Protein AF-A0A218P182-F1 (afdb_monomer)

Secondary structure (DSSP, 8-state):
-------------------------------------------------------------PPP-SPPEEEEEEEEEETTTTEEEEEEEEE-SS-EEEEEEEETTEEEE-EEETTEEEEEEE-S-GGGGGEEEEEEEEEETT--EEEEEEEEEPPHHHHHHHHHHHTT---HHHHHHHHH-HHHHHHHHH-HHHHHHHHHHHHHH---TTT-HHHHHHTT--SHHHHHHHHHHHHHHT-TT--HHHHHHHHHHHHHHHHS-PPPPPHHHHHHHHHHHHH-GGGG--PPEEEE-TT--EEEE--S-HHHHHHHHHHHHHH-GGGGG-GGGHHHHHHHHHHHHIIIIIBTTSHHHHHHHTS---HHHHHHHSSTT-HHHHHHHHHHHHHHHTTTTTS--SS-TT-HHHHHHH---HHHHHHHHHHHH---SEEEEEEEEEE-TTS-EEEEEEEHHHHHHHHHHHHHHHHHHHHHHHHSHHHHHHHHHHHHHHHHHHHHTT-HHHHHHHHSS-TTTS-PPPHHHHTTS-HHHHHHHHHHHHTS-SHHHHHHHH-TTHHHHHHHHHHHHHTTTTTTSHHHIIIIIHHHHHHHTT---EEEEEESSSS-EEEESEEEETPPTTS-SEE--EEPPHHHHHHHHHHHGGG----TT-EE-GGG-HHHHHHTT--EEEEE----BTT-SS--HHHHEEEEEE--

Organism: NCBI:txid1293037

pLDDT: mean 84.38, std 19.36, range [24.73, 98.75]

Foldseek 3Di:
DDDDDDDDDDDDDDDDDDDDDDDDDDDDDDDDDDDDDDDDDDDDDDDDDDDDDDDDDPDPPDPDPDAWDKAWDDWDADLLFQKIKTKIATDDPAAWPAKWKDWPNDTDGFDDDPRITMDMDHDPDLVCQQKTWMWIWIAGPNRRIDIDIDIDGDDLLSSVNNLCNVVVNDDPQVSVLCVPAPLLSVLSVVDSVLNVLLSVLQVLLPDHQVQFLSNLLSVLDDDPQLSVVLSVLCVLLVVSPAGSLLSVLSSLQSCCCPVVVDDDDDSVLVNLLRVLCRVPVLLLPQAWQWDQFPVRDIDTHGQDRSSLLSNLSSVVCVVVVCQSVANLCRNLSSLLSRLLLLQLPFFQCHLLVFCCPVVVDDPVVSCQCRDSPHPLSVLLSVLLCCLVVVCVVPAAAPAPSSDNVVNCQQPVDPSLNSVLSSLLNHAHQKAFQPVDWDQDPVGDTATDIDGHSVRSNSLSVCLQVLRCLLVVLCVDLVSLLQLLLLLVVVLLVVCVQLLQLLSCQAQVDGRPPQDRDDPVVSNPDDSVRSVVSVVVSLPHDHPNNVCVVPPVCVSSVSSLLSVLSSVQVRLVHDLSSPQHSSSSSCSSNNFRFDQSFDDPPDDRGDGQFKFWPPDGPRDDRGDIWGAGGPVSVVVVCVVCPCQFWADPSNTDDSLRRNVSVVVSVTFFIWGFDDSDGPPDPDDDCVSTIRTRDGDD

Mean predicted aligned error: 11.55 Å

Sequence (696 aa):
MSMVSRVGIGKSHAGERKDKPLKRYFSLVLIMLLIIASGCLSGHHPNPTTSTITQQATETRQRDTAPPEVILESVSKNPDNGSITIKLAIRDDSTVKTARLTYDNVNLTLNKTGEYYKTTLKLENPDEAKEAWLKVTATDEYNNTAQKTIRIEWSLRDAYVYFLNENNLDDNFFLEFFNQSEGLRHMFDVSKNLTREILLVANKSSKNLEDNIAFLALNYTETSREARLYFNILSSTGTYNAKPEVVRALYYYVKAVTGQDLPLHDYAILKTFINASDENPELIDFQPIVLHDNYRHWIKIYWYNKPRDTWMIVEFIRRNPYVVENENLYLPVNMLIKETAWNFFDNKFGPRYADKHHNNLTEKQLDAIYNPESEDVWYVIQKLWDYYYQGINKRYQYIKWWDKEEFAKQYPDITERKLILLGLWDVPNQVPDLSHTHKDERNNDVYNVVWGMEAQRRLVDELEEMYKILDNASKTNEGRWQYLLAWYQWIVDRGHNGLPNMHEQFVGAKVGEIKIALRVQFERWTEQQKEDWYNDIMNHNGVDQFLTKIFPDYEKVKAAYGYVRYNGGDFGGEIGTYYYGLNLAFKAYGIPTRINSLAINKGRSAYSSIYIYKAPLSTIGGEFIFPLPKNIRDLLKQKYGDGIVFSPEGGFSMYGLKDGLEKDGMLEIGTCFYRITKDVKVIDPEKHKIVLWKKS

Solvent-accessible surface area (backbone atoms only — not comparable to full-atom values): 39039 Å² total; per-residue (Å²): 134,86,82,87,85,89,88,83,89,80,89,84,82,92,81,90,78,89,80,90,86,87,82,83,83,91,80,89,86,87,89,88,86,88,89,84,84,87,81,88,87,87,87,84,86,85,86,88,84,88,84,91,78,92,74,92,76,78,80,75,76,76,77,76,80,73,47,37,46,81,42,84,72,49,78,48,77,39,35,79,69,40,31,40,37,41,36,29,37,70,48,56,101,58,59,76,64,46,53,38,37,33,44,92,90,43,80,42,73,47,45,75,58,88,81,31,32,38,41,73,48,65,59,91,46,57,83,50,38,54,54,43,69,34,38,37,40,33,27,31,75,79,68,35,63,26,77,48,78,45,80,47,74,43,53,73,64,44,26,45,48,21,40,27,44,81,66,73,51,83,46,73,63,57,55,50,46,48,74,72,30,65,44,52,46,50,38,46,75,75,32,59,68,58,36,51,54,42,51,53,45,34,60,68,29,75,50,59,71,87,74,14,45,42,54,54,46,37,77,70,38,88,45,73,71,45,42,50,54,46,51,48,50,41,63,73,46,65,55,40,76,62,44,75,69,42,50,54,45,52,48,26,32,40,45,19,36,74,72,66,68,41,82,83,75,58,57,67,58,50,34,51,48,50,53,40,28,55,75,44,49,51,45,64,63,81,70,59,50,77,45,67,29,80,84,67,49,81,45,75,49,76,75,90,56,55,23,55,45,41,43,48,48,51,52,46,39,69,78,39,61,71,52,68,80,36,76,42,41,26,49,53,51,36,36,35,46,48,32,43,49,35,34,55,73,40,33,51,72,17,21,59,42,32,27,42,75,76,66,66,48,49,71,70,55,47,52,58,50,62,36,100,85,18,64,66,50,48,49,38,56,50,43,46,48,48,56,56,62,71,23,62,97,72,48,75,52,71,56,56,64,72,39,51,67,62,34,37,67,36,36,72,50,66,65,26,46,53,50,42,41,38,16,56,40,47,72,48,33,40,24,61,35,93,90,43,66,45,69,47,102,82,69,44,68,17,45,36,76,39,51,4,68,62,10,40,48,47,50,51,68,44,28,64,59,45,29,49,52,55,53,51,27,67,73,35,71,68,42,40,52,51,10,48,49,29,39,50,51,51,51,52,49,44,16,74,34,61,29,37,41,29,32,23,51,36,47,40,43,53,74,78,70,67,85,78,70,56,68,80,58,52,74,70,49,52,72,64,56,54,49,52,51,50,49,58,56,55,70,32,77,7,53,55,42,50,44,50,72,78,36,70,70,47,56,57,54,42,40,38,52,2,45,31,53,60,47,13,61,37,33,68,30,74,69,32,16,62,66,23,40,40,53,48,38,31,50,30,36,42,40,34,44,44,59,65,60,44,65,77,71,92,80,49,68,40,63,34,19,40,27,44,34,68,52,43,98,77,38,79,39,54,40,71,40,42,62,50,40,48,70,58,49,50,53,48,36,72,75,50,44,87,35,51,46,57,46,88,46,37,24,43,43,78,76,23,34,44,56,17,34,48,73,46,60,37,44,33,26,30,31,52,77,81,83,54,37,73,83,60,86,70,90,56,65,84,81,50,48,34,46,63,43,64,66,130

Radius of gyration: 40.99 Å; Cα contacts (8 Å, |Δi|>4): 1091; chains: 1; bounding box: 101×70×147 Å

Structure (mmCIF, N/CA/C/O backbone):
data_AF-A0A218P182-F1
#
_entry.id   AF-A0A218P182-F1
#
loop_
_atom_site.group_PDB
_atom_site.id
_atom_site.type_symbol
_atom_site.label_atom_id
_atom_site.label_alt_id
_atom_site.label_comp_id
_atom_site.label_asym_id
_atom_site.label_entity_id
_atom_site.label_seq_id
_atom_site.pdbx_PDB_ins_code
_atom_site.Cartn_x
_atom_site.Cartn_y
_atom_site.Cartn_z
_atom_site.occupancy
_atom_site.B_iso_or_equiv
_atom_site.auth_seq_id
_atom_site.auth_comp_id
_atom_site.auth_asym_id
_atom_site.auth_atom_id
_atom_site.pdbx_PDB_model_num
ATOM 1 N N . MET A 1 1 ? 60.190 -7.545 1.868 1.00 33.41 1 MET A N 1
ATOM 2 C CA . MET A 1 1 ? 60.915 -7.010 3.041 1.00 33.41 1 MET A CA 1
ATOM 3 C C . MET A 1 1 ? 59.993 -7.089 4.256 1.00 33.41 1 MET A C 1
ATOM 5 O O . MET A 1 1 ? 58.867 -6.636 4.136 1.00 33.41 1 MET A O 1
ATOM 9 N N . SER A 1 2 ? 60.473 -7.780 5.306 1.00 28.23 2 SER A N 1
ATOM 10 C CA . SER A 1 2 ? 59.995 -7.967 6.706 1.00 28.23 2 SER A CA 1
ATOM 11 C C . SER A 1 2 ? 58.486 -7.888 7.015 1.00 28.23 2 SER A C 1
ATOM 13 O O . SER A 1 2 ? 57.880 -6.836 6.876 1.00 28.23 2 SER A O 1
ATOM 15 N N . MET A 1 3 ? 57.806 -8.991 7.353 1.00 25.62 3 MET A N 1
ATOM 16 C CA . MET A 1 3 ? 57.792 -9.759 8.627 1.00 25.62 3 MET A CA 1
ATOM 17 C C . MET A 1 3 ? 56.984 -9.136 9.790 1.00 25.62 3 MET A C 1
ATOM 19 O O . MET A 1 3 ?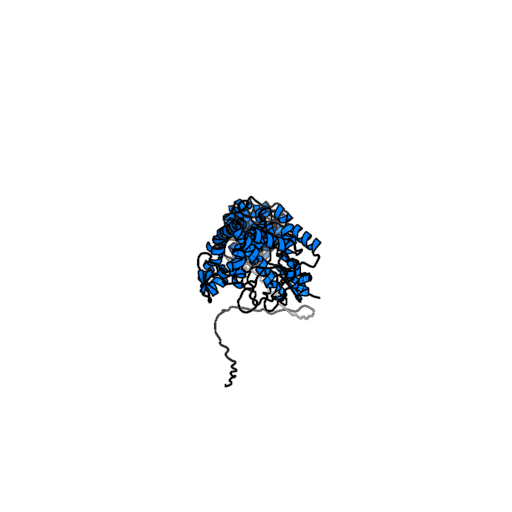 57.385 -8.120 10.336 1.00 25.62 3 MET A O 1
ATOM 23 N N . VAL A 1 4 ? 55.930 -9.877 10.187 1.00 28.14 4 VAL A N 1
ATOM 24 C CA . VAL A 1 4 ? 55.562 -10.337 11.557 1.00 28.14 4 VAL A CA 1
ATOM 25 C C . VAL A 1 4 ? 55.373 -9.245 12.634 1.00 28.14 4 VAL A C 1
ATOM 27 O O . VAL A 1 4 ? 56.320 -8.585 13.025 1.00 28.14 4 VAL A O 1
ATOM 30 N N . SER A 1 5 ? 54.179 -9.079 13.223 1.00 25.52 5 SER A N 1
ATOM 31 C CA . SER A 1 5 ? 53.780 -9.899 14.381 1.00 25.52 5 SER A CA 1
ATOM 32 C C . SER A 1 5 ? 52.263 -9.979 14.637 1.00 25.52 5 SER A C 1
ATOM 34 O O . SER A 1 5 ? 51.521 -9.002 14.591 1.00 25.52 5 SER A O 1
ATOM 36 N N . ARG A 1 6 ? 51.816 -11.202 14.952 1.00 29.50 6 ARG A N 1
ATOM 37 C CA . ARG A 1 6 ? 50.632 -11.504 15.772 1.00 29.50 6 ARG A CA 1
ATOM 38 C C . ARG A 1 6 ? 51.095 -11.628 17.225 1.00 29.50 6 ARG A C 1
ATOM 40 O O . ARG A 1 6 ? 52.183 -12.151 17.439 1.00 29.50 6 ARG A O 1
ATOM 47 N N . VAL A 1 7 ? 50.233 -11.251 18.173 1.00 26.64 7 VAL A N 1
ATOM 48 C CA . VAL A 1 7 ? 49.848 -11.970 19.414 1.00 26.64 7 VAL A CA 1
ATOM 49 C C . VAL A 1 7 ? 49.116 -10.977 20.328 1.00 26.64 7 VAL A C 1
ATOM 51 O O . VAL A 1 7 ? 49.551 -9.843 20.486 1.00 26.64 7 VAL A O 1
ATOM 54 N N . GLY A 1 8 ? 48.015 -11.415 20.946 1.00 24.73 8 GLY A N 1
ATOM 55 C CA . GLY A 1 8 ? 47.346 -10.660 22.006 1.00 24.73 8 GLY A CA 1
ATOM 56 C C . GLY A 1 8 ? 45.973 -11.208 22.381 1.00 24.73 8 GLY A C 1
ATOM 57 O O . GLY A 1 8 ? 44.956 -10.608 22.058 1.00 24.73 8 GLY A O 1
ATOM 58 N N . ILE A 1 9 ? 45.947 -12.366 23.044 1.00 29.59 9 ILE A N 1
ATOM 59 C CA . ILE A 1 9 ? 44.777 -12.892 23.761 1.00 29.59 9 ILE A CA 1
ATOM 60 C C . ILE A 1 9 ? 44.558 -12.030 25.012 1.00 29.59 9 ILE A C 1
ATOM 62 O O . ILE A 1 9 ? 45.499 -11.809 25.768 1.00 29.59 9 ILE A O 1
ATOM 66 N N . GLY A 1 10 ? 43.318 -11.610 25.266 1.00 24.78 10 GLY A N 1
ATOM 67 C CA . GLY A 1 10 ? 42.932 -10.935 26.505 1.00 24.78 10 GLY A CA 1
ATOM 68 C C . GLY A 1 10 ? 41.442 -11.096 26.788 1.00 24.78 10 GLY A C 1
ATOM 69 O O . GLY A 1 10 ? 40.627 -10.304 26.329 1.00 24.78 10 GLY A O 1
ATOM 70 N N . LYS A 1 11 ? 41.083 -12.145 27.538 1.00 33.44 11 LYS A N 1
ATOM 71 C CA . LYS A 1 11 ? 39.801 -12.231 28.248 1.00 33.44 11 LYS A CA 1
ATOM 72 C C . LYS A 1 11 ? 39.900 -11.436 29.551 1.00 33.44 11 LYS A C 1
ATOM 74 O O . LYS A 1 11 ? 40.896 -11.553 30.258 1.00 33.44 11 LYS A O 1
ATOM 79 N N . SER A 1 12 ? 38.796 -10.771 29.882 1.00 28.44 12 SER A N 1
ATOM 80 C CA . SER A 1 12 ? 38.270 -10.420 31.213 1.00 28.44 12 SER A CA 1
ATOM 81 C C . SER A 1 12 ? 37.927 -8.936 31.300 1.00 28.44 12 SER A C 1
ATOM 83 O O . SER A 1 12 ? 38.788 -8.086 31.129 1.00 28.44 12 SER A O 1
ATOM 85 N N . HIS A 1 13 ? 36.666 -8.636 31.594 1.00 27.92 13 HIS A N 1
ATOM 86 C CA . HIS A 1 13 ? 36.278 -7.987 32.846 1.00 27.92 13 HIS A CA 1
ATOM 87 C C . HIS A 1 13 ? 34.752 -7.867 32.877 1.00 27.92 13 HIS A C 1
ATOM 89 O O . HIS A 1 13 ? 34.134 -7.197 32.052 1.00 27.92 13 HIS A O 1
ATOM 95 N N . ALA A 1 14 ? 34.162 -8.586 33.829 1.00 34.34 14 ALA A N 1
ATOM 96 C CA . ALA A 1 14 ? 32.823 -8.331 34.321 1.00 34.34 14 ALA A CA 1
ATOM 97 C C . ALA A 1 14 ? 32.843 -6.990 35.069 1.00 34.34 14 ALA A C 1
ATOM 99 O O . ALA A 1 14 ? 33.735 -6.752 35.882 1.00 34.34 14 ALA A O 1
ATOM 100 N N . GLY A 1 15 ? 31.880 -6.121 34.771 1.00 28.11 15 GLY A N 1
ATOM 101 C CA . GLY A 1 15 ? 31.689 -4.835 35.434 1.00 28.11 15 GLY A CA 1
ATOM 102 C C . GLY A 1 15 ? 30.250 -4.707 35.913 1.00 28.11 15 GLY A C 1
ATOM 103 O O . GLY A 1 15 ? 29.333 -4.568 35.109 1.00 28.11 15 GLY A O 1
ATOM 104 N N . GLU A 1 16 ? 30.083 -4.787 37.230 1.00 31.83 16 GLU A N 1
ATOM 105 C CA . GLU A 1 16 ? 28.856 -4.555 37.991 1.00 31.83 16 GLU A CA 1
ATOM 106 C C . GLU A 1 16 ? 28.370 -3.093 37.929 1.00 31.83 16 GLU A C 1
ATOM 108 O O . GLU A 1 16 ? 29.168 -2.165 38.057 1.00 31.83 16 GLU A O 1
ATOM 113 N N . ARG A 1 17 ? 27.042 -2.900 37.904 1.00 27.84 17 ARG A N 1
ATOM 114 C CA . ARG A 1 17 ? 26.281 -1.827 38.595 1.00 27.84 17 ARG A CA 1
ATOM 115 C C . ARG A 1 17 ? 24.895 -2.413 38.936 1.00 27.84 17 ARG A C 1
ATOM 117 O O . ARG A 1 17 ? 24.240 -2.912 38.030 1.00 27.84 17 ARG A O 1
ATOM 124 N N . LYS A 1 18 ? 24.501 -2.622 40.207 1.00 29.14 18 LYS A N 1
ATOM 125 C CA . LYS A 1 18 ? 24.030 -1.662 41.248 1.00 29.14 18 LYS A CA 1
ATOM 126 C C . LYS A 1 18 ? 22.934 -0.722 40.710 1.00 29.14 18 LYS A C 1
ATOM 128 O O . LYS A 1 18 ? 23.180 -0.058 39.717 1.00 29.14 18 LYS A O 1
ATOM 133 N N . ASP A 1 19 ? 21.753 -0.528 41.302 1.00 29.25 19 ASP A N 1
ATOM 134 C CA . ASP A 1 19 ? 21.195 -0.917 42.602 1.00 29.25 19 ASP A CA 1
ATOM 135 C C . ASP A 1 19 ? 19.691 -0.507 42.648 1.00 29.25 19 ASP A C 1
ATOM 137 O O . ASP A 1 19 ? 19.363 0.578 42.174 1.00 29.25 19 ASP A O 1
ATOM 141 N N . LYS A 1 20 ? 18.863 -1.303 43.359 1.00 31.20 20 LYS A N 1
ATOM 142 C CA . LYS A 1 20 ? 17.706 -0.925 44.232 1.00 31.20 20 LYS A CA 1
ATOM 143 C C . LYS A 1 20 ? 16.338 -0.482 43.639 1.00 31.20 20 LYS A C 1
ATOM 145 O O . LYS A 1 20 ? 16.283 0.083 42.558 1.00 31.20 20 LYS A O 1
ATOM 150 N N . PRO A 1 21 ? 15.241 -0.519 44.443 1.00 38.03 21 PRO A N 1
ATOM 151 C CA . PRO A 1 21 ? 14.835 -1.531 45.437 1.00 38.03 21 PRO A CA 1
ATOM 152 C C . PRO A 1 21 ? 13.325 -1.886 45.357 1.00 38.03 21 PRO A C 1
ATOM 154 O O . PRO A 1 21 ? 12.487 -1.016 45.145 1.00 38.03 21 PRO A O 1
ATOM 157 N N . LEU A 1 22 ? 12.942 -3.128 45.682 1.00 28.55 22 LEU A N 1
ATOM 158 C CA . LEU A 1 22 ? 11.553 -3.455 46.043 1.00 28.55 22 LEU A CA 1
ATOM 159 C C . LEU A 1 22 ? 11.443 -3.737 47.547 1.00 28.55 22 LEU A C 1
ATOM 161 O O . LEU A 1 22 ? 12.034 -4.676 48.081 1.00 28.55 22 LEU A O 1
ATOM 165 N N . LYS A 1 23 ? 10.692 -2.872 48.236 1.00 29.41 23 LYS A N 1
ATOM 166 C CA . LYS A 1 23 ? 10.286 -3.022 49.637 1.00 29.41 23 LYS A CA 1
ATOM 167 C C . LYS A 1 23 ? 9.009 -3.875 49.723 1.00 29.41 23 LYS A C 1
ATOM 169 O O . LYS A 1 23 ? 8.007 -3.520 49.121 1.00 29.41 23 LYS A O 1
ATOM 174 N N . ARG A 1 24 ? 9.128 -4.971 50.490 1.00 30.88 24 ARG A N 1
ATOM 175 C CA . ARG A 1 24 ? 8.237 -5.600 51.510 1.00 30.88 24 ARG A CA 1
ATOM 176 C C . ARG A 1 24 ? 6.776 -5.089 51.606 1.00 30.88 24 ARG A C 1
ATOM 178 O O . ARG A 1 24 ? 6.561 -3.889 51.536 1.00 30.88 24 ARG A O 1
ATOM 185 N N . TYR A 1 25 ? 5.766 -5.922 51.898 1.00 29.88 25 TYR A N 1
ATOM 186 C CA . TYR A 1 25 ? 5.516 -6.551 53.216 1.00 29.88 25 TYR A CA 1
ATOM 187 C C . TYR A 1 25 ? 4.420 -7.660 53.156 1.00 29.88 25 TYR A C 1
ATOM 189 O O . TYR A 1 25 ? 3.380 -7.415 52.562 1.00 29.88 25 TYR A O 1
ATOM 197 N N . PHE A 1 26 ? 4.669 -8.782 53.873 1.00 28.20 26 PHE A N 1
ATOM 198 C CA . PHE A 1 26 ? 3.772 -9.592 54.754 1.00 28.20 26 PHE A CA 1
ATOM 199 C C . PHE A 1 26 ? 2.553 -10.331 54.131 1.00 28.20 26 PHE A C 1
ATOM 201 O O . PHE A 1 26 ? 1.909 -9.805 53.246 1.00 28.20 26 PHE A O 1
ATOM 208 N N . SER A 1 27 ? 2.083 -11.516 54.556 1.00 27.39 27 SER A N 1
ATOM 209 C CA . SER A 1 27 ? 2.430 -12.468 55.625 1.00 27.39 27 SER A CA 1
ATOM 210 C C . SER A 1 27 ? 1.548 -13.736 55.523 1.00 27.39 27 SER A C 1
ATOM 212 O O . SER A 1 27 ? 0.462 -13.675 54.963 1.00 27.39 27 SER A O 1
ATOM 214 N N . LEU A 1 28 ? 1.997 -14.808 56.195 1.00 26.41 28 LEU A N 1
ATOM 215 C CA . LEU A 1 28 ? 1.276 -16.000 56.692 1.00 26.41 28 LEU A CA 1
ATOM 216 C C . LEU A 1 28 ? 0.713 -17.054 55.708 1.00 26.41 28 LEU A C 1
ATOM 218 O O . LEU A 1 28 ? -0.264 -16.842 55.001 1.00 26.41 28 LEU A O 1
ATOM 222 N N . VAL A 1 29 ? 1.269 -18.269 55.819 1.00 27.55 29 VAL A N 1
ATOM 223 C CA . VAL A 1 29 ? 0.701 -19.543 55.345 1.00 27.55 29 VAL A CA 1
ATOM 224 C C . VAL A 1 29 ? 0.172 -20.317 56.553 1.00 27.55 29 VAL A C 1
ATOM 226 O O . VAL A 1 29 ? 0.884 -20.501 57.541 1.00 27.55 29 VAL A O 1
ATOM 229 N N . LEU A 1 30 ? -1.086 -20.746 56.454 1.00 26.44 30 LEU A N 1
ATOM 230 C CA . LEU A 1 30 ? -1.835 -21.516 57.444 1.00 26.44 30 LEU A CA 1
ATOM 231 C C . LEU A 1 30 ? -1.703 -23.023 57.153 1.00 26.44 30 LEU A C 1
ATOM 233 O O . LEU A 1 30 ? -1.827 -23.456 56.009 1.00 26.44 30 LEU A O 1
ATOM 237 N N . ILE A 1 31 ? -1.474 -23.806 58.206 1.00 30.42 31 ILE A N 1
ATOM 238 C CA . ILE A 1 31 ? -1.480 -25.275 58.231 1.00 30.42 31 ILE A CA 1
ATOM 239 C C . ILE A 1 31 ? -2.883 -25.740 58.650 1.00 30.42 31 ILE A C 1
ATOM 241 O O . ILE A 1 31 ? -3.375 -25.250 59.662 1.00 30.42 31 ILE A O 1
ATOM 245 N N . MET A 1 32 ? -3.490 -26.695 57.931 1.00 25.95 32 MET A N 1
ATOM 246 C CA . MET A 1 32 ? -4.046 -27.959 58.471 1.00 25.95 32 MET A CA 1
ATOM 247 C C . MET A 1 32 ? -5.066 -28.635 57.533 1.00 25.95 32 MET A C 1
ATOM 249 O O . MET A 1 32 ? -6.072 -28.059 57.138 1.00 25.95 32 MET A O 1
ATOM 253 N N . LEU A 1 33 ? -4.820 -29.923 57.307 1.00 26.09 33 LEU A N 1
ATOM 254 C CA . LEU A 1 33 ? -5.748 -31.044 57.089 1.00 26.09 33 LEU A CA 1
ATOM 255 C C . LEU A 1 33 ? -5.150 -32.155 57.987 1.00 26.09 33 LEU A C 1
ATOM 257 O O . LEU A 1 33 ? -3.929 -32.210 58.112 1.00 26.09 33 LEU A O 1
ATOM 261 N N . LEU A 1 34 ? -5.847 -33.038 58.702 1.00 27.12 34 LEU A N 1
ATOM 262 C CA . LEU A 1 34 ? -6.983 -33.911 58.389 1.00 27.12 34 LEU A CA 1
ATOM 263 C C . LEU A 1 34 ? -7.269 -34.714 59.694 1.00 27.12 34 LEU A C 1
ATOM 265 O O . LEU A 1 34 ? -6.341 -34.864 60.485 1.00 27.12 34 LEU A O 1
ATOM 269 N N . ILE A 1 35 ? -8.477 -35.262 59.906 1.00 27.84 35 ILE A N 1
ATOM 270 C CA . ILE A 1 35 ? -8.759 -36.639 60.409 1.00 27.84 35 ILE A CA 1
ATOM 271 C C . ILE A 1 35 ? -10.272 -36.815 60.655 1.00 27.84 35 ILE A C 1
ATOM 273 O O . ILE A 1 35 ? -10.949 -35.938 61.185 1.00 27.84 35 ILE A O 1
ATOM 277 N N . ILE A 1 36 ? -10.774 -37.985 60.250 1.00 31.39 36 ILE A N 1
ATOM 278 C CA . ILE A 1 36 ? -12.147 -38.489 60.359 1.00 31.39 36 ILE A CA 1
ATOM 279 C C . ILE A 1 36 ? -12.182 -39.702 61.323 1.00 31.39 36 ILE A C 1
ATOM 281 O O . ILE A 1 36 ? -11.274 -40.527 61.284 1.00 31.39 36 ILE A O 1
ATOM 285 N N . ALA A 1 37 ? -13.308 -39.818 62.049 1.00 27.25 37 ALA A N 1
ATOM 286 C CA . ALA A 1 37 ? -14.046 -41.025 62.494 1.00 27.25 37 ALA A CA 1
ATOM 287 C C . ALA A 1 37 ? -13.781 -41.756 63.838 1.00 27.25 37 ALA A C 1
ATOM 289 O O . ALA A 1 37 ? -12.670 -42.175 64.138 1.00 27.25 37 ALA A O 1
ATOM 290 N N . SER A 1 38 ? -14.936 -42.055 64.479 1.00 27.98 38 SER A N 1
ATOM 291 C CA . SER A 1 38 ? -15.330 -43.233 65.300 1.00 27.98 38 SER A CA 1
ATOM 292 C C . SER A 1 38 ? -14.643 -43.429 66.662 1.00 27.98 38 SER A C 1
ATOM 294 O O . SER A 1 38 ? -13.448 -43.247 66.776 1.00 27.98 38 SER A O 1
ATOM 296 N N . GLY A 1 39 ? -15.260 -43.866 67.766 1.00 25.98 39 GLY A N 1
ATOM 297 C CA . GLY A 1 39 ? -16.587 -44.381 68.108 1.00 25.98 39 GLY A CA 1
ATOM 298 C C . GLY A 1 39 ? -16.486 -45.144 69.457 1.00 25.98 39 GLY A C 1
ATOM 299 O O . GLY A 1 39 ? -15.432 -45.682 69.766 1.00 25.98 39 GLY A O 1
ATOM 300 N N . CYS A 1 40 ? -17.595 -45.210 70.208 1.00 26.83 40 CYS A N 1
ATOM 301 C CA . CYS A 1 40 ? -17.974 -46.213 71.231 1.00 26.83 40 CYS A CA 1
ATOM 302 C C . CYS A 1 40 ? -17.261 -46.382 72.611 1.00 26.83 40 CYS A C 1
ATOM 304 O O . CYS A 1 40 ? -16.123 -46.816 72.710 1.00 26.83 40 CYS A O 1
ATOM 306 N N . LEU A 1 41 ? -18.128 -46.304 73.645 1.00 29.05 41 LEU A N 1
ATOM 307 C CA . LEU A 1 41 ? -18.415 -47.279 74.730 1.00 29.05 41 LEU A CA 1
ATOM 308 C C . LEU A 1 41 ? -17.662 -47.296 76.083 1.00 29.05 41 LEU A C 1
ATOM 310 O O . LEU A 1 41 ? -16.442 -47.326 76.170 1.00 29.05 41 LEU A O 1
ATOM 314 N N . SER A 1 42 ? -18.502 -47.519 77.114 1.00 29.67 42 SER A N 1
ATOM 315 C CA . SER A 1 42 ? -18.270 -47.963 78.508 1.00 29.67 42 SER A CA 1
ATOM 316 C C . SER A 1 42 ? -17.661 -46.925 79.466 1.00 29.67 42 SER A C 1
ATOM 318 O O . SER A 1 42 ? -16.691 -46.270 79.135 1.00 29.67 42 SER A O 1
ATOM 320 N N . GLY A 1 43 ? -18.161 -46.652 80.675 1.00 30.70 43 GLY A N 1
ATOM 321 C CA . GLY A 1 43 ? -19.183 -47.273 81.514 1.00 30.70 43 GLY A CA 1
ATOM 322 C C . GLY A 1 43 ? -18.580 -47.563 82.890 1.00 30.70 43 GLY A C 1
ATOM 323 O O . GLY A 1 43 ? -17.735 -48.440 82.948 1.00 30.70 43 GLY A O 1
ATOM 324 N N . HIS A 1 44 ? -19.003 -46.877 83.963 1.00 30.14 44 HIS A N 1
ATOM 325 C CA . HIS A 1 44 ? -19.176 -47.425 85.327 1.00 30.14 44 HIS A CA 1
ATOM 326 C C . HIS A 1 44 ? -19.573 -46.344 86.356 1.00 30.14 44 HIS A C 1
ATOM 328 O O . HIS A 1 44 ? -18.927 -45.311 86.497 1.00 30.14 44 HIS A O 1
ATOM 334 N N . HIS A 1 45 ? -20.651 -46.652 87.078 1.00 37.62 45 HIS A N 1
ATOM 335 C CA . HIS A 1 45 ? -21.102 -46.105 88.368 1.00 37.62 45 HIS A CA 1
ATOM 336 C C . HIS A 1 45 ? -20.147 -46.553 89.511 1.00 37.62 45 HIS A C 1
ATOM 338 O O . HIS A 1 45 ? -19.448 -47.546 89.292 1.00 37.62 45 HIS A O 1
ATOM 344 N N . PRO A 1 46 ? -20.094 -45.909 90.712 1.00 41.22 46 PRO A N 1
ATOM 345 C CA . PRO A 1 46 ? -21.225 -45.844 91.656 1.00 41.22 46 PRO A CA 1
ATOM 346 C C . PRO A 1 46 ? -21.392 -44.582 92.543 1.00 41.22 46 PRO A C 1
ATOM 348 O O . PRO A 1 46 ? -20.481 -43.802 92.789 1.00 41.22 46 PRO A O 1
ATOM 351 N N . ASN A 1 47 ? -22.634 -44.462 93.027 1.00 39.31 47 ASN A N 1
ATOM 352 C CA . ASN A 1 47 ? -23.191 -43.669 94.143 1.00 39.31 47 ASN A CA 1
ATOM 353 C C . ASN A 1 47 ? -22.447 -43.907 95.491 1.00 39.31 47 ASN A C 1
ATOM 355 O O . ASN A 1 47 ? -21.789 -44.948 95.570 1.00 39.31 47 ASN A O 1
ATOM 359 N N . PRO A 1 48 ? -22.598 -43.088 96.581 1.00 44.50 48 PRO A N 1
ATOM 360 C CA . PRO A 1 48 ? -23.926 -42.705 97.111 1.00 44.50 48 PRO A CA 1
ATOM 361 C C . PRO A 1 48 ? -24.113 -41.433 98.007 1.00 44.50 48 PRO A C 1
ATOM 363 O O . PRO A 1 48 ? -23.192 -40.886 98.599 1.00 44.50 48 PRO A O 1
ATOM 366 N N . THR A 1 49 ? -25.407 -41.122 98.214 1.00 29.94 49 THR A N 1
ATOM 367 C CA . THR A 1 49 ? -26.117 -40.598 99.423 1.00 29.94 49 THR A CA 1
ATOM 368 C C . THR A 1 49 ? -26.142 -39.112 99.849 1.00 29.94 49 THR A C 1
ATOM 370 O O . THR A 1 49 ? -25.147 -38.574 100.313 1.00 29.94 49 THR A O 1
ATOM 373 N N . THR A 1 50 ? -27.398 -38.607 99.927 1.00 32.25 50 THR A N 1
ATOM 374 C CA . THR A 1 50 ? -28.036 -37.645 100.886 1.00 32.25 50 THR A CA 1
ATOM 375 C C . THR A 1 50 ? -27.494 -36.207 100.962 1.00 32.25 50 THR A C 1
ATOM 377 O O . THR A 1 50 ? -26.298 -36.004 101.032 1.00 32.25 50 THR A O 1
ATOM 380 N N . SER A 1 51 ? -28.299 -35.138 101.006 1.00 29.89 51 SER A N 1
ATOM 381 C CA . SER A 1 51 ? -29.533 -34.919 101.77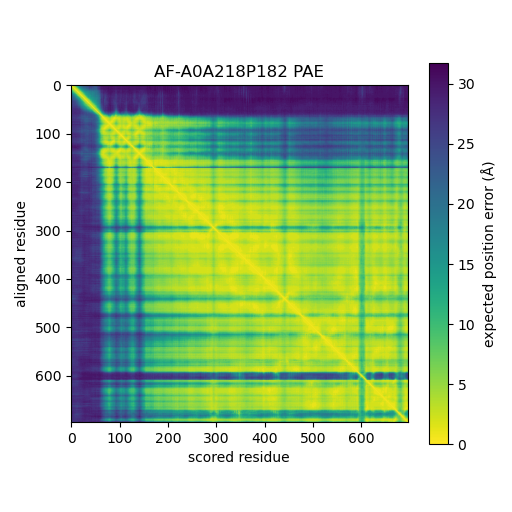5 1.00 29.89 51 SER A CA 1
ATOM 382 C C . SER A 1 51 ? -30.364 -33.730 101.243 1.00 29.89 51 SER A C 1
ATOM 384 O O . SER A 1 51 ? -29.893 -32.863 100.514 1.00 29.89 51 SER A O 1
ATOM 386 N N . THR A 1 52 ? -31.633 -33.725 101.637 1.00 42.41 52 THR A N 1
ATOM 387 C CA . THR A 1 52 ? -32.716 -32.778 101.346 1.00 42.41 52 THR A CA 1
ATOM 388 C C . THR A 1 52 ? -32.495 -31.397 101.970 1.00 42.41 52 THR A C 1
ATOM 390 O O . THR A 1 52 ? -32.369 -31.340 103.189 1.00 42.41 52 THR A O 1
ATOM 393 N N . ILE A 1 53 ? -32.589 -30.296 101.205 1.00 35.25 53 ILE A N 1
ATOM 394 C CA . ILE A 1 53 ? -33.022 -28.980 101.722 1.00 35.25 53 ILE A CA 1
ATOM 395 C C . ILE A 1 53 ? -33.827 -28.236 100.645 1.00 35.25 53 ILE A C 1
ATOM 397 O O . ILE A 1 53 ? -33.345 -27.943 99.556 1.00 35.25 53 ILE A O 1
ATOM 401 N N . THR A 1 54 ? -35.068 -27.920 100.994 1.00 44.34 54 THR A N 1
ATOM 402 C CA . THR A 1 54 ? -35.994 -27.038 100.283 1.00 44.34 54 THR A CA 1
ATOM 403 C C . THR A 1 54 ? -35.522 -25.585 100.407 1.00 44.34 54 THR A C 1
ATOM 405 O O . THR A 1 54 ? -35.456 -25.067 101.520 1.00 44.34 54 THR A O 1
ATOM 408 N N . GLN A 1 55 ? -35.237 -24.904 99.294 1.00 35.59 55 GLN A N 1
ATOM 409 C CA . GLN A 1 55 ? -35.091 -23.444 99.256 1.00 35.59 55 GLN A CA 1
ATOM 410 C C . GLN A 1 55 ? -35.857 -22.868 98.063 1.00 35.59 55 GLN A C 1
ATOM 412 O O . GLN A 1 55 ? -35.615 -23.221 96.912 1.00 35.59 55 GLN A O 1
ATOM 417 N N . GLN A 1 56 ? -36.804 -21.981 98.369 1.00 46.62 56 GLN A N 1
ATOM 418 C CA . GLN A 1 56 ? -37.442 -21.088 97.409 1.00 46.62 56 GLN A CA 1
ATOM 419 C C . GLN A 1 56 ? -36.379 -20.135 96.850 1.00 46.62 56 GLN A C 1
ATOM 421 O O . GLN A 1 56 ? -35.829 -19.321 97.590 1.00 46.62 56 GLN A O 1
ATOM 426 N N . ALA A 1 57 ? -36.090 -20.246 95.554 1.00 35.69 57 ALA A N 1
ATOM 427 C CA . ALA A 1 57 ? -35.248 -19.300 94.841 1.00 35.69 57 ALA A CA 1
ATOM 428 C C . ALA A 1 57 ? -36.101 -18.112 94.381 1.00 35.69 57 ALA A C 1
ATOM 430 O O . ALA A 1 57 ? -36.965 -18.241 93.516 1.00 35.69 57 ALA A O 1
ATOM 431 N N . THR A 1 58 ? -35.845 -16.945 94.961 1.00 43.88 58 THR A N 1
ATOM 432 C CA . THR A 1 58 ? -36.155 -15.671 94.317 1.00 43.88 58 THR A CA 1
ATOM 433 C C . THR A 1 58 ? -35.166 -15.524 93.163 1.00 43.88 58 THR A C 1
ATOM 435 O O . THR A 1 58 ? -33.971 -15.351 93.402 1.00 43.88 58 THR A O 1
ATOM 438 N N . GLU A 1 59 ? -35.632 -15.643 91.918 1.00 37.41 59 GLU A N 1
ATOM 439 C CA . GLU A 1 59 ? -34.817 -15.377 90.730 1.00 37.41 59 GLU A CA 1
ATOM 440 C C . GLU A 1 59 ? -34.375 -13.905 90.722 1.00 37.41 59 GLU A C 1
ATOM 442 O O . GLU A 1 59 ? -35.065 -13.012 90.230 1.00 37.41 59 GLU A O 1
ATOM 447 N N . THR A 1 60 ? -33.186 -13.625 91.248 1.00 45.56 60 THR A N 1
ATOM 448 C CA . THR A 1 60 ? -32.391 -12.488 90.785 1.00 45.56 60 THR A CA 1
ATOM 449 C C . THR A 1 60 ? -32.054 -12.759 89.321 1.00 45.56 60 THR A C 1
ATOM 451 O O . THR A 1 60 ? -31.124 -13.511 89.039 1.00 45.56 60 THR A O 1
ATOM 454 N N . ARG A 1 61 ? -32.823 -12.184 88.381 1.00 48.75 61 ARG A N 1
ATOM 455 C CA . ARG A 1 61 ? -32.432 -12.132 86.964 1.00 48.75 61 ARG A CA 1
ATOM 456 C C . ARG A 1 61 ? -31.032 -11.530 86.894 1.00 48.75 61 ARG A C 1
ATOM 458 O O . ARG A 1 61 ? -30.842 -10.354 87.210 1.00 48.75 61 ARG A O 1
ATOM 465 N N . GLN A 1 62 ? -30.055 -12.355 86.536 1.00 58.44 62 GLN A N 1
ATOM 466 C CA . GLN A 1 62 ? -28.701 -11.912 86.243 1.00 58.44 62 GLN A CA 1
ATOM 467 C C . GLN A 1 62 ? -28.809 -10.893 85.103 1.00 58.44 62 GLN A C 1
ATOM 469 O O . GLN A 1 62 ? -29.395 -11.189 84.065 1.00 58.44 62 GLN A O 1
ATOM 474 N N . ARG A 1 63 ? -28.347 -9.660 85.334 1.00 66.88 63 ARG A N 1
ATOM 475 C CA . ARG A 1 63 ? -28.359 -8.617 84.306 1.00 66.88 63 ARG A CA 1
ATOM 476 C C . ARG A 1 63 ? -27.436 -9.069 83.182 1.00 66.88 63 ARG A C 1
ATOM 478 O O . ARG A 1 63 ? -26.257 -9.297 83.450 1.00 66.88 63 ARG A O 1
ATOM 485 N N . ASP A 1 64 ? -27.967 -9.180 81.972 1.00 74.50 64 ASP A N 1
ATOM 486 C CA . ASP A 1 64 ? -27.153 -9.522 80.816 1.00 74.50 64 ASP A CA 1
ATOM 487 C C . ASP A 1 64 ? -26.123 -8.410 80.553 1.00 74.50 64 ASP A C 1
ATOM 489 O O . ASP A 1 64 ? -26.414 -7.209 80.610 1.00 74.50 64 ASP A O 1
ATOM 493 N N . THR A 1 65 ? -24.881 -8.831 80.348 1.00 80.31 65 THR A N 1
ATOM 494 C CA . THR A 1 65 ? -23.734 -7.962 80.052 1.00 80.31 65 THR A CA 1
ATOM 495 C C . THR A 1 65 ? -23.115 -8.279 78.695 1.00 80.31 65 THR A C 1
ATOM 497 O O . THR A 1 65 ? -22.210 -7.563 78.261 1.00 80.31 65 THR A O 1
ATOM 500 N N . ALA A 1 66 ? -23.561 -9.352 78.039 1.00 85.31 66 ALA A N 1
ATOM 501 C CA . ALA A 1 66 ? -23.086 -9.734 76.727 1.00 85.31 66 ALA A CA 1
ATOM 502 C C . ALA A 1 66 ? -23.845 -8.933 75.656 1.00 85.31 66 ALA A C 1
ATOM 504 O O . ALA A 1 66 ? -25.049 -8.732 75.766 1.00 85.31 66 ALA A O 1
ATOM 505 N N . PRO A 1 67 ? -23.162 -8.421 74.622 1.00 88.56 67 PRO A N 1
ATOM 506 C CA . PRO A 1 67 ? -23.842 -7.815 73.488 1.00 88.56 67 PRO A CA 1
ATOM 507 C C . PRO A 1 67 ? -24.485 -8.891 72.585 1.00 88.56 67 PRO A C 1
ATOM 509 O O . PRO A 1 67 ? -23.939 -9.994 72.488 1.00 88.56 67 PRO A O 1
ATOM 512 N N . PRO A 1 68 ? -25.558 -8.553 71.842 1.00 91.38 68 PRO A N 1
ATOM 513 C CA . PRO A 1 68 ? -26.226 -9.494 70.945 1.00 91.38 68 PRO A CA 1
ATOM 514 C C . PRO A 1 68 ? -25.282 -10.102 69.899 1.00 91.38 68 PRO A C 1
ATOM 516 O O . PRO A 1 68 ? -24.490 -9.406 69.269 1.00 91.38 68 PRO A O 1
ATOM 519 N N . GLU A 1 69 ? -25.408 -11.387 69.599 1.00 92.62 69 GLU A N 1
ATOM 520 C CA . GLU A 1 69 ? -24.676 -12.027 68.509 1.00 92.62 69 GLU A CA 1
ATOM 521 C C . GLU A 1 69 ? -25.428 -11.867 67.179 1.00 92.62 69 GLU A C 1
ATOM 523 O O . GLU A 1 69 ? -26.577 -12.285 67.042 1.00 92.62 69 GLU A O 1
ATOM 528 N N . VAL A 1 70 ? -24.774 -11.301 66.158 1.00 92.88 70 VAL A N 1
ATOM 529 C CA . VAL A 1 70 ? -25.349 -11.146 64.809 1.00 92.88 70 VAL A CA 1
ATOM 530 C C . VAL A 1 70 ? -24.789 -12.206 63.855 1.00 92.88 70 VAL A C 1
ATOM 532 O O . VAL A 1 70 ? -23.607 -12.197 63.500 1.00 92.88 70 VAL A O 1
ATOM 535 N N . ILE A 1 71 ? -25.649 -13.079 63.337 1.00 92.19 71 ILE A N 1
ATOM 536 C CA . ILE A 1 71 ? -25.309 -14.161 62.405 1.00 92.19 71 ILE A CA 1
ATOM 537 C C . ILE A 1 71 ? -25.995 -13.904 61.058 1.00 92.19 71 ILE A C 1
ATOM 539 O O . ILE A 1 71 ? -27.187 -13.607 60.996 1.00 92.19 71 ILE A O 1
ATOM 543 N N . LEU A 1 72 ? -25.233 -13.997 59.964 1.00 92.50 72 LEU A N 1
ATOM 544 C CA . LEU A 1 72 ? -25.781 -13.919 58.610 1.00 92.50 72 LEU A CA 1
ATOM 545 C C . LEU A 1 72 ? -26.202 -15.319 58.171 1.00 92.50 72 LEU A C 1
ATOM 547 O O . LEU A 1 72 ? -25.351 -16.190 58.042 1.00 92.50 72 LEU A O 1
ATOM 551 N N . GLU A 1 73 ? -27.495 -15.509 57.930 1.00 93.81 73 GLU A N 1
ATOM 552 C CA . GLU A 1 73 ? -28.065 -16.808 57.555 1.00 93.81 73 GLU A CA 1
ATOM 553 C C . GLU A 1 73 ? -28.068 -16.997 56.042 1.00 93.81 73 GLU A C 1
ATOM 555 O O . GLU A 1 73 ? -27.623 -18.014 55.520 1.00 93.81 73 GLU A O 1
ATOM 560 N N . SER A 1 74 ? -28.574 -16.001 55.313 1.00 92.19 74 SER A N 1
ATOM 561 C CA . SER A 1 74 ? -28.640 -16.064 53.857 1.00 92.19 74 SER A CA 1
ATOM 562 C C . SER A 1 74 ? -28.719 -14.680 53.233 1.00 92.19 74 SER A C 1
ATOM 564 O O . SER A 1 74 ? -29.363 -13.776 53.775 1.00 92.19 74 SER A O 1
ATOM 566 N N . VAL A 1 75 ? -28.149 -14.562 52.038 1.00 91.69 75 VAL A N 1
ATOM 567 C CA . VAL A 1 75 ? -28.313 -13.420 51.139 1.00 91.69 75 VAL A CA 1
ATOM 568 C C . VAL A 1 75 ? -28.945 -13.925 49.850 1.00 91.69 75 VAL A C 1
ATOM 570 O O . VAL A 1 75 ? -28.413 -14.836 49.223 1.00 91.69 75 VAL A O 1
ATOM 573 N N . SER A 1 76 ? -30.056 -13.319 49.443 1.00 91.94 76 SER A N 1
ATOM 574 C CA . SER A 1 76 ? -30.680 -13.548 48.139 1.00 91.94 76 SER A CA 1
ATOM 575 C C . SER A 1 76 ? -30.569 -12.274 47.313 1.00 91.94 76 SER A C 1
ATOM 577 O O . SER A 1 76 ? -30.952 -11.207 47.790 1.00 91.94 76 SER A O 1
ATOM 579 N N . LYS A 1 77 ? -30.061 -12.380 46.085 1.00 91.06 77 LYS A N 1
ATOM 580 C CA . LYS A 1 77 ? -29.896 -11.256 45.152 1.00 91.06 77 LYS A CA 1
ATOM 581 C C . LYS A 1 77 ? -30.910 -11.411 44.030 1.00 91.06 77 LYS A C 1
ATOM 583 O O . LYS A 1 77 ? -31.076 -12.518 43.525 1.00 91.06 77 LYS A O 1
ATOM 588 N N . ASN A 1 78 ? -31.574 -10.327 43.662 1.00 91.44 78 ASN A N 1
ATOM 589 C CA . ASN A 1 78 ? -32.421 -10.273 42.485 1.00 91.44 78 ASN A CA 1
ATOM 590 C C . ASN A 1 78 ? -31.822 -9.257 41.502 1.00 91.44 78 ASN A C 1
ATOM 592 O O . ASN A 1 78 ? -31.970 -8.049 41.719 1.00 91.44 78 ASN A O 1
ATOM 596 N N . PRO A 1 79 ? -31.130 -9.725 40.451 1.00 89.19 79 PRO A N 1
ATOM 597 C CA . PRO A 1 79 ? -30.520 -8.837 39.478 1.00 89.19 79 PRO A CA 1
ATOM 598 C C . PRO A 1 79 ? -31.523 -8.084 38.616 1.00 89.19 79 PRO A C 1
ATOM 600 O O . PRO A 1 79 ? -31.171 -7.038 38.084 1.00 89.19 79 PRO A O 1
ATOM 603 N N . ASP A 1 80 ? -32.776 -8.527 38.542 1.00 88.12 80 ASP A N 1
ATOM 604 C CA . ASP A 1 80 ? -33.764 -7.883 37.679 1.00 88.12 80 ASP A CA 1
ATOM 605 C C . ASP A 1 80 ? -34.109 -6.465 38.146 1.00 88.12 80 ASP A C 1
ATOM 607 O O . ASP A 1 80 ? -34.457 -5.596 37.355 1.00 88.12 80 ASP A O 1
ATOM 611 N N . ASN A 1 81 ? -33.982 -6.215 39.449 1.00 88.06 81 ASN A N 1
ATOM 612 C CA . ASN A 1 81 ? -34.332 -4.939 40.065 1.00 88.06 81 ASN A CA 1
ATOM 613 C C . ASN A 1 81 ? -33.315 -4.459 41.110 1.00 88.06 81 ASN A C 1
ATOM 615 O O . ASN A 1 81 ? -33.644 -3.587 41.914 1.00 88.06 81 ASN A O 1
ATOM 619 N N . GLY A 1 82 ? -32.119 -5.053 41.151 1.00 86.69 82 GLY A N 1
ATOM 620 C CA . GLY A 1 82 ? -31.053 -4.637 42.065 1.00 86.69 82 GLY A CA 1
ATOM 621 C C . GLY A 1 82 ? -31.373 -4.862 43.542 1.00 86.69 82 GLY A C 1
ATOM 622 O O . GLY A 1 82 ? -30.782 -4.206 44.400 1.00 86.69 82 GLY A O 1
ATOM 623 N N . SER A 1 83 ? -32.332 -5.737 43.870 1.00 90.62 83 SER A N 1
ATOM 624 C CA . SER A 1 83 ? -32.730 -5.950 45.263 1.00 90.62 83 SER A CA 1
ATOM 625 C C . SER A 1 83 ? -31.900 -7.031 45.951 1.00 90.62 83 SER A C 1
ATOM 627 O O . SER A 1 83 ? -31.607 -8.094 45.400 1.00 90.62 83 SER A O 1
ATOM 629 N N . ILE A 1 84 ? -31.529 -6.761 47.201 1.00 90.81 84 ILE A N 1
ATOM 630 C CA . ILE A 1 84 ? -30.800 -7.681 48.066 1.00 90.81 84 ILE A CA 1
ATOM 631 C C . ILE A 1 84 ? -31.657 -7.954 49.291 1.00 90.81 84 ILE A C 1
ATOM 633 O O . ILE A 1 84 ? -31.970 -7.059 50.073 1.00 90.81 84 ILE A O 1
ATOM 637 N N . THR A 1 85 ? -32.029 -9.215 49.464 1.00 92.25 85 THR A N 1
ATOM 638 C CA . THR A 1 85 ? -32.773 -9.687 50.626 1.00 92.25 85 THR A CA 1
ATOM 639 C C . THR A 1 85 ? -31.830 -10.382 51.590 1.00 92.25 85 THR A C 1
ATOM 641 O O . THR A 1 85 ? -31.141 -11.336 51.226 1.00 92.25 85 THR A O 1
ATOM 644 N N . ILE A 1 86 ? -31.827 -9.919 52.835 1.00 92.12 86 ILE A N 1
ATOM 645 C CA . ILE A 1 86 ? -30.895 -10.371 53.865 1.00 92.12 86 ILE A CA 1
ATOM 646 C C . ILE A 1 86 ? -31.695 -10.997 54.988 1.00 92.12 86 ILE A C 1
ATOM 648 O O . ILE A 1 86 ? -32.674 -10.419 55.463 1.00 92.12 86 ILE A O 1
ATOM 652 N N . LYS A 1 87 ? -31.256 -12.180 55.408 1.00 93.88 87 LYS A N 1
ATOM 653 C CA . LYS A 1 87 ? -31.793 -12.898 56.556 1.00 93.88 87 LYS A CA 1
ATOM 654 C C . LYS A 1 87 ? -30.701 -13.011 57.614 1.00 93.88 87 LYS A C 1
ATOM 656 O O . LYS A 1 87 ? -29.628 -13.547 57.338 1.00 93.88 87 LYS A O 1
ATOM 661 N N . LEU A 1 88 ? -30.980 -12.498 58.806 1.00 94.19 88 LEU A N 1
ATOM 662 C CA . LEU A 1 88 ? -30.071 -12.494 59.949 1.00 94.19 88 LEU A CA 1
ATOM 663 C C . LEU A 1 88 ? -30.709 -13.248 61.113 1.00 94.19 88 LEU A C 1
ATOM 665 O O . LEU A 1 88 ? -31.906 -13.097 61.356 1.00 94.19 88 LEU A O 1
ATOM 669 N N . ALA A 1 89 ? -29.914 -14.002 61.860 1.00 93.12 89 ALA A N 1
ATOM 670 C CA . ALA A 1 89 ? -30.265 -14.415 63.212 1.00 93.12 89 ALA A CA 1
ATOM 671 C C . ALA A 1 89 ? -29.553 -13.472 64.187 1.00 93.12 89 ALA A C 1
ATOM 673 O O . ALA A 1 89 ? -28.351 -13.247 64.060 1.00 93.12 89 ALA A O 1
ATOM 674 N N . ILE A 1 90 ? -30.299 -12.883 65.122 1.00 92.06 90 ILE A N 1
ATOM 675 C CA . ILE A 1 90 ? -29.725 -12.072 66.201 1.00 92.06 90 ILE A CA 1
ATOM 676 C C . ILE A 1 90 ? -30.070 -12.784 67.500 1.00 92.06 90 ILE A C 1
ATOM 678 O O . ILE A 1 90 ? -31.251 -12.872 67.843 1.00 92.06 90 ILE A O 1
ATOM 682 N N . ARG A 1 91 ? -29.051 -13.346 68.149 1.00 90.88 91 ARG A N 1
ATOM 683 C CA . ARG A 1 91 ? -29.178 -14.148 69.368 1.00 90.88 91 ARG A CA 1
ATOM 684 C C . ARG A 1 91 ? -28.692 -13.338 70.550 1.00 90.88 91 ARG A C 1
ATOM 686 O O . ARG A 1 91 ? -27.683 -12.656 70.448 1.00 90.88 91 ARG A O 1
ATOM 693 N N . ASP A 1 92 ? -29.427 -13.403 71.639 1.00 88.31 92 ASP A N 1
ATOM 694 C CA . ASP A 1 92 ? -29.142 -12.660 72.854 1.00 88.31 92 ASP A CA 1
ATOM 695 C C . ASP A 1 92 ? -29.829 -13.408 74.002 1.00 88.31 92 ASP A C 1
ATOM 697 O O . ASP A 1 92 ? -30.904 -13.985 73.785 1.00 88.31 92 ASP A O 1
ATOM 701 N N . ASP A 1 93 ? -29.197 -13.459 75.174 1.00 85.50 93 ASP A N 1
ATOM 702 C CA . ASP A 1 93 ? -29.796 -14.080 76.363 1.00 85.50 93 ASP A CA 1
ATOM 703 C C . ASP A 1 93 ? -30.887 -13.164 76.961 1.00 85.50 93 ASP A C 1
ATOM 705 O O . ASP A 1 93 ? -31.748 -13.610 77.728 1.00 85.50 93 ASP A O 1
ATOM 709 N N . SER A 1 94 ? -30.897 -11.893 76.549 1.00 85.00 94 SER A N 1
ATOM 710 C CA . SER A 1 94 ? -31.912 -10.880 76.808 1.00 85.00 94 SER A CA 1
ATOM 711 C C . SER A 1 94 ? -32.727 -10.499 75.560 1.00 85.00 94 SER A C 1
ATOM 713 O O . SER A 1 94 ? -32.572 -11.025 74.454 1.00 85.00 94 SER A O 1
ATOM 715 N N . THR A 1 95 ? -33.692 -9.587 75.719 1.00 86.44 95 THR A N 1
ATOM 716 C CA . THR A 1 95 ? -34.537 -9.159 74.598 1.00 86.44 95 THR A CA 1
ATOM 717 C C . THR A 1 95 ? -33.800 -8.155 73.709 1.00 86.44 95 THR A C 1
ATOM 719 O O . THR A 1 95 ? -33.478 -7.046 74.136 1.00 86.44 95 THR A O 1
ATOM 722 N N . VAL A 1 96 ? -33.631 -8.476 72.421 1.00 87.56 96 VAL A N 1
ATOM 723 C CA . VAL A 1 96 ? -33.127 -7.516 71.420 1.00 87.56 96 VAL A CA 1
ATOM 724 C C . VAL A 1 96 ? -34.096 -6.333 71.292 1.00 87.56 96 VAL A C 1
ATOM 726 O O . VAL A 1 96 ? -35.219 -6.481 70.804 1.00 87.56 96 VAL A O 1
ATOM 729 N N . LYS A 1 97 ? -33.649 -5.144 71.704 1.00 88.62 97 LYS A N 1
ATOM 730 C CA . LYS A 1 97 ? -34.432 -3.899 71.725 1.00 88.62 97 LYS A CA 1
ATOM 731 C C . LYS A 1 97 ? -34.482 -3.226 70.361 1.00 88.62 97 LYS A C 1
ATOM 733 O O . LYS A 1 97 ? -35.543 -2.775 69.936 1.00 88.62 97 LYS A O 1
ATOM 738 N N . THR A 1 98 ? -33.344 -3.116 69.674 1.00 89.81 98 THR A N 1
ATOM 739 C CA . THR A 1 98 ? -33.297 -2.582 68.305 1.00 89.81 98 THR A CA 1
ATOM 740 C C . THR A 1 98 ? -32.324 -3.365 67.434 1.00 89.81 98 THR A C 1
ATOM 742 O O . THR A 1 98 ? -31.254 -3.760 67.879 1.00 89.81 98 THR A O 1
ATOM 745 N N . ALA A 1 99 ? -32.694 -3.561 66.171 1.00 91.50 99 ALA A N 1
ATOM 746 C CA . ALA A 1 99 ? -31.823 -4.088 65.131 1.00 91.50 99 ALA A CA 1
ATOM 747 C C . ALA A 1 99 ? -31.959 -3.190 63.900 1.00 91.50 99 ALA A C 1
ATOM 749 O O . ALA A 1 99 ? -33.067 -2.935 63.423 1.00 91.50 99 ALA A O 1
ATOM 750 N N . ARG A 1 100 ? -30.838 -2.672 63.403 1.00 92.19 100 ARG A N 1
ATOM 751 C CA . ARG A 1 100 ? -30.791 -1.769 62.250 1.00 92.19 100 ARG A CA 1
ATOM 752 C C . ARG A 1 100 ? -29.734 -2.235 61.275 1.00 92.19 100 ARG A C 1
ATOM 754 O O . ARG A 1 100 ? -28.671 -2.695 61.687 1.00 92.19 100 ARG A O 1
ATOM 761 N N . LEU A 1 101 ? -30.025 -2.082 59.993 1.00 92.44 101 LEU A N 1
ATOM 762 C CA . LEU A 1 101 ? -29.060 -2.277 58.927 1.00 92.44 101 LEU A CA 1
ATOM 763 C C . LEU A 1 101 ? -28.777 -0.922 58.291 1.00 92.44 101 LEU A C 1
ATOM 765 O O . LEU A 1 101 ? -29.704 -0.232 57.894 1.00 92.44 101 LEU A O 1
ATOM 769 N N . THR A 1 102 ? -27.516 -0.531 58.203 1.00 90.75 102 THR A N 1
ATOM 770 C CA . THR A 1 102 ? -27.096 0.702 57.541 1.00 90.75 102 THR A CA 1
ATOM 771 C C . THR A 1 102 ? -26.432 0.353 56.212 1.00 90.75 102 THR A C 1
ATOM 773 O O . THR A 1 102 ? -25.498 -0.454 56.190 1.00 90.75 102 THR A O 1
ATOM 776 N N . TYR A 1 103 ? -26.911 0.957 55.127 1.00 88.00 103 TYR A N 1
ATOM 777 C CA . TYR A 1 103 ? -26.324 0.914 53.784 1.00 88.00 103 TYR A CA 1
ATOM 778 C C . TYR A 1 103 ? -26.224 2.347 53.272 1.00 88.00 103 TYR A C 1
ATOM 780 O O . TYR A 1 103 ? -27.203 3.075 53.364 1.00 88.00 103 TYR A O 1
ATOM 788 N N . ASP A 1 104 ? -25.040 2.760 52.823 1.00 80.06 104 ASP A N 1
ATOM 789 C CA . ASP A 1 104 ? -24.760 4.123 52.349 1.00 80.06 104 ASP A CA 1
ATOM 790 C C . ASP A 1 104 ? -25.356 5.246 53.229 1.00 80.06 104 ASP A C 1
ATOM 792 O O . ASP A 1 104 ? -26.054 6.153 52.789 1.00 80.06 104 ASP A O 1
ATOM 796 N N . ASN A 1 105 ? -25.133 5.144 54.543 1.00 83.12 105 ASN A N 1
ATOM 797 C CA . ASN A 1 105 ? -25.669 6.058 55.566 1.00 83.12 105 ASN A CA 1
ATOM 798 C C . ASN A 1 105 ? -27.206 6.076 55.718 1.00 83.12 105 ASN A C 1
ATOM 800 O O . ASN A 1 105 ? -27.724 6.773 56.593 1.00 83.12 105 ASN A O 1
ATOM 804 N N . VAL A 1 106 ? -27.938 5.258 54.961 1.00 84.56 106 VAL A N 1
ATOM 805 C CA . VAL A 1 106 ? -29.377 5.038 55.114 1.00 84.56 106 VAL A CA 1
ATOM 806 C C . VAL A 1 106 ? -29.621 3.907 56.108 1.00 84.56 106 VAL A C 1
ATOM 808 O O . VAL A 1 106 ? -29.095 2.802 55.976 1.00 84.56 106 VAL A O 1
ATOM 811 N N . ASN A 1 107 ? -30.441 4.177 57.127 1.00 88.38 107 ASN A N 1
ATOM 812 C CA . ASN A 1 107 ? -30.856 3.171 58.101 1.00 88.38 107 ASN A CA 1
ATOM 813 C C . ASN A 1 107 ? -32.124 2.459 57.626 1.00 88.38 107 ASN A C 1
ATOM 815 O O . ASN A 1 107 ? -33.185 3.067 57.503 1.00 88.38 107 ASN A O 1
ATOM 819 N N . LEU A 1 108 ? -32.015 1.152 57.438 1.00 88.50 108 LEU A N 1
ATOM 820 C CA . LEU A 1 108 ? -33.091 0.248 57.079 1.00 88.50 108 LEU A CA 1
ATOM 821 C C . LEU A 1 108 ? -33.557 -0.520 58.317 1.00 88.50 108 LEU A C 1
ATOM 823 O O . LEU A 1 108 ? -32.760 -1.080 59.082 1.00 88.50 108 LEU A O 1
ATOM 827 N N . THR A 1 109 ? -34.874 -0.554 58.511 1.00 84.56 109 THR A N 1
ATOM 828 C CA . THR A 1 109 ? -35.498 -1.332 59.583 1.00 84.56 109 THR A CA 1
ATOM 829 C C . THR A 1 109 ? -35.394 -2.822 59.268 1.00 84.56 109 THR A C 1
ATOM 831 O O . THR A 1 109 ? -35.714 -3.270 58.164 1.00 84.56 109 THR A O 1
ATOM 834 N N . LEU A 1 110 ? -34.951 -3.596 60.258 1.00 88.75 110 LEU A N 1
ATOM 835 C CA . LEU A 1 110 ? -34.958 -5.052 60.214 1.00 88.75 110 LEU A CA 1
ATOM 836 C C . LEU A 1 110 ? -36.272 -5.566 60.811 1.00 88.75 110 LEU A C 1
ATOM 838 O O . LEU A 1 110 ? -36.525 -5.399 62.003 1.00 88.75 110 LEU A O 1
ATOM 842 N N . ASN A 1 111 ? -37.105 -6.205 59.992 1.00 88.88 111 ASN A N 1
ATOM 843 C CA . ASN A 1 111 ? -38.384 -6.748 60.441 1.00 88.88 111 ASN A CA 1
ATOM 844 C C . ASN A 1 111 ? -38.171 -8.139 61.040 1.00 88.88 111 ASN A C 1
ATOM 846 O O . ASN A 1 111 ? -37.630 -9.026 60.375 1.00 88.88 111 ASN A O 1
ATOM 850 N N . LYS A 1 112 ? -38.602 -8.342 62.288 1.00 89.06 112 LYS A N 1
ATOM 851 C CA . LYS A 1 112 ? -38.550 -9.656 62.936 1.00 89.06 112 LYS A CA 1
ATOM 852 C C . LYS A 1 112 ? -39.642 -10.560 62.357 1.00 89.06 112 LYS A C 1
ATOM 854 O O . LYS A 1 112 ? -40.806 -10.177 62.288 1.00 89.06 112 LYS A O 1
ATOM 859 N N . THR A 1 113 ? -39.280 -11.761 61.928 1.00 84.81 113 THR A N 1
ATOM 860 C CA . THR A 1 113 ? -40.192 -12.777 61.390 1.00 84.81 113 THR A CA 1
ATOM 861 C C . THR A 1 113 ? -39.788 -14.135 61.963 1.00 84.81 113 THR A C 1
ATOM 863 O O . THR A 1 113 ? -38.825 -14.753 61.506 1.00 84.81 113 THR A O 1
ATOM 866 N N . GLY A 1 114 ? -40.495 -14.582 63.006 1.00 86.38 114 GLY A N 1
ATOM 867 C CA . GLY A 1 114 ? -40.081 -15.738 63.807 1.00 86.38 114 GLY A CA 1
ATOM 868 C C . GLY A 1 114 ? -38.774 -15.458 64.560 1.00 86.38 114 GLY A C 1
ATOM 869 O O . GLY A 1 114 ? -38.661 -14.442 65.248 1.00 86.38 114 GLY A O 1
ATOM 870 N N . GLU A 1 115 ? -37.784 -16.337 64.400 1.00 86.00 115 GLU A N 1
ATOM 871 C CA . GLU A 1 115 ? -36.447 -16.212 65.010 1.00 86.00 115 GLU A CA 1
ATOM 872 C C . GLU A 1 115 ? -35.470 -15.335 64.205 1.00 86.00 115 GLU A C 1
ATOM 874 O O . GLU A 1 115 ? -34.340 -15.103 64.631 1.00 86.00 115 GLU A O 1
ATOM 879 N N . TYR A 1 116 ? -35.890 -14.825 63.044 1.00 91.06 116 TYR A N 1
ATOM 880 C CA . TYR A 1 116 ? -35.011 -14.109 62.123 1.00 91.06 116 TYR A CA 1
ATOM 881 C C . TYR A 1 116 ? -35.399 -12.649 61.955 1.00 91.06 116 TYR A C 1
ATOM 883 O O . TYR A 1 116 ? -36.553 -12.259 62.110 1.00 91.06 116 TYR A O 1
ATOM 891 N N . TYR A 1 117 ? -34.422 -11.858 61.542 1.00 91.94 117 TYR A N 1
ATOM 892 C CA . TYR A 1 117 ? -34.589 -10.492 61.083 1.00 91.94 117 TYR A CA 1
ATOM 893 C C . TYR A 1 117 ? -34.390 -10.457 59.571 1.00 91.94 117 TYR A C 1
ATOM 895 O O . TYR A 1 117 ? -33.381 -10.950 59.059 1.00 91.94 117 TYR A O 1
ATOM 903 N N . LYS A 1 118 ? -35.361 -9.894 58.851 1.00 92.88 118 LYS A N 1
ATOM 904 C CA . LYS A 1 118 ? -35.336 -9.790 57.393 1.00 92.88 118 LYS A CA 1
ATOM 905 C C . LYS A 1 118 ? -35.482 -8.341 56.958 1.00 92.88 118 LYS A C 1
ATOM 907 O O . LYS A 1 118 ? -36.285 -7.587 57.506 1.00 92.88 118 LYS A O 1
ATOM 912 N N . THR A 1 119 ? -34.729 -7.964 55.936 1.00 93.25 119 THR A N 1
ATOM 913 C CA . THR A 1 119 ? -34.958 -6.724 55.196 1.00 93.25 119 THR A CA 1
ATOM 914 C C . THR A 1 119 ? -34.580 -6.917 53.734 1.00 93.25 119 THR A C 1
ATOM 916 O O . THR A 1 119 ? -33.850 -7.854 53.389 1.00 93.25 119 THR A O 1
ATOM 919 N N . THR A 1 120 ? -35.107 -6.046 52.885 1.00 90.81 120 THR A N 1
ATOM 920 C CA . THR A 1 120 ? -34.767 -5.978 51.469 1.00 90.81 120 THR A CA 1
ATOM 921 C C . THR A 1 120 ? -34.327 -4.555 51.187 1.00 90.81 120 THR A C 1
ATOM 923 O O . THR A 1 120 ? -35.057 -3.617 51.497 1.00 90.81 120 THR A O 1
ATOM 926 N N . LEU A 1 121 ? -33.138 -4.403 50.618 1.00 89.75 121 LEU A N 1
ATOM 927 C CA . LEU A 1 121 ? -32.643 -3.120 50.132 1.00 89.75 121 LEU A CA 1
ATOM 928 C C . LEU A 1 121 ? -32.617 -3.145 48.608 1.00 89.75 121 LEU A C 1
ATOM 930 O O . LEU A 1 121 ? -32.375 -4.199 48.019 1.00 89.75 121 LEU A O 1
ATOM 934 N N . LYS A 1 122 ? -32.883 -2.001 47.983 1.00 87.25 122 LYS A N 1
ATOM 935 C CA . LYS A 1 122 ? -32.702 -1.801 46.546 1.00 87.25 122 LYS A CA 1
ATOM 936 C C . LYS A 1 122 ? -31.433 -0.977 46.367 1.00 87.25 122 LYS A C 1
ATOM 938 O O . LYS A 1 122 ? -31.291 0.043 47.033 1.00 87.25 122 LYS A O 1
ATOM 943 N N . LEU A 1 123 ? -30.513 -1.442 45.531 1.00 85.62 123 LEU A N 1
ATOM 944 C CA . LEU A 1 123 ? -29.358 -0.640 45.138 1.00 85.62 123 LEU A CA 1
ATOM 945 C C . LEU A 1 123 ? -29.854 0.554 44.319 1.00 85.62 123 LEU A C 1
ATOM 947 O O . LEU A 1 123 ? -30.727 0.381 43.473 1.00 85.62 123 LEU A O 1
ATOM 951 N N . GLU A 1 124 ? -29.330 1.752 44.557 1.00 79.69 124 GLU A N 1
ATOM 952 C CA . GLU A 1 124 ? -29.773 2.944 43.819 1.00 79.69 124 GLU A CA 1
ATOM 953 C C . GLU A 1 124 ? -28.972 3.150 42.528 1.00 79.69 124 GLU A C 1
ATOM 955 O O . GLU A 1 124 ? -29.487 3.728 41.574 1.00 79.69 124 GLU A O 1
ATOM 960 N N . ASN A 1 125 ? -27.749 2.612 42.455 1.00 73.94 125 ASN A N 1
ATOM 961 C CA . ASN A 1 125 ? -26.886 2.731 41.285 1.00 73.94 125 ASN A CA 1
ATOM 962 C C . ASN A 1 125 ? -26.338 1.357 40.833 1.00 73.94 125 ASN A C 1
ATOM 964 O O . ASN A 1 125 ? -25.792 0.612 41.650 1.00 73.94 125 ASN A O 1
ATOM 968 N N . PRO A 1 126 ? -26.413 1.004 39.534 1.00 69.12 126 PRO A N 1
ATOM 969 C CA . PRO A 1 126 ? -25.722 -0.160 38.974 1.00 69.12 126 PRO A CA 1
ATOM 970 C C . PRO A 1 126 ? -24.211 -0.227 39.251 1.00 69.12 126 PRO A C 1
ATOM 972 O O . PRO A 1 126 ? -23.654 -1.325 39.293 1.00 69.12 126 PRO A O 1
ATOM 975 N N . ASP A 1 127 ? -23.541 0.911 39.456 1.00 66.25 127 ASP A N 1
ATOM 976 C CA . ASP A 1 127 ? -22.123 0.960 39.843 1.00 66.25 127 ASP A CA 1
ATOM 977 C C . ASP A 1 127 ? -21.866 0.302 41.209 1.00 66.25 127 ASP A C 1
ATOM 979 O O . ASP A 1 127 ? -20.828 -0.329 41.416 1.00 66.25 127 ASP A O 1
ATOM 983 N N . GLU A 1 128 ? -22.836 0.386 42.120 1.00 69.19 128 GLU A N 1
ATOM 984 C CA . GLU A 1 128 ? -22.773 -0.182 43.471 1.00 69.19 128 GLU A CA 1
ATOM 985 C C . GLU A 1 128 ? -23.068 -1.685 43.487 1.00 69.19 128 GLU A C 1
ATOM 987 O O . GLU A 1 128 ? -22.815 -2.369 44.476 1.00 69.19 128 GLU A O 1
ATOM 992 N N . ALA A 1 129 ? -23.568 -2.242 42.380 1.00 72.25 129 ALA A N 1
ATOM 993 C CA . ALA A 1 129 ? -23.930 -3.651 42.329 1.00 72.25 129 ALA A CA 1
ATOM 994 C C . ALA A 1 129 ? -22.727 -4.580 42.467 1.00 72.25 129 ALA A C 1
ATOM 996 O O . ALA A 1 129 ? -22.905 -5.714 42.878 1.00 72.25 129 ALA A O 1
ATOM 997 N N . LYS A 1 130 ? -21.498 -4.133 42.183 1.00 77.31 130 LYS A N 1
ATOM 998 C CA . LYS A 1 130 ? -20.312 -4.998 42.280 1.00 77.31 130 LYS A CA 1
ATOM 999 C C . LYS A 1 130 ? -20.068 -5.471 43.718 1.00 77.31 130 LYS A C 1
ATOM 1001 O O . LYS A 1 130 ? -19.814 -6.656 43.947 1.00 77.31 130 LYS A O 1
ATOM 1006 N N . GLU A 1 131 ? -20.193 -4.561 44.681 1.00 84.12 131 GLU A N 1
ATOM 1007 C CA . GLU A 1 131 ? -20.110 -4.869 46.104 1.00 84.12 131 GLU A CA 1
ATOM 1008 C C . GLU A 1 131 ? -20.942 -3.908 46.957 1.00 84.12 131 GLU A C 1
ATOM 1010 O O . GLU A 1 131 ? -20.867 -2.695 46.803 1.00 84.12 131 GLU A O 1
ATOM 1015 N N . ALA A 1 132 ? -21.677 -4.460 47.923 1.00 86.19 132 ALA A N 1
ATOM 1016 C CA . ALA A 1 132 ? -22.404 -3.690 48.924 1.00 86.19 132 ALA A CA 1
ATOM 1017 C C . ALA A 1 132 ? -21.851 -3.984 50.323 1.00 86.19 132 ALA A C 1
ATOM 1019 O O . ALA A 1 132 ? -21.779 -5.142 50.754 1.00 86.19 132 ALA A O 1
ATOM 1020 N N . TRP A 1 133 ? -21.481 -2.925 51.042 1.00 89.12 133 TRP A N 1
ATOM 1021 C CA . TRP A 1 133 ? -21.024 -2.991 52.427 1.00 89.12 133 TRP A CA 1
ATOM 1022 C C . TRP A 1 133 ? -22.156 -2.583 53.360 1.00 89.12 133 TRP A C 1
ATOM 1024 O O . TRP A 1 133 ? -22.653 -1.461 53.312 1.00 89.12 133 TRP A O 1
ATOM 1034 N N . LEU A 1 134 ? -22.563 -3.507 54.221 1.00 90.38 134 LEU A N 1
ATOM 1035 C CA . LEU A 1 134 ? -23.709 -3.335 55.102 1.00 90.38 134 LEU A CA 1
ATOM 1036 C C . LEU A 1 134 ? -23.259 -3.401 56.543 1.00 90.38 134 LEU A C 1
ATOM 1038 O O . LEU A 1 134 ? -22.516 -4.304 56.921 1.00 90.38 134 LEU A O 1
ATOM 1042 N N . LYS A 1 135 ? -23.749 -2.483 57.367 1.00 93.62 135 LYS A N 1
ATOM 1043 C CA . LYS A 1 135 ? -23.461 -2.480 58.796 1.00 93.62 135 LYS A CA 1
ATOM 1044 C C . LYS A 1 135 ? -24.717 -2.820 59.574 1.00 93.62 135 LYS A C 1
ATOM 1046 O O . LYS A 1 135 ? -25.658 -2.038 59.614 1.00 93.62 135 LYS A O 1
ATOM 1051 N N . VAL A 1 136 ? -24.727 -3.973 60.225 1.00 93.94 136 VAL A N 1
ATOM 1052 C CA . VAL A 1 136 ? -25.798 -4.350 61.147 1.00 93.94 136 VAL A CA 1
ATOM 1053 C C . VAL A 1 136 ? -25.420 -3.882 62.541 1.00 93.94 136 VAL A C 1
ATOM 1055 O O . VAL A 1 136 ? -24.321 -4.174 63.005 1.00 93.94 136 VAL A O 1
ATOM 1058 N N . THR A 1 137 ? -26.327 -3.172 63.205 1.00 93.50 137 THR A N 1
ATOM 1059 C CA . THR A 1 137 ? -26.212 -2.798 64.617 1.00 93.50 137 THR A CA 1
ATOM 1060 C C . THR A 1 137 ? -27.389 -3.392 65.374 1.00 93.50 137 THR A C 1
ATOM 1062 O O . THR A 1 137 ? -28.539 -3.132 65.018 1.00 93.50 137 THR A O 1
ATOM 1065 N N . ALA A 1 138 ? -27.102 -4.186 66.400 1.00 92.88 138 ALA A N 1
ATOM 1066 C CA . ALA A 1 138 ? -28.098 -4.748 67.300 1.00 92.88 138 ALA A CA 1
ATOM 1067 C C . ALA A 1 138 ? -27.830 -4.244 68.717 1.00 92.88 138 ALA A C 1
ATOM 1069 O O . ALA A 1 138 ? -26.682 -4.235 69.155 1.00 92.88 138 ALA A O 1
ATOM 1070 N N . THR A 1 139 ? -28.878 -3.826 69.415 1.00 92.00 139 THR A N 1
ATOM 1071 C CA . THR A 1 139 ? -28.811 -3.356 70.798 1.00 92.00 139 THR A CA 1
ATOM 1072 C C . THR A 1 139 ? -29.872 -4.074 71.612 1.00 92.00 139 THR A C 1
ATOM 1074 O O . THR A 1 139 ? -31.030 -4.142 71.187 1.00 92.00 139 THR A O 1
ATOM 1077 N N . ASP A 1 140 ? -29.487 -4.589 72.770 1.00 90.88 140 ASP A N 1
ATOM 1078 C CA . ASP A 1 140 ? -30.376 -5.274 73.705 1.00 90.88 140 ASP A CA 1
ATOM 1079 C C . ASP A 1 140 ? -31.157 -4.296 74.612 1.00 90.88 140 ASP A C 1
ATOM 1081 O O . ASP A 1 140 ? -31.081 -3.066 74.479 1.00 90.88 140 ASP A O 1
ATOM 1085 N N . GLU A 1 141 ? -31.951 -4.831 75.538 1.00 90.12 141 GLU A N 1
ATOM 1086 C CA . GLU A 1 141 ? -32.707 -4.035 76.513 1.00 90.12 141 GLU A CA 1
ATOM 1087 C C . GLU A 1 141 ? -31.831 -3.342 77.575 1.00 90.12 141 GLU A C 1
ATOM 1089 O O . GLU A 1 141 ? -32.252 -2.338 78.161 1.00 90.12 141 GLU A O 1
ATOM 1094 N N . TYR A 1 142 ? -30.589 -3.799 77.759 1.00 90.25 142 TYR A N 1
ATOM 1095 C CA . TYR A 1 142 ? -29.606 -3.258 78.702 1.00 90.25 142 TYR A CA 1
ATOM 1096 C C . TYR A 1 142 ? -28.634 -2.239 78.081 1.00 90.25 142 TYR A C 1
ATOM 1098 O O . TYR A 1 142 ? -27.823 -1.648 78.800 1.00 90.25 142 TYR A O 1
ATOM 1106 N N . ASN A 1 143 ? -28.805 -1.940 76.789 1.00 88.50 143 ASN A N 1
ATOM 1107 C CA . ASN A 1 143 ? -27.974 -1.089 75.935 1.00 88.50 143 ASN A CA 1
ATOM 1108 C C . ASN A 1 143 ? -26.582 -1.658 75.590 1.00 88.50 143 ASN A C 1
ATOM 1110 O O . ASN A 1 143 ? -25.723 -0.905 75.117 1.00 88.50 143 ASN A O 1
ATOM 1114 N N . ASN A 1 144 ? -26.356 -2.963 75.745 1.00 91.00 144 ASN A N 1
ATOM 1115 C CA . ASN A 1 144 ? -25.208 -3.626 75.134 1.00 91.00 144 ASN A CA 1
ATOM 1116 C C . ASN A 1 144 ? -25.422 -3.653 73.612 1.00 91.00 144 ASN A C 1
ATOM 1118 O O . ASN A 1 144 ? -26.526 -3.894 73.125 1.00 91.00 144 ASN A O 1
ATOM 1122 N N . THR A 1 145 ? -24.384 -3.330 72.836 1.00 92.06 145 THR A N 1
ATOM 1123 C CA . THR A 1 145 ? -24.494 -3.159 71.379 1.00 92.06 145 THR A CA 1
ATOM 1124 C C . THR A 1 145 ? -23.462 -3.999 70.648 1.00 92.06 145 THR A C 1
ATOM 1126 O O . THR A 1 145 ? -22.272 -3.918 70.946 1.00 92.06 145 THR A O 1
ATOM 1129 N N . ALA A 1 146 ? -23.909 -4.727 69.630 1.00 93.19 146 ALA A N 1
ATOM 1130 C CA . ALA A 1 146 ? -23.053 -5.410 68.675 1.00 93.19 146 ALA A CA 1
ATOM 1131 C C . ALA A 1 146 ? -23.129 -4.766 67.295 1.00 93.19 146 ALA A C 1
ATOM 1133 O O . ALA A 1 146 ? -24.172 -4.262 66.869 1.00 93.19 146 ALA A O 1
ATOM 1134 N N . GLN A 1 147 ? -22.008 -4.815 66.578 1.00 93.69 147 GLN A N 1
ATOM 1135 C CA . GLN A 1 147 ? -21.911 -4.366 65.197 1.00 93.69 147 GLN A CA 1
ATOM 1136 C C . GLN A 1 147 ? -21.279 -5.454 64.338 1.00 93.69 147 GLN A C 1
ATOM 1138 O O . GLN A 1 147 ? -20.257 -6.028 64.708 1.00 93.69 147 GLN A O 1
ATOM 1143 N N . LYS A 1 148 ? -21.866 -5.707 63.168 1.00 93.44 148 LYS A N 1
ATOM 1144 C CA . LYS A 1 148 ? -21.319 -6.628 62.174 1.00 93.44 148 LYS A CA 1
ATOM 1145 C C . LYS A 1 148 ? -21.354 -5.997 60.796 1.00 93.44 148 LYS A C 1
ATOM 1147 O O . LYS A 1 148 ? -22.409 -5.571 60.332 1.00 93.44 148 LYS A O 1
ATOM 1152 N N . THR A 1 149 ? -20.201 -5.975 60.142 1.00 93.94 149 THR A N 1
ATOM 1153 C CA . THR A 1 149 ? -20.096 -5.576 58.741 1.00 93.94 149 THR A CA 1
ATOM 1154 C C . THR A 1 149 ? -20.259 -6.806 57.857 1.00 93.94 149 THR A C 1
ATOM 1156 O O . THR A 1 149 ? -19.621 -7.832 58.086 1.00 93.94 149 THR A O 1
ATOM 1159 N N . ILE A 1 150 ? -21.124 -6.706 56.857 1.00 92.00 150 ILE A N 1
ATOM 1160 C CA . ILE A 1 150 ? -21.411 -7.751 55.881 1.00 92.00 150 ILE A CA 1
ATOM 1161 C C . ILE A 1 150 ? -21.032 -7.207 54.509 1.00 92.00 150 ILE A C 1
ATOM 1163 O O . ILE A 1 150 ? -21.525 -6.156 54.105 1.00 92.00 150 ILE A O 1
ATOM 1167 N N . ARG A 1 151 ? -20.173 -7.934 53.796 1.00 91.19 151 ARG A N 1
ATOM 1168 C CA . ARG A 1 151 ? -19.855 -7.665 52.393 1.00 91.19 151 ARG A CA 1
ATOM 1169 C C . ARG A 1 151 ? -20.716 -8.564 51.516 1.00 91.19 151 ARG A C 1
ATOM 1171 O O . ARG A 1 151 ? -20.733 -9.778 51.711 1.00 91.19 151 ARG A O 1
ATOM 1178 N N . ILE A 1 152 ? -21.425 -7.974 50.562 1.00 88.69 152 ILE A N 1
ATOM 1179 C CA . ILE A 1 152 ? -22.206 -8.703 49.565 1.00 88.69 152 ILE A CA 1
ATOM 1180 C C . ILE A 1 152 ? -21.595 -8.435 48.200 1.00 88.69 152 ILE A C 1
ATOM 1182 O O . ILE A 1 152 ? -21.688 -7.329 47.688 1.00 88.69 152 ILE A O 1
ATOM 1186 N N . GLU A 1 153 ? -20.989 -9.457 47.608 1.00 88.06 153 GLU A N 1
ATOM 1187 C CA . GLU A 1 153 ? -20.382 -9.382 46.276 1.00 88.06 153 GLU A CA 1
ATOM 1188 C C . GLU A 1 153 ? -21.366 -9.903 45.238 1.00 88.06 153 GLU A C 1
ATOM 1190 O O . GLU A 1 153 ? -21.922 -10.986 45.425 1.00 88.06 153 GLU A O 1
ATOM 1195 N N . TRP A 1 154 ? -21.597 -9.186 44.144 1.00 88.62 154 TRP A N 1
ATOM 1196 C CA . TRP A 1 154 ? -22.367 -9.732 43.025 1.00 88.62 154 TRP A CA 1
ATOM 1197 C C . TRP A 1 154 ? -21.450 -10.389 42.007 1.00 88.62 154 TRP A C 1
ATOM 1199 O O . TRP A 1 154 ? -20.293 -10.002 41.844 1.00 88.62 154 TRP A O 1
ATOM 1209 N N . SER A 1 155 ? -21.983 -11.373 41.279 1.00 89.50 155 SER A N 1
ATOM 1210 C CA . SER A 1 155 ? -21.288 -11.802 40.074 1.00 89.50 155 SER A CA 1
ATOM 1211 C C . SER A 1 155 ? -21.304 -10.651 39.064 1.00 89.50 155 SER A C 1
ATOM 1213 O O . SER A 1 155 ? -22.259 -9.873 39.001 1.00 89.50 155 SER A O 1
ATOM 1215 N N . LEU A 1 156 ? -20.256 -10.548 38.243 1.00 89.75 156 LEU A N 1
ATOM 1216 C CA . LEU A 1 156 ? -20.191 -9.521 37.202 1.00 89.75 156 LEU A CA 1
ATOM 1217 C C . LEU A 1 156 ? -21.403 -9.605 36.257 1.00 89.75 156 LEU A C 1
ATOM 1219 O O . LEU A 1 156 ? -21.901 -8.581 35.798 1.00 89.75 156 LEU A O 1
ATOM 1223 N N . ARG A 1 157 ? -21.902 -10.825 36.018 1.00 91.31 157 ARG A N 1
ATOM 1224 C CA . ARG A 1 157 ? -23.102 -11.086 35.222 1.00 91.31 157 ARG A CA 1
ATOM 1225 C C . ARG A 1 157 ? -24.365 -10.537 35.885 1.00 91.31 157 ARG A C 1
ATOM 1227 O O . ARG A 1 157 ? -25.146 -9.888 35.206 1.00 91.31 157 ARG A O 1
ATOM 1234 N N . ASP A 1 158 ? -24.565 -10.762 37.181 1.00 90.62 158 ASP A N 1
ATOM 1235 C CA . ASP A 1 158 ? -25.750 -10.256 37.891 1.00 90.62 158 ASP A CA 1
ATOM 1236 C C . ASP A 1 158 ? -25.753 -8.724 37.931 1.00 90.62 158 ASP A C 1
ATOM 1238 O O . ASP A 1 158 ? -26.783 -8.094 37.704 1.00 90.62 158 ASP A O 1
ATOM 1242 N N . ALA A 1 159 ? -24.582 -8.117 38.157 1.00 90.62 159 ALA A N 1
ATOM 1243 C CA . ALA A 1 159 ? -24.431 -6.666 38.095 1.00 90.62 159 ALA A CA 1
ATOM 1244 C C . ALA A 1 159 ? -24.730 -6.131 36.683 1.00 90.62 159 ALA A C 1
ATOM 1246 O O . ALA A 1 159 ? -25.302 -5.053 36.537 1.00 90.62 159 ALA A O 1
ATOM 1247 N N . TYR A 1 160 ? -24.363 -6.884 35.640 1.00 92.38 160 TYR A N 1
ATOM 1248 C CA . TYR A 1 160 ? -24.660 -6.538 34.251 1.00 92.38 160 TYR A CA 1
ATOM 1249 C C . TYR A 1 160 ? -26.149 -6.643 33.914 1.00 92.38 160 TYR A C 1
ATOM 1251 O O . TYR A 1 160 ? -26.684 -5.726 33.303 1.00 92.38 160 TYR A O 1
ATOM 1259 N N . VAL A 1 161 ? -26.835 -7.699 34.361 1.00 91.88 161 VAL A N 1
ATOM 1260 C CA . VAL A 1 161 ? -28.297 -7.835 34.219 1.00 91.88 161 VAL A CA 1
ATOM 1261 C C . VAL A 1 161 ? -29.002 -6.639 34.862 1.00 91.88 161 VAL A C 1
ATOM 1263 O O . VAL A 1 161 ? -29.826 -5.993 34.221 1.00 91.88 161 VAL A O 1
ATOM 1266 N N . TYR A 1 162 ? -28.610 -6.273 36.086 1.00 90.50 162 TYR A N 1
ATOM 1267 C CA . TYR A 1 162 ? -29.165 -5.095 36.751 1.00 90.50 162 TYR A CA 1
ATOM 1268 C C . TYR A 1 162 ? -28.914 -3.804 35.963 1.00 90.50 162 TYR A C 1
ATOM 1270 O O . TYR A 1 162 ? -29.825 -3.001 35.763 1.00 90.50 162 TYR A O 1
ATOM 1278 N N . PHE A 1 163 ? -27.696 -3.631 35.446 1.00 91.62 163 PHE A N 1
ATOM 1279 C CA . PHE A 1 163 ? -27.345 -2.498 34.596 1.00 91.62 163 PHE A CA 1
ATOM 1280 C C . PHE A 1 163 ? -28.191 -2.421 33.316 1.00 91.62 163 PHE A C 1
ATOM 1282 O O . PHE A 1 163 ? -28.606 -1.323 32.943 1.00 91.62 163 PHE A O 1
ATOM 1289 N N . LEU A 1 164 ? -28.453 -3.547 32.645 1.00 92.44 164 LEU A N 1
ATOM 1290 C CA . LEU A 1 164 ? -29.314 -3.581 31.461 1.00 92.44 164 LEU A CA 1
ATOM 1291 C C . LEU A 1 164 ? -30.732 -3.112 31.794 1.00 92.44 164 LEU A C 1
ATOM 1293 O O . LEU A 1 164 ? -31.254 -2.231 31.109 1.00 92.44 164 LEU A O 1
ATOM 1297 N N . ASN A 1 165 ? -31.312 -3.635 32.874 1.00 89.44 165 ASN A N 1
ATOM 1298 C CA . ASN A 1 165 ? -32.679 -3.317 33.286 1.00 89.44 165 ASN A CA 1
ATOM 1299 C C . ASN A 1 165 ? -32.850 -1.844 33.665 1.00 89.44 165 ASN A C 1
ATOM 1301 O O . ASN A 1 165 ? -33.759 -1.187 33.165 1.00 89.44 165 ASN A O 1
ATOM 1305 N N . GLU A 1 166 ? -31.932 -1.279 34.453 1.00 88.50 166 GLU A N 1
ATOM 1306 C CA . GLU A 1 166 ? -31.971 0.150 34.809 1.00 88.50 166 GLU A CA 1
ATOM 1307 C C . GLU A 1 166 ? -31.770 1.073 33.590 1.00 88.50 166 GLU A C 1
ATOM 1309 O O . GLU A 1 166 ? -32.191 2.230 33.601 1.00 88.50 166 GLU A O 1
ATOM 1314 N N . ASN A 1 167 ? -31.173 0.573 32.501 1.00 87.25 167 ASN A N 1
ATOM 1315 C CA . ASN A 1 167 ? -31.026 1.315 31.245 1.00 87.25 167 ASN A CA 1
ATOM 1316 C C . ASN A 1 167 ? -32.109 0.992 30.198 1.00 87.25 167 ASN A C 1
ATOM 1318 O O . ASN A 1 167 ? -32.035 1.526 29.090 1.00 87.25 167 ASN A O 1
ATOM 1322 N N . ASN A 1 168 ? -33.120 0.180 30.532 1.00 88.12 168 ASN A N 1
ATOM 1323 C CA . ASN A 1 168 ? -34.153 -0.307 29.607 1.00 88.12 168 ASN A CA 1
ATOM 1324 C C . ASN A 1 168 ? -33.568 -1.008 28.361 1.00 88.12 168 ASN A C 1
ATOM 1326 O O . ASN A 1 168 ? -34.044 -0.815 27.242 1.00 88.12 168 ASN A O 1
ATOM 1330 N N . LEU A 1 169 ? -32.504 -1.791 28.557 1.00 84.81 169 LEU A N 1
ATOM 1331 C CA . LEU A 1 169 ? -31.808 -2.576 27.533 1.00 84.81 169 LEU A CA 1
ATOM 1332 C C . LEU A 1 169 ? -32.049 -4.082 27.745 1.00 84.81 169 LEU A C 1
ATOM 1334 O O . LEU A 1 169 ? -31.107 -4.869 27.709 1.00 84.81 169 LEU A O 1
ATOM 1338 N N . ASP A 1 170 ? -33.289 -4.481 28.031 1.00 66.69 170 ASP A N 1
ATOM 1339 C CA . ASP A 1 170 ? -33.632 -5.887 28.270 1.00 66.69 170 ASP A CA 1
ATOM 1340 C C . ASP A 1 170 ? -33.839 -6.626 26.937 1.00 66.69 170 ASP A C 1
ATOM 1342 O O . ASP A 1 170 ? -34.898 -6.549 26.311 1.00 66.69 170 ASP A O 1
ATOM 1346 N N . ASP A 1 171 ? -32.778 -7.289 26.472 1.00 72.19 171 ASP A N 1
ATOM 1347 C CA . ASP A 1 171 ? -32.793 -8.182 25.316 1.00 72.19 171 ASP A CA 1
ATOM 1348 C C . ASP A 1 171 ? -31.891 -9.395 25.600 1.00 72.19 171 ASP A C 1
ATOM 1350 O O . ASP A 1 171 ? -30.750 -9.257 26.064 1.00 72.19 171 ASP A O 1
ATOM 1354 N N . ASN A 1 172 ? -32.379 -10.593 25.258 1.00 89.69 172 ASN A N 1
ATOM 1355 C CA . ASN A 1 172 ? -31.583 -11.822 25.226 1.00 89.69 172 ASN A CA 1
ATOM 1356 C C . ASN A 1 172 ? -30.287 -11.627 24.425 1.00 89.69 172 ASN A C 1
ATOM 1358 O O . ASN A 1 172 ? -29.256 -12.197 24.786 1.00 89.69 172 ASN A O 1
ATOM 1362 N N . PHE A 1 173 ? -30.319 -10.770 23.398 1.00 91.88 173 PHE A N 1
ATOM 1363 C CA . PHE A 1 173 ? -29.151 -10.380 22.618 1.00 91.88 173 PHE A CA 1
ATOM 1364 C C . PHE A 1 173 ? -28.012 -9.802 23.476 1.00 91.88 173 PHE A C 1
ATOM 1366 O O . PHE A 1 173 ? -26.867 -10.226 23.335 1.00 91.88 173 PHE A O 1
ATOM 1373 N N . PHE A 1 174 ? -28.277 -8.856 24.386 1.00 94.94 174 PHE A N 1
ATOM 1374 C CA . PHE A 1 174 ? -27.206 -8.229 25.178 1.00 94.94 174 PHE A CA 1
ATOM 1375 C C . PHE A 1 174 ? -26.631 -9.176 26.229 1.00 94.94 174 PHE A C 1
ATOM 1377 O O . PHE A 1 174 ? -25.433 -9.134 26.515 1.00 94.94 174 PHE A O 1
ATOM 1384 N N . LEU A 1 175 ? -27.458 -10.077 26.764 1.00 94.12 175 LEU A N 1
ATOM 1385 C CA . LEU A 1 175 ? -26.978 -11.152 27.627 1.00 94.12 175 LEU A CA 1
ATOM 1386 C C . LEU A 1 175 ? -26.091 -12.127 26.853 1.00 94.12 175 LEU A C 1
ATOM 1388 O O . LEU A 1 175 ? -25.028 -12.505 27.346 1.00 94.12 175 LEU A O 1
ATOM 1392 N N . GLU A 1 176 ? -26.489 -12.513 25.642 1.00 94.88 176 GLU A N 1
ATOM 1393 C CA . GLU A 1 176 ? -25.672 -13.340 24.757 1.00 94.88 176 GLU A CA 1
ATOM 1394 C C . GLU A 1 176 ? -24.341 -12.650 24.427 1.00 94.88 176 GLU A C 1
ATOM 1396 O O . GLU A 1 176 ? -23.277 -13.245 24.613 1.00 94.88 176 GLU A O 1
ATOM 1401 N N . PHE A 1 177 ? -24.383 -11.369 24.057 1.00 95.38 177 PHE A N 1
ATOM 1402 C CA . PHE A 1 177 ? -23.203 -10.553 23.785 1.00 95.38 177 PHE A CA 1
ATOM 1403 C C . PHE A 1 177 ? -22.255 -10.532 24.991 1.00 95.38 177 PHE A C 1
ATOM 1405 O O . PHE A 1 177 ? -21.069 -10.843 24.863 1.00 95.38 177 PHE A O 1
ATOM 1412 N N . PHE A 1 178 ? -22.761 -10.251 26.190 1.00 95.69 178 PHE A N 1
ATOM 1413 C CA . PHE A 1 178 ? -21.945 -10.250 27.403 1.00 95.69 178 PHE A CA 1
ATOM 1414 C C . PHE A 1 178 ? -21.346 -11.621 27.7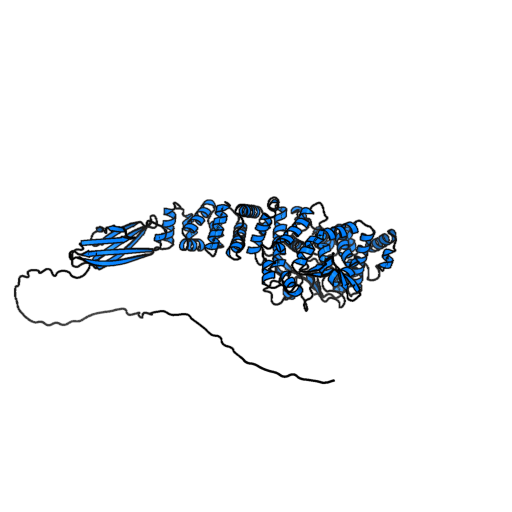27 1.00 95.69 178 PHE A C 1
ATOM 1416 O O . PHE A 1 178 ? -20.212 -11.703 28.204 1.00 95.69 178 PHE A O 1
ATOM 1423 N N . ASN A 1 179 ? -22.066 -12.709 27.451 1.00 95.00 179 ASN A N 1
ATOM 1424 C CA . ASN A 1 179 ? -21.569 -14.066 27.676 1.00 95.00 179 ASN A CA 1
ATOM 1425 C C . ASN A 1 179 ? -20.491 -14.466 26.657 1.00 95.00 179 ASN A C 1
ATOM 1427 O O . ASN A 1 179 ? -19.541 -15.161 27.022 1.00 95.00 179 ASN A O 1
ATOM 1431 N N . GLN A 1 180 ? -20.575 -13.997 25.412 1.00 95.94 180 GLN A N 1
ATOM 1432 C CA . GLN A 1 180 ? -19.629 -14.371 24.356 1.00 95.94 180 GLN A CA 1
ATOM 1433 C C . GLN A 1 180 ? -18.437 -13.410 24.216 1.00 95.94 180 GLN A C 1
ATOM 1435 O O . GLN A 1 180 ? -17.368 -13.830 23.783 1.00 95.94 180 GLN A O 1
ATOM 1440 N N . SER A 1 181 ? -18.564 -12.146 24.631 1.00 95.50 181 SER A N 1
ATOM 1441 C CA . SER A 1 181 ? -17.504 -11.141 24.486 1.00 95.50 181 SER A CA 1
ATOM 1442 C C . SER A 1 181 ? -16.746 -10.896 25.791 1.00 95.50 181 SER A C 1
ATOM 1444 O O . SER A 1 181 ? -17.242 -10.255 26.719 1.00 95.50 181 SER A O 1
ATOM 1446 N N . GLU A 1 182 ? -15.494 -11.353 25.852 1.00 94.00 182 GLU A N 1
ATOM 1447 C CA . GLU A 1 182 ? -14.579 -10.993 26.944 1.00 94.00 182 GLU A CA 1
ATOM 1448 C C . GLU A 1 182 ? -14.302 -9.486 26.982 1.00 94.00 182 GLU A C 1
ATOM 1450 O O . GLU A 1 182 ? -14.294 -8.892 28.061 1.00 94.00 182 GLU A O 1
ATOM 1455 N N . GLY A 1 183 ? -14.187 -8.858 25.807 1.00 94.25 183 GLY A N 1
ATOM 1456 C CA . GLY A 1 183 ? -14.040 -7.411 25.673 1.00 94.25 183 GLY A CA 1
ATOM 1457 C C . GLY A 1 183 ? -15.180 -6.648 26.349 1.00 94.25 183 GLY A C 1
ATOM 1458 O O . GLY A 1 183 ? -14.918 -5.729 27.120 1.00 94.25 183 GLY A O 1
ATOM 1459 N N . LEU A 1 184 ? -16.439 -7.060 26.152 1.00 96.00 184 LEU A N 1
ATOM 1460 C CA . LEU A 1 184 ? -17.590 -6.394 26.774 1.00 96.00 184 LEU A CA 1
ATOM 1461 C C . LEU A 1 184 ? -17.583 -6.555 28.297 1.00 96.00 184 LEU A C 1
ATOM 1463 O O . LEU A 1 184 ? -17.832 -5.587 29.014 1.00 96.00 184 LEU A O 1
ATOM 1467 N N . ARG A 1 185 ? -17.247 -7.749 28.804 1.00 95.00 185 ARG A N 1
ATOM 1468 C CA . ARG A 1 185 ? -17.102 -7.980 30.251 1.00 95.00 185 ARG A CA 1
ATOM 1469 C C . ARG A 1 185 ? -16.028 -7.084 30.851 1.00 95.00 185 ARG A C 1
ATOM 1471 O O . ARG A 1 185 ? -16.265 -6.457 31.880 1.00 95.00 185 ARG A O 1
ATOM 1478 N N . HIS A 1 186 ? -14.876 -6.993 30.191 1.00 93.44 186 HIS A N 1
ATOM 1479 C CA . HIS A 1 186 ? -13.791 -6.121 30.621 1.00 93.44 186 HIS A CA 1
ATOM 1480 C C . HIS A 1 186 ? -14.211 -4.643 30.597 1.00 93.44 186 HIS A C 1
ATOM 1482 O O . HIS A 1 186 ? -14.014 -3.936 31.583 1.00 93.44 186 HIS A O 1
ATOM 1488 N N . MET A 1 187 ? -14.861 -4.178 29.523 1.00 94.50 187 MET A N 1
ATOM 1489 C CA . MET A 1 187 ? -15.361 -2.801 29.433 1.00 94.50 187 MET A CA 1
ATOM 1490 C C . MET A 1 187 ? -16.405 -2.496 30.508 1.00 94.50 187 MET A C 1
ATOM 1492 O O . MET A 1 187 ? -16.361 -1.419 31.099 1.00 94.50 187 MET A O 1
ATOM 1496 N N . PHE A 1 188 ? -17.287 -3.446 30.819 1.00 93.19 188 PHE A N 1
ATOM 1497 C CA . PHE A 1 188 ? -18.243 -3.319 31.916 1.00 93.19 188 PHE A CA 1
ATOM 1498 C C . PHE A 1 188 ? -17.558 -3.225 33.269 1.00 93.19 188 PHE A C 1
ATOM 1500 O O . PHE A 1 188 ? -17.986 -2.441 34.116 1.00 93.19 188 PHE A O 1
ATOM 1507 N N . ASP A 1 189 ? -16.491 -3.984 33.483 1.00 90.06 189 ASP A N 1
ATOM 1508 C CA . ASP A 1 189 ? -15.728 -3.922 34.723 1.00 90.06 189 ASP A CA 1
ATOM 1509 C C . ASP A 1 189 ? -15.033 -2.566 34.921 1.00 90.06 189 ASP A C 1
ATOM 1511 O O . ASP A 1 189 ? -14.965 -2.065 36.043 1.00 90.06 189 ASP A O 1
ATOM 1515 N N . VAL A 1 190 ? -14.565 -1.965 33.821 1.00 90.38 190 VAL A N 1
ATOM 1516 C CA . VAL A 1 190 ? -13.780 -0.722 33.813 1.00 90.38 190 VAL A CA 1
ATOM 1517 C C . VAL A 1 190 ? -14.647 0.541 33.754 1.00 90.38 190 VAL A C 1
ATOM 1519 O O . VAL A 1 190 ? -14.315 1.539 34.390 1.00 90.38 190 VAL A O 1
ATOM 1522 N N . SER A 1 191 ? -15.719 0.563 32.954 1.00 91.31 191 SER A N 1
ATOM 1523 C CA . SER A 1 191 ? -16.533 1.765 32.730 1.00 91.31 191 SER A CA 1
ATOM 1524 C C . SER A 1 191 ? -17.955 1.447 32.250 1.00 91.31 191 SER A C 1
ATOM 1526 O O . SER A 1 191 ? -18.181 1.045 31.104 1.00 91.31 191 SER A O 1
ATOM 1528 N N . LYS A 1 192 ? -18.951 1.738 33.098 1.00 89.81 192 LYS A N 1
ATOM 1529 C CA . LYS A 1 192 ? -20.375 1.587 32.749 1.00 89.81 192 LYS A CA 1
ATOM 1530 C C . LYS A 1 192 ? -20.829 2.539 31.650 1.00 89.81 192 LYS A C 1
ATOM 1532 O O . LYS A 1 192 ? -21.573 2.127 30.767 1.00 89.81 192 LYS A O 1
ATOM 1537 N N . ASN A 1 193 ? -20.323 3.773 31.648 1.00 91.06 193 ASN A N 1
ATOM 1538 C CA . ASN A 1 193 ? -20.619 4.745 30.591 1.00 91.06 193 ASN A CA 1
ATOM 1539 C C . ASN A 1 193 ? -20.143 4.251 29.221 1.00 91.06 193 ASN A C 1
ATOM 1541 O O . ASN A 1 193 ? -20.921 4.250 28.272 1.00 91.06 193 ASN A O 1
ATOM 1545 N N . LEU A 1 194 ? -18.905 3.750 29.134 1.00 94.12 194 LEU A N 1
ATOM 1546 C CA . LEU A 1 194 ? -18.401 3.157 27.892 1.00 94.12 194 LEU A CA 1
ATOM 1547 C C . LEU A 1 194 ? -19.211 1.917 27.499 1.00 94.12 194 LEU A C 1
ATOM 1549 O O . LEU A 1 194 ? -19.539 1.731 26.334 1.00 94.12 194 LEU A O 1
ATOM 1553 N N . THR A 1 195 ? -19.591 1.088 28.472 1.00 94.56 195 THR A N 1
ATOM 1554 C CA . THR A 1 195 ? -20.455 -0.069 28.202 1.00 94.56 195 THR A CA 1
ATOM 1555 C C . THR A 1 195 ? -21.790 0.359 27.614 1.00 94.56 195 THR A C 1
ATOM 1557 O O . THR A 1 195 ? -22.228 -0.211 26.622 1.00 94.56 195 THR A O 1
ATOM 1560 N N . ARG A 1 196 ? -22.412 1.409 28.153 1.00 92.62 196 ARG A N 1
ATOM 1561 C CA . ARG A 1 196 ? -23.643 1.971 27.597 1.00 92.62 196 ARG A CA 1
ATOM 1562 C C . ARG A 1 196 ? -23.454 2.417 26.147 1.00 92.62 196 ARG A C 1
ATOM 1564 O O . ARG A 1 196 ? -24.285 2.087 25.309 1.00 92.62 196 ARG A O 1
ATOM 1571 N N . GLU A 1 197 ? -22.367 3.124 25.837 1.00 93.06 197 GLU A N 1
ATOM 1572 C CA . GLU A 1 197 ? -22.035 3.549 24.467 1.00 93.06 197 GLU A CA 1
ATOM 1573 C C . GLU A 1 197 ? -21.895 2.349 23.516 1.00 93.06 197 GLU A C 1
ATOM 1575 O O . GLU A 1 197 ? -22.461 2.361 22.421 1.00 93.06 197 GLU A O 1
ATOM 1580 N N . ILE A 1 198 ? -21.214 1.287 23.958 1.00 95.88 198 ILE A N 1
ATOM 1581 C CA . ILE A 1 198 ? -21.059 0.039 23.200 1.00 95.88 198 ILE A CA 1
ATOM 1582 C C . ILE A 1 198 ? -22.421 -0.591 22.902 1.00 95.88 198 ILE A C 1
ATOM 1584 O O . ILE A 1 198 ? -22.699 -0.934 21.753 1.00 95.88 198 ILE A O 1
ATOM 1588 N N . LEU A 1 199 ? -23.286 -0.722 23.912 1.00 94.94 199 LEU A N 1
ATOM 1589 C CA . LEU A 1 199 ? -24.604 -1.336 23.739 1.00 94.94 199 LEU A CA 1
ATOM 1590 C C . LEU A 1 199 ? -25.519 -0.493 22.847 1.00 94.94 199 LEU A C 1
ATOM 1592 O O . LEU A 1 199 ? -26.281 -1.050 22.062 1.00 94.94 199 LEU A O 1
ATOM 1596 N N . LEU A 1 200 ? -25.408 0.838 22.891 1.00 92.81 200 LEU A N 1
ATOM 1597 C CA . LEU A 1 200 ? -26.133 1.719 21.971 1.00 92.81 200 LEU A CA 1
ATOM 1598 C C . LEU A 1 200 ? -25.707 1.497 20.515 1.00 92.81 200 LEU A C 1
ATOM 1600 O O . LEU A 1 200 ? -26.562 1.443 19.632 1.00 92.81 200 LEU A O 1
ATOM 1604 N N . VAL A 1 201 ? -24.405 1.352 20.256 1.00 94.69 201 VAL A N 1
ATOM 1605 C CA . VAL A 1 201 ? -23.891 1.011 18.919 1.00 94.69 201 VAL A CA 1
ATOM 1606 C C . VAL A 1 201 ? -24.361 -0.382 18.497 1.00 94.69 201 VAL A C 1
ATOM 1608 O O . VAL A 1 201 ? -24.827 -0.549 17.370 1.00 94.69 201 VAL A O 1
ATOM 1611 N N . ALA A 1 202 ? -24.307 -1.357 19.406 1.00 94.44 202 ALA A N 1
ATOM 1612 C CA . ALA A 1 202 ? -24.750 -2.723 19.152 1.00 94.44 202 ALA A CA 1
ATOM 1613 C C . ALA A 1 202 ? -26.237 -2.785 18.774 1.00 94.44 202 ALA A C 1
ATOM 1615 O O . ALA A 1 202 ? -26.586 -3.422 17.782 1.00 94.44 202 ALA A O 1
ATOM 1616 N N . ASN A 1 203 ? -27.089 -2.057 19.505 1.00 92.50 203 ASN A N 1
ATOM 1617 C CA . ASN A 1 203 ? -28.524 -1.959 19.241 1.00 92.50 203 ASN A CA 1
ATOM 1618 C C . ASN A 1 203 ? -28.811 -1.380 17.846 1.00 92.50 203 ASN A C 1
ATOM 1620 O O . ASN A 1 203 ? -29.603 -1.919 17.074 1.00 92.50 203 ASN A O 1
ATOM 1624 N N . LYS A 1 204 ? -28.119 -0.286 17.495 1.00 92.88 204 LYS A N 1
ATOM 1625 C CA . LYS A 1 204 ? -28.295 0.409 16.209 1.00 92.88 204 LYS A CA 1
ATOM 1626 C C . LYS A 1 204 ? -27.804 -0.386 14.999 1.00 92.88 204 LYS A C 1
ATOM 1628 O O . LYS A 1 204 ? -28.212 -0.071 13.887 1.00 92.88 204 LYS A O 1
ATOM 1633 N N . SER A 1 205 ? -26.930 -1.372 15.198 1.00 89.38 205 SER A N 1
ATOM 1634 C CA . SER A 1 205 ? -26.488 -2.267 14.123 1.00 89.38 205 SER A CA 1
ATOM 1635 C C . SER A 1 205 ? -27.626 -3.175 13.646 1.00 89.38 205 SER A C 1
ATOM 1637 O O . SER A 1 205 ? -27.701 -3.491 12.467 1.00 89.38 205 SER A O 1
ATOM 1639 N N . SER A 1 206 ? -28.539 -3.572 14.545 1.00 86.31 206 SER A N 1
ATOM 1640 C CA . SER A 1 206 ? -29.690 -4.438 14.228 1.00 86.31 206 SER A CA 1
ATOM 1641 C C . SER A 1 206 ? -29.317 -5.736 13.481 1.00 86.31 206 SER A C 1
ATOM 1643 O O . SER A 1 206 ? -30.099 -6.255 12.686 1.00 86.31 206 SER A O 1
ATOM 1645 N N . LYS A 1 207 ? -28.112 -6.261 13.739 1.00 87.88 207 LYS A N 1
ATOM 1646 C CA . LYS A 1 207 ? -27.590 -7.531 13.209 1.00 87.88 207 LYS A CA 1
ATOM 1647 C C . LYS A 1 207 ? -27.512 -8.588 14.312 1.00 87.88 207 LYS A C 1
ATOM 1649 O O . LYS A 1 207 ? -27.463 -8.244 15.495 1.00 87.88 207 LYS A O 1
ATOM 1654 N N . ASN A 1 208 ? -27.465 -9.862 13.911 1.00 91.56 208 ASN A N 1
ATOM 1655 C CA . ASN A 1 208 ? -27.130 -10.970 14.811 1.00 91.56 208 ASN A CA 1
ATOM 1656 C C . ASN A 1 208 ? -25.738 -10.756 15.438 1.00 91.56 208 ASN A C 1
ATOM 1658 O O . ASN A 1 208 ? -24.978 -9.893 15.005 1.00 91.56 208 ASN A O 1
ATOM 1662 N N . LEU A 1 209 ? -25.395 -11.532 16.466 1.00 90.69 209 LEU A N 1
ATOM 1663 C CA . LEU A 1 209 ? -24.171 -11.293 17.229 1.00 90.69 209 LEU A CA 1
ATOM 1664 C C . LEU A 1 209 ? -22.890 -11.390 16.382 1.00 90.69 209 LEU A C 1
ATOM 1666 O O . LEU A 1 209 ? -22.014 -10.541 16.525 1.00 90.69 209 LEU A O 1
ATOM 1670 N N . GLU A 1 210 ? -22.804 -12.375 15.483 1.00 89.94 210 GLU A N 1
ATOM 1671 C CA . GLU A 1 210 ? -21.620 -12.620 14.645 1.00 89.94 210 GLU A CA 1
ATOM 1672 C C . GLU A 1 210 ? -21.335 -11.474 13.663 1.00 89.94 210 GLU A C 1
ATOM 1674 O O . GLU A 1 210 ? -20.173 -11.117 13.467 1.00 89.94 210 GLU A O 1
ATOM 1679 N N . ASP A 1 211 ? -22.379 -10.846 13.113 1.00 89.56 211 ASP A N 1
ATOM 1680 C CA . ASP A 1 211 ? -22.244 -9.711 12.196 1.00 89.56 211 ASP A CA 1
ATOM 1681 C C . ASP A 1 211 ? -22.393 -8.349 12.900 1.00 89.56 211 ASP A C 1
ATOM 1683 O O . ASP A 1 211 ? -22.314 -7.298 12.252 1.00 89.56 211 ASP A O 1
ATOM 1687 N N . ASN A 1 212 ? -22.625 -8.331 14.220 1.00 93.50 212 ASN A N 1
ATOM 1688 C CA . ASN A 1 212 ? -22.827 -7.098 14.971 1.00 93.50 212 ASN A CA 1
ATOM 1689 C C . ASN A 1 212 ? -21.530 -6.287 15.042 1.00 93.50 212 ASN A C 1
ATOM 1691 O O . ASN A 1 212 ? -20.503 -6.748 15.546 1.00 93.50 212 ASN A O 1
ATOM 1695 N N . ILE A 1 213 ? -21.587 -5.027 14.610 1.00 94.62 213 ILE A N 1
ATOM 1696 C CA . ILE A 1 213 ? -20.392 -4.182 14.529 1.00 94.62 213 ILE A CA 1
ATOM 1697 C C . ILE A 1 213 ? -19.723 -3.951 15.889 1.00 94.62 213 ILE A C 1
ATOM 1699 O O . ILE A 1 213 ? -18.499 -3.877 15.962 1.00 94.62 213 ILE A O 1
ATOM 1703 N N . ALA A 1 214 ? -20.500 -3.860 16.975 1.00 95.56 214 ALA A N 1
ATOM 1704 C CA . ALA A 1 214 ? -19.950 -3.662 18.310 1.00 95.56 214 ALA A CA 1
ATOM 1705 C C . ALA A 1 214 ? -19.218 -4.915 18.798 1.00 95.56 214 ALA A C 1
ATOM 1707 O O . ALA A 1 214 ? -18.160 -4.807 19.418 1.00 95.56 214 ALA A O 1
ATOM 1708 N N . PHE A 1 215 ? -19.756 -6.096 18.483 1.00 95.38 215 PHE A N 1
ATOM 1709 C CA . PHE A 1 215 ? -19.107 -7.370 18.776 1.00 95.38 215 PHE A CA 1
ATOM 1710 C C . PHE A 1 215 ? -17.788 -7.497 18.006 1.00 95.38 215 PHE A C 1
ATOM 1712 O O . PHE A 1 215 ? -16.739 -7.734 18.606 1.00 95.38 215 PHE A O 1
ATOM 1719 N N . LEU A 1 216 ? -17.815 -7.234 16.696 1.00 94.88 216 LEU A N 1
ATOM 1720 C CA . LEU A 1 216 ? -16.622 -7.261 15.848 1.00 94.88 216 LEU A CA 1
ATOM 1721 C C . LEU A 1 216 ? -15.566 -6.234 16.286 1.00 94.88 216 LEU A C 1
ATOM 1723 O O . LEU A 1 216 ? -14.383 -6.564 16.337 1.00 94.88 216 LEU A O 1
ATOM 1727 N N . ALA A 1 217 ? -15.970 -5.009 16.635 1.00 95.56 217 ALA A N 1
ATOM 1728 C CA . ALA A 1 217 ? -15.056 -3.969 17.104 1.00 95.56 217 ALA A CA 1
ATOM 1729 C C . ALA A 1 217 ? -14.370 -4.359 18.423 1.00 95.56 217 ALA A C 1
ATOM 1731 O O . ALA A 1 217 ? -13.156 -4.196 18.556 1.00 95.56 217 ALA A O 1
ATOM 1732 N N . LEU A 1 218 ? -15.116 -4.935 19.374 1.00 95.50 218 LEU A N 1
ATOM 1733 C CA . LEU A 1 218 ? -14.553 -5.386 20.649 1.00 95.50 218 LEU A CA 1
ATOM 1734 C C . LEU A 1 218 ? -13.544 -6.525 20.502 1.00 95.50 218 LEU A C 1
ATOM 1736 O O . LEU A 1 218 ? -12.621 -6.604 21.307 1.00 95.50 218 LEU A O 1
ATOM 1740 N N . ASN A 1 219 ? -13.668 -7.359 19.467 1.00 93.06 219 ASN A N 1
ATOM 1741 C CA . ASN A 1 219 ? -12.678 -8.401 19.173 1.00 93.06 219 ASN A CA 1
ATOM 1742 C C . ASN A 1 219 ? -11.314 -7.832 18.750 1.00 93.06 219 ASN A C 1
ATOM 1744 O O . ASN A 1 219 ? -10.330 -8.570 18.713 1.00 93.06 219 ASN A O 1
ATOM 1748 N N . TYR A 1 220 ? -11.243 -6.538 18.427 1.00 91.06 220 TYR A N 1
ATOM 1749 C CA . TYR A 1 220 ? -10.001 -5.867 18.063 1.00 91.06 220 TYR A CA 1
ATOM 1750 C C . TYR A 1 220 ? -9.454 -4.944 19.160 1.00 91.06 220 TYR A C 1
ATOM 1752 O O . TYR A 1 220 ? -8.249 -4.713 19.210 1.00 91.06 220 TYR A O 1
ATOM 1760 N N . THR A 1 221 ? -10.296 -4.402 20.039 1.00 92.06 221 THR A N 1
ATOM 1761 C CA . THR A 1 221 ? -9.862 -3.441 21.066 1.00 92.06 221 THR A CA 1
ATOM 1762 C C . THR A 1 221 ? -9.310 -4.141 22.303 1.00 92.06 221 THR A C 1
ATOM 1764 O O . THR A 1 221 ? -10.002 -4.954 22.909 1.00 92.06 221 THR A O 1
ATOM 1767 N N . GLU A 1 222 ? -8.105 -3.770 22.732 1.00 88.75 222 GLU A N 1
ATOM 1768 C CA . GLU A 1 222 ? -7.445 -4.389 23.894 1.00 88.75 222 GLU A CA 1
ATOM 1769 C C . GLU A 1 222 ? -7.525 -3.509 25.146 1.00 88.75 222 GLU A C 1
ATOM 1771 O O . GLU A 1 222 ? -7.441 -3.998 26.270 1.00 88.75 222 GLU A O 1
ATOM 1776 N N . THR A 1 223 ? -7.680 -2.195 24.963 1.00 92.50 223 THR A N 1
ATOM 1777 C CA . THR A 1 223 ? -7.688 -1.220 26.059 1.00 92.50 223 THR A CA 1
ATOM 1778 C C . THR A 1 223 ? -8.966 -0.391 26.073 1.00 92.50 223 THR A C 1
ATOM 1780 O O . THR A 1 223 ? -9.595 -0.148 25.042 1.00 92.50 223 THR A O 1
ATOM 1783 N N . SER A 1 224 ? -9.328 0.131 27.247 1.00 92.88 224 SER A N 1
ATOM 1784 C CA . SER A 1 224 ? -10.474 1.038 27.386 1.00 92.88 224 SER A CA 1
ATOM 1785 C C . SER A 1 224 ? -10.295 2.354 26.618 1.00 92.88 224 SER A C 1
ATOM 1787 O O . SER A 1 224 ? -11.284 2.932 26.168 1.00 92.88 224 SER A O 1
ATOM 1789 N N . ARG A 1 225 ? -9.050 2.821 26.418 1.00 94.62 225 ARG A N 1
ATOM 1790 C CA . ARG A 1 225 ? -8.734 3.993 25.577 1.00 94.62 225 ARG A CA 1
ATOM 1791 C C . ARG A 1 225 ? -9.064 3.719 24.108 1.00 94.62 225 ARG A C 1
ATOM 1793 O O . ARG A 1 225 ? -9.697 4.558 23.472 1.00 94.62 225 ARG A O 1
ATOM 1800 N N . GLU A 1 226 ? -8.665 2.557 23.593 1.00 95.75 226 GLU A N 1
ATOM 1801 C CA . GLU A 1 226 ? -8.969 2.129 22.221 1.00 95.75 226 GLU A CA 1
ATOM 1802 C C . GLU A 1 226 ? -10.464 1.951 22.009 1.00 95.75 226 GLU A C 1
ATOM 1804 O O . GLU A 1 226 ? -11.013 2.550 21.090 1.00 95.75 226 GLU A O 1
ATOM 1809 N N . ALA A 1 227 ? -11.126 1.190 22.886 1.00 96.25 227 ALA A N 1
ATOM 1810 C CA . ALA A 1 227 ? -12.565 0.978 22.815 1.00 96.25 227 ALA A CA 1
ATOM 1811 C C . ALA A 1 227 ? -13.316 2.315 22.828 1.00 96.25 227 ALA A C 1
ATOM 1813 O O . ALA A 1 227 ? -14.129 2.574 21.945 1.00 96.25 227 ALA A O 1
ATOM 1814 N N . ARG A 1 228 ? -12.978 3.224 23.751 1.00 96.62 228 ARG A N 1
ATOM 1815 C CA . ARG A 1 228 ? -13.601 4.552 23.805 1.00 96.62 228 ARG A CA 1
ATOM 1816 C C . ARG A 1 228 ? -13.467 5.314 22.490 1.00 96.62 228 ARG A C 1
ATOM 1818 O O . ARG A 1 228 ? -14.466 5.816 21.986 1.00 96.62 228 ARG A O 1
ATOM 1825 N N . LEU A 1 229 ? -12.263 5.404 21.921 1.00 97.19 229 LEU A N 1
ATOM 1826 C CA . LEU A 1 229 ? -12.083 6.105 20.648 1.00 97.19 229 LEU A CA 1
ATOM 1827 C C . LEU A 1 229 ? -12.857 5.417 19.516 1.00 97.19 229 LEU A C 1
ATOM 1829 O O . LEU A 1 229 ? -13.541 6.087 18.748 1.00 97.19 229 LEU A O 1
ATOM 1833 N N . TYR A 1 230 ? -12.781 4.090 19.440 1.00 97.38 230 TYR A N 1
ATOM 1834 C CA . TYR A 1 230 ? -13.450 3.303 18.413 1.00 97.38 230 TYR A CA 1
ATOM 1835 C C . TYR A 1 230 ? -14.964 3.555 18.416 1.00 97.38 230 TYR A C 1
ATOM 1837 O O . TYR A 1 230 ? -15.543 3.948 17.401 1.00 97.38 230 TYR A O 1
ATOM 1845 N N . PHE A 1 231 ? -15.610 3.367 19.567 1.00 96.94 231 PHE A N 1
ATOM 1846 C CA . PHE A 1 231 ? -17.058 3.518 19.698 1.00 96.94 231 PHE A CA 1
ATOM 1847 C C . PHE A 1 231 ? -17.508 4.975 19.550 1.00 96.94 231 PHE A C 1
ATOM 1849 O O . PHE A 1 231 ? -18.572 5.221 18.978 1.00 96.94 231 PHE A O 1
ATOM 1856 N N . ASN A 1 232 ? -16.670 5.944 19.935 1.00 96.81 232 ASN A N 1
ATOM 1857 C CA . ASN A 1 232 ? -16.907 7.354 19.627 1.00 96.81 232 ASN A CA 1
ATOM 1858 C C . ASN A 1 232 ? -16.930 7.621 18.118 1.00 96.81 232 ASN A C 1
ATOM 1860 O O . ASN A 1 232 ? -17.813 8.346 17.654 1.00 96.81 232 ASN A O 1
ATOM 1864 N N . ILE A 1 233 ? -16.015 7.025 17.344 1.00 97.44 233 ILE A N 1
ATOM 1865 C CA . ILE A 1 233 ? -16.006 7.163 15.880 1.00 97.44 233 ILE A CA 1
ATOM 1866 C C . ILE A 1 233 ? -17.265 6.534 15.279 1.00 97.44 233 ILE A C 1
ATOM 1868 O O . ILE A 1 233 ? -17.963 7.203 14.517 1.00 97.44 233 ILE A O 1
ATOM 1872 N N . LEU A 1 234 ? -17.612 5.295 15.643 1.00 96.12 234 LEU A N 1
ATOM 1873 C CA . LEU A 1 234 ? -18.826 4.637 15.134 1.00 96.12 234 LEU A CA 1
ATOM 1874 C C . LEU A 1 234 ? -20.091 5.445 15.451 1.00 96.12 234 LEU A C 1
ATOM 1876 O O . LEU A 1 234 ? -20.930 5.671 14.578 1.00 96.12 234 LEU A O 1
ATOM 1880 N N . SER A 1 235 ? -20.208 5.926 16.692 1.00 95.81 235 SER A N 1
ATOM 1881 C CA . SER A 1 235 ? -21.345 6.729 17.137 1.00 95.81 235 SER A CA 1
ATOM 1882 C C . SER A 1 235 ? -21.447 8.052 16.376 1.00 95.81 235 SER A C 1
ATOM 1884 O O . SER A 1 235 ? -22.518 8.365 15.856 1.00 95.81 235 SER A O 1
ATOM 1886 N N . SER A 1 236 ? -20.334 8.781 16.248 1.00 96.81 236 SER A N 1
ATOM 1887 C CA . SER A 1 236 ? -20.293 10.119 15.637 1.00 96.81 236 SER A CA 1
ATOM 1888 C C . SER A 1 236 ? -20.433 10.092 14.114 1.00 96.81 236 SER A C 1
ATOM 1890 O O . SER A 1 236 ? -20.971 11.026 13.525 1.00 96.81 236 SER A O 1
ATOM 1892 N N . THR A 1 237 ? -19.970 9.024 13.462 1.00 96.44 237 THR A N 1
ATOM 1893 C CA . THR A 1 237 ? -20.082 8.858 12.001 1.00 96.44 237 THR A CA 1
ATOM 1894 C C . THR A 1 237 ? -21.412 8.226 11.579 1.00 96.44 237 THR A C 1
ATOM 1896 O O . THR A 1 237 ? -21.841 8.407 10.437 1.00 96.44 237 THR A O 1
ATOM 1899 N N . GLY A 1 238 ? -22.092 7.525 12.495 1.00 94.94 238 GLY A N 1
ATOM 1900 C CA . GLY A 1 238 ? -23.354 6.830 12.233 1.00 94.94 238 GLY A CA 1
ATOM 1901 C C . GLY A 1 238 ? -23.190 5.540 11.423 1.00 94.94 238 GLY A C 1
ATOM 1902 O O . GLY A 1 238 ? -24.120 5.124 10.737 1.00 94.94 238 GLY A O 1
ATOM 1903 N N . THR A 1 239 ? -22.011 4.919 11.458 1.00 91.44 239 THR A N 1
ATOM 1904 C CA . THR A 1 239 ? -21.603 3.827 10.554 1.00 91.44 239 THR A CA 1
ATOM 1905 C C . THR A 1 239 ? -21.860 2.439 11.151 1.00 91.44 239 THR A C 1
ATOM 1907 O O . THR A 1 239 ? -21.008 1.558 11.147 1.00 91.44 239 THR A O 1
ATOM 1910 N N . TYR A 1 240 ? -23.073 2.217 11.664 1.00 92.06 240 TYR A N 1
ATOM 1911 C CA . TYR A 1 240 ? -23.432 1.019 12.446 1.00 92.06 240 TYR A CA 1
ATOM 1912 C C . TYR A 1 240 ? -23.526 -0.291 11.640 1.00 92.06 240 TYR A C 1
ATOM 1914 O O . TYR A 1 240 ? -23.705 -1.362 12.220 1.00 92.06 240 TYR A O 1
ATOM 1922 N N . ASN A 1 241 ? -23.407 -0.208 10.313 1.00 88.88 241 ASN A N 1
ATOM 1923 C CA . ASN A 1 241 ? -23.594 -1.324 9.384 1.00 88.88 241 ASN A CA 1
ATOM 1924 C C . ASN A 1 241 ? -22.354 -1.653 8.543 1.00 88.88 241 ASN A C 1
ATOM 1926 O O . ASN A 1 241 ? -22.472 -2.473 7.632 1.00 88.88 241 ASN A O 1
ATOM 1930 N N . ALA A 1 242 ? -21.201 -1.049 8.854 1.00 91.44 242 ALA A N 1
ATOM 1931 C CA . ALA A 1 242 ? -19.963 -1.244 8.105 1.00 91.44 242 ALA A CA 1
ATOM 1932 C C . ALA A 1 242 ? -19.559 -2.728 8.011 1.00 91.44 242 ALA A C 1
ATOM 1934 O O . ALA A 1 242 ? -19.771 -3.512 8.943 1.00 91.44 242 ALA A O 1
ATOM 1935 N N . LYS A 1 243 ? -18.966 -3.107 6.877 1.00 92.25 243 LYS A N 1
ATOM 1936 C CA . LYS A 1 243 ? -18.472 -4.458 6.591 1.00 92.25 243 LYS A CA 1
ATOM 1937 C C . LYS A 1 243 ? -17.279 -4.833 7.489 1.00 92.25 243 LYS A C 1
ATOM 1939 O O . LYS A 1 243 ? -16.537 -3.948 7.930 1.00 92.25 243 LYS A O 1
ATOM 1944 N N . PRO A 1 244 ? -17.033 -6.135 7.737 1.00 91.44 244 PRO A N 1
ATOM 1945 C CA . PRO A 1 244 ? -15.945 -6.596 8.608 1.00 91.44 244 PRO A CA 1
ATOM 1946 C C . PRO A 1 244 ? -14.550 -6.071 8.227 1.00 91.44 244 PRO A C 1
ATOM 1948 O O . PRO A 1 244 ? -13.720 -5.799 9.098 1.00 91.44 244 PRO A O 1
ATOM 1951 N N . GLU A 1 245 ? -14.273 -5.897 6.934 1.00 92.69 245 GLU A N 1
ATOM 1952 C CA . GLU A 1 245 ? -13.018 -5.334 6.432 1.00 92.69 245 GLU A CA 1
ATOM 1953 C C . GLU A 1 245 ? -12.830 -3.886 6.896 1.00 92.69 245 GLU A C 1
ATOM 1955 O O . GLU A 1 245 ? -11.739 -3.512 7.334 1.00 92.69 245 GLU A O 1
ATOM 1960 N N . VAL A 1 246 ? -13.904 -3.096 6.874 1.00 95.06 246 VAL A N 1
ATOM 1961 C CA . VAL A 1 246 ? -13.911 -1.697 7.316 1.00 95.06 246 VAL A CA 1
ATOM 1962 C C . VAL A 1 246 ? -13.767 -1.605 8.829 1.00 95.06 246 VAL A C 1
ATOM 1964 O O . VAL A 1 246 ? -13.006 -0.773 9.314 1.00 95.06 246 VAL A O 1
ATOM 1967 N N . VAL A 1 247 ? -14.399 -2.510 9.583 1.00 94.31 247 VAL A N 1
ATOM 1968 C CA . VAL A 1 247 ? -14.188 -2.636 11.037 1.00 94.31 247 VAL A CA 1
ATOM 1969 C C . VAL A 1 247 ? -12.706 -2.897 11.340 1.00 94.31 247 VAL A C 1
ATOM 1971 O O . VAL A 1 247 ? -12.102 -2.273 12.218 1.00 94.31 247 VAL A O 1
ATOM 1974 N N . ARG A 1 248 ? -12.053 -3.770 10.572 1.00 95.06 248 ARG A N 1
ATOM 1975 C CA . ARG A 1 248 ? -10.616 -4.021 10.739 1.00 95.06 248 ARG A CA 1
ATOM 1976 C C . ARG A 1 248 ? -9.757 -2.810 10.358 1.00 95.06 248 ARG A C 1
ATOM 1978 O O . ARG A 1 248 ? -8.765 -2.541 11.032 1.00 95.06 248 ARG A O 1
ATOM 1985 N N . ALA A 1 249 ? -10.113 -2.072 9.310 1.00 96.25 249 ALA A N 1
ATOM 1986 C CA . ALA A 1 249 ? -9.396 -0.852 8.943 1.00 96.25 249 ALA A CA 1
ATOM 1987 C C . ALA A 1 249 ? -9.574 0.249 9.999 1.00 96.25 249 ALA A C 1
ATOM 1989 O O . ALA A 1 249 ? -8.596 0.849 10.436 1.00 96.25 249 ALA A O 1
ATOM 1990 N N . LEU A 1 250 ? -10.789 0.459 10.505 1.00 97.12 250 LEU A N 1
ATOM 1991 C CA . LEU A 1 250 ? -11.046 1.415 11.579 1.00 97.12 250 LEU A CA 1
ATOM 1992 C C . LEU A 1 250 ? -10.287 1.047 12.863 1.00 97.12 250 LEU A C 1
ATOM 1994 O O . LEU A 1 250 ? -9.776 1.930 13.549 1.00 97.12 250 LEU A O 1
ATOM 1998 N N . TYR A 1 251 ? -10.110 -0.245 13.150 1.00 96.75 251 TYR A N 1
ATOM 1999 C CA . TYR A 1 251 ? -9.205 -0.682 14.213 1.00 96.75 251 TYR A CA 1
ATOM 2000 C C . TYR A 1 251 ? -7.761 -0.218 13.984 1.00 96.75 251 TYR A C 1
ATOM 2002 O O . TYR A 1 251 ? -7.140 0.330 14.896 1.00 96.75 251 TYR A O 1
ATOM 2010 N N . TYR A 1 252 ? -7.220 -0.410 12.777 1.00 97.94 252 TYR A N 1
ATOM 2011 C CA . TYR A 1 252 ? -5.878 0.069 12.444 1.00 97.94 252 TYR A CA 1
ATOM 2012 C C . TYR A 1 252 ? -5.771 1.583 12.621 1.00 97.94 252 TYR A C 1
ATOM 2014 O O . TYR A 1 252 ? -4.814 2.050 13.234 1.00 97.94 252 TYR A O 1
ATOM 2022 N N . TYR A 1 253 ? -6.778 2.336 12.185 1.00 98.50 253 TYR A N 1
ATOM 2023 C CA . TYR A 1 253 ? -6.845 3.774 12.420 1.00 98.50 253 TYR A CA 1
ATOM 2024 C C . TYR A 1 253 ? -6.808 4.127 13.918 1.00 98.50 253 TYR A C 1
ATOM 2026 O O . TYR A 1 253 ? -5.988 4.941 14.344 1.00 98.50 253 TYR A O 1
ATOM 2034 N N . VAL A 1 254 ? -7.638 3.474 14.741 1.00 98.25 254 VAL A N 1
ATOM 2035 C CA . VAL A 1 254 ? -7.661 3.673 16.201 1.00 98.25 254 VAL A CA 1
ATOM 2036 C C . VAL A 1 254 ? -6.290 3.387 16.811 1.00 98.25 254 VAL A C 1
ATOM 2038 O O . VAL A 1 254 ? -5.787 4.218 17.561 1.00 98.25 254 VAL A O 1
ATOM 2041 N N . LYS A 1 255 ? -5.643 2.273 16.442 1.00 97.75 255 LYS A N 1
ATOM 2042 C CA . LYS A 1 255 ? -4.287 1.936 16.906 1.00 97.75 255 LYS A CA 1
ATOM 2043 C C . LYS A 1 255 ? -3.242 2.970 16.483 1.00 97.75 255 LYS A C 1
ATOM 2045 O O . LYS A 1 255 ? -2.283 3.177 17.223 1.00 97.75 255 LYS A O 1
ATOM 2050 N N . ALA A 1 256 ? -3.410 3.626 15.338 1.00 98.00 256 ALA A N 1
ATOM 2051 C CA . ALA A 1 256 ? -2.517 4.698 14.910 1.00 98.00 256 ALA A CA 1
ATOM 2052 C C . ALA A 1 256 ? -2.635 5.910 15.849 1.00 98.00 256 ALA A C 1
ATOM 2054 O O . ALA A 1 256 ? -1.632 6.419 16.341 1.00 98.00 256 ALA A O 1
ATOM 2055 N N . VAL A 1 257 ? -3.867 6.304 16.181 1.00 98.25 257 VAL A N 1
ATOM 2056 C CA . VAL A 1 257 ? -4.137 7.449 17.064 1.00 98.25 257 VAL A CA 1
ATOM 2057 C C . VAL A 1 257 ? -3.770 7.156 18.522 1.00 98.25 257 VAL A C 1
ATOM 2059 O O . VAL A 1 257 ? -3.200 8.001 19.204 1.00 98.25 257 VAL A O 1
ATOM 2062 N N . THR A 1 258 ? -4.095 5.971 19.043 1.00 97.12 258 THR A N 1
ATOM 2063 C CA . THR A 1 258 ? -3.890 5.664 20.470 1.00 97.12 258 THR A CA 1
ATOM 2064 C C . THR A 1 258 ? -2.535 5.050 20.784 1.00 97.12 258 THR A C 1
ATOM 2066 O O . THR A 1 258 ? -2.081 5.177 21.919 1.00 97.12 258 THR A O 1
ATOM 2069 N N . GLY A 1 259 ? -1.936 4.336 19.829 1.00 94.50 259 GLY A N 1
ATOM 2070 C CA . GLY A 1 259 ? -0.693 3.586 20.014 1.00 94.50 259 GLY A CA 1
ATOM 2071 C C . GLY A 1 259 ? 0.531 4.216 19.353 1.00 94.50 259 GLY A C 1
ATOM 2072 O O . GLY A 1 259 ? 1.647 3.860 19.720 1.00 94.50 259 GLY A O 1
ATOM 2073 N N . GLN A 1 260 ? 0.341 5.124 18.391 1.00 94.88 260 GLN A N 1
ATOM 2074 C CA . GLN A 1 260 ? 1.425 5.873 17.734 1.00 94.88 260 GLN A CA 1
ATOM 2075 C C . GLN A 1 260 ? 1.267 7.389 17.912 1.00 94.88 260 GLN A C 1
ATOM 2077 O O . GLN A 1 260 ? 2.012 8.148 17.304 1.00 94.88 260 GLN A O 1
ATOM 2082 N N . ASP A 1 261 ? 0.295 7.806 18.733 1.00 95.75 261 ASP A N 1
ATOM 2083 C CA . ASP A 1 261 ? -0.021 9.198 19.066 1.00 95.75 261 ASP A CA 1
ATOM 2084 C C . ASP A 1 261 ? -0.216 10.113 17.839 1.00 95.75 261 ASP A C 1
ATOM 2086 O O . ASP A 1 261 ? 0.020 11.318 17.911 1.00 95.75 261 ASP A O 1
ATOM 2090 N N . LEU A 1 262 ? -0.691 9.551 16.717 1.00 97.50 262 LEU A N 1
ATOM 2091 C CA . LEU A 1 262 ? -1.042 10.340 15.534 1.00 97.50 262 LEU A CA 1
ATOM 2092 C C . LEU A 1 262 ? -2.335 11.146 15.770 1.00 97.50 262 LEU A C 1
ATOM 2094 O O . LEU A 1 262 ? -3.238 10.668 16.467 1.00 97.50 262 LEU A O 1
ATOM 2098 N N . PRO A 1 263 ? -2.485 12.343 15.173 1.00 97.75 263 PRO A N 1
ATOM 2099 C CA . PRO A 1 263 ? -3.654 13.188 15.392 1.00 97.75 263 PRO A CA 1
ATOM 2100 C C . PRO A 1 263 ? -4.975 12.523 15.008 1.00 97.75 263 PRO A C 1
ATOM 2102 O O . PRO A 1 263 ? -5.090 11.835 13.994 1.00 97.75 263 PRO A O 1
ATOM 2105 N N . LEU A 1 264 ? -6.018 12.794 15.788 1.00 98.19 264 LEU A N 1
ATOM 2106 C CA . LEU A 1 264 ? -7.377 12.425 15.416 1.00 98.19 264 LEU A CA 1
ATOM 2107 C C . LEU A 1 264 ? -7.886 13.367 14.316 1.00 98.19 264 LEU A C 1
ATOM 2109 O O . LEU A 1 264 ? -8.005 14.570 14.534 1.00 98.19 264 LEU A O 1
ATOM 2113 N N . HIS A 1 265 ? -8.236 12.805 13.164 1.00 98.44 265 HIS A N 1
ATOM 2114 C CA . HIS A 1 265 ? -8.985 13.509 12.130 1.00 98.44 265 HIS A CA 1
ATOM 2115 C C . HIS A 1 265 ? -10.431 13.798 12.553 1.00 98.44 265 HIS A C 1
ATOM 2117 O O . HIS A 1 265 ? -10.991 13.123 13.420 1.00 98.44 265 HIS A O 1
ATOM 2123 N N . ASP A 1 266 ? -11.062 14.775 11.903 1.00 97.44 266 ASP A N 1
ATOM 2124 C CA . ASP A 1 266 ? -12.463 15.103 12.138 1.00 97.44 266 ASP A CA 1
ATOM 2125 C C . ASP A 1 266 ? -13.411 13.940 11.780 1.00 97.44 266 ASP A C 1
ATOM 2127 O O . ASP A 1 266 ? -13.132 13.077 10.946 1.00 97.44 266 ASP A O 1
ATOM 2131 N N . TYR A 1 267 ? -14.582 13.897 12.415 1.00 97.88 267 TYR A N 1
ATOM 2132 C CA . TYR A 1 267 ? -15.527 12.808 12.162 1.00 97.88 267 TYR A CA 1
ATOM 2133 C C . TYR A 1 267 ? -16.139 12.849 10.755 1.00 97.88 267 TYR A C 1
ATOM 2135 O O . TYR A 1 267 ? -16.611 11.814 10.286 1.00 97.88 267 TYR A O 1
ATOM 2143 N N . ALA A 1 268 ? -16.135 13.996 10.064 1.00 97.56 268 ALA A N 1
ATOM 2144 C CA . ALA A 1 268 ? -16.674 14.075 8.710 1.00 97.56 268 ALA A CA 1
ATOM 2145 C C . ALA A 1 268 ? -15.758 13.340 7.725 1.00 97.56 268 ALA A C 1
ATOM 2147 O O . ALA A 1 268 ? -16.243 12.506 6.963 1.00 97.56 268 ALA A O 1
ATOM 2148 N N . ILE A 1 269 ? -14.441 13.547 7.805 1.00 98.19 269 ILE A N 1
ATOM 2149 C CA . ILE A 1 269 ? -13.491 12.825 6.959 1.00 98.19 269 ILE A CA 1
ATOM 2150 C C . ILE A 1 269 ? -13.430 11.336 7.299 1.00 98.19 269 ILE A C 1
ATOM 2152 O O . ILE A 1 269 ? -13.351 10.505 6.396 1.00 98.19 269 ILE A O 1
ATOM 2156 N N . LEU A 1 270 ? -13.560 10.971 8.579 1.00 98.31 270 LEU A N 1
ATOM 2157 C CA . LEU A 1 270 ? -13.651 9.564 8.977 1.00 98.31 270 LEU A CA 1
ATOM 2158 C C . LEU A 1 270 ? -14.902 8.894 8.417 1.00 98.31 270 LEU A C 1
ATOM 2160 O O . LEU A 1 270 ? -14.827 7.758 7.957 1.00 98.31 270 LEU A O 1
ATOM 2164 N N . LYS A 1 271 ? -16.040 9.596 8.400 1.00 97.62 271 LYS A N 1
ATOM 2165 C CA . LYS A 1 271 ? -17.258 9.100 7.757 1.00 97.62 271 LYS A CA 1
ATOM 2166 C C . LYS A 1 271 ? -17.046 8.886 6.259 1.00 97.62 271 LYS A C 1
ATOM 2168 O O . LYS A 1 271 ? -17.437 7.844 5.744 1.00 97.62 271 LYS A O 1
ATOM 2173 N N . THR A 1 272 ? -16.397 9.832 5.581 1.00 97.62 272 THR A N 1
ATOM 2174 C CA . THR A 1 272 ? -16.049 9.713 4.159 1.00 97.62 272 THR A CA 1
ATOM 2175 C C . THR A 1 272 ? -15.159 8.497 3.896 1.00 97.62 272 THR A C 1
ATOM 2177 O O . THR A 1 272 ? -15.467 7.693 3.022 1.00 97.62 272 THR A O 1
ATOM 2180 N N . PHE A 1 273 ? -14.106 8.309 4.697 1.00 98.00 273 PHE A N 1
ATOM 2181 C CA . PHE A 1 273 ? -13.227 7.142 4.617 1.00 98.00 273 PHE A CA 1
ATOM 2182 C C . PHE A 1 273 ? -13.976 5.821 4.839 1.00 98.00 273 PHE A C 1
ATOM 2184 O O . PHE A 1 273 ? -13.788 4.880 4.068 1.00 98.00 273 PHE A O 1
ATOM 2191 N N . ILE A 1 274 ? -14.824 5.747 5.871 1.00 97.31 274 ILE A N 1
ATOM 2192 C CA . ILE A 1 274 ? -15.600 4.542 6.194 1.00 97.31 274 ILE A CA 1
ATOM 2193 C C . ILE A 1 274 ? -16.546 4.200 5.044 1.00 97.31 274 ILE A C 1
ATOM 2195 O O . ILE A 1 274 ? -16.547 3.060 4.596 1.00 97.31 274 ILE A O 1
ATOM 2199 N N . ASN A 1 275 ? -17.295 5.179 4.533 1.00 96.69 275 ASN A N 1
ATOM 2200 C CA . ASN A 1 275 ? -18.240 4.964 3.440 1.00 96.69 275 ASN A CA 1
ATOM 2201 C C . ASN A 1 275 ? -17.537 4.495 2.158 1.00 96.69 275 ASN A C 1
ATOM 2203 O O . ASN A 1 275 ? -17.957 3.501 1.575 1.00 96.69 275 ASN A O 1
ATOM 2207 N N . ALA A 1 276 ? -16.443 5.155 1.762 1.00 97.25 276 ALA A N 1
ATOM 2208 C CA . ALA A 1 276 ? -15.665 4.765 0.584 1.00 97.25 276 ALA A CA 1
ATOM 2209 C C . ALA A 1 276 ? -15.077 3.350 0.729 1.00 97.25 276 ALA A C 1
ATOM 2211 O O . ALA A 1 276 ? -15.146 2.528 -0.180 1.00 97.25 276 ALA A O 1
ATOM 2212 N N . SER A 1 277 ? -14.544 3.030 1.910 1.00 97.00 277 SER A N 1
ATOM 2213 C CA . SER A 1 277 ? -13.994 1.700 2.196 1.00 97.00 277 SER A CA 1
ATOM 2214 C C . SER A 1 277 ? -15.066 0.606 2.214 1.00 97.00 277 SER A C 1
ATOM 2216 O O . SER A 1 277 ? -14.774 -0.545 1.888 1.00 97.00 277 SER A O 1
ATOM 2218 N N . ASP A 1 278 ? -16.291 0.949 2.620 1.00 94.94 278 ASP A N 1
ATOM 2219 C CA . ASP A 1 278 ? -17.434 0.037 2.631 1.00 94.94 278 ASP A CA 1
ATOM 2220 C C . ASP A 1 278 ? -17.963 -0.221 1.221 1.00 94.94 278 ASP A C 1
ATOM 2222 O O . ASP A 1 278 ? -18.310 -1.356 0.889 1.00 94.94 278 ASP A O 1
ATOM 2226 N N . GLU A 1 279 ? -17.972 0.807 0.373 1.00 94.75 279 GLU A N 1
ATOM 2227 C CA . GLU A 1 279 ? -18.323 0.699 -1.041 1.00 94.75 279 GLU A CA 1
ATOM 2228 C C . GLU A 1 279 ? -17.352 -0.229 -1.777 1.00 94.75 279 GLU A C 1
ATOM 2230 O O . GLU A 1 279 ? -17.782 -1.228 -2.362 1.00 94.75 279 GLU A O 1
ATOM 2235 N N . ASN A 1 280 ? -16.044 0.031 -1.666 1.00 95.25 280 ASN A N 1
ATOM 2236 C CA . ASN A 1 280 ? -15.019 -0.799 -2.284 1.00 95.25 280 ASN A CA 1
ATOM 2237 C C . ASN A 1 280 ? -13.790 -0.993 -1.355 1.00 95.25 280 ASN A C 1
ATOM 2239 O O . ASN A 1 280 ? -13.013 -0.059 -1.120 1.00 95.25 280 ASN A O 1
ATOM 2243 N N . PRO A 1 281 ? -13.540 -2.233 -0.876 1.00 94.56 281 PRO A N 1
ATOM 2244 C CA . PRO A 1 281 ? -12.470 -2.526 0.077 1.00 94.56 281 PRO A CA 1
ATOM 2245 C C . PRO A 1 281 ? -11.054 -2.441 -0.518 1.00 94.56 281 PRO A C 1
ATOM 2247 O O . PRO A 1 281 ? -10.083 -2.534 0.234 1.00 94.56 281 PRO A O 1
ATOM 2250 N N . GLU A 1 282 ? -10.891 -2.230 -1.831 1.00 95.94 282 GLU A N 1
ATOM 2251 C CA . GLU A 1 282 ? -9.578 -1.979 -2.448 1.00 95.94 282 GLU A CA 1
ATOM 2252 C C . GLU A 1 282 ? -8.871 -0.763 -1.824 1.00 95.94 282 GLU A C 1
ATOM 2254 O O . GLU A 1 282 ? -7.642 -0.757 -1.729 1.00 95.94 282 GLU A O 1
ATOM 2259 N N . LEU A 1 283 ? -9.631 0.218 -1.314 1.00 97.12 283 LEU A N 1
ATOM 2260 C CA . LEU A 1 283 ? -9.094 1.385 -0.608 1.00 97.12 283 LEU A CA 1
ATOM 2261 C C . LEU A 1 283 ? -8.359 1.008 0.686 1.00 97.12 283 LEU A C 1
ATOM 2263 O O . LEU A 1 283 ? -7.447 1.720 1.102 1.00 97.12 283 LEU A O 1
ATOM 2267 N N . ILE A 1 284 ? -8.685 -0.135 1.297 1.00 95.19 284 ILE A N 1
ATOM 2268 C CA . ILE A 1 284 ? -8.161 -0.604 2.594 1.00 95.19 284 ILE A CA 1
ATOM 2269 C C . ILE A 1 284 ? -7.633 -2.049 2.549 1.00 95.19 284 ILE A C 1
ATOM 2271 O O . ILE A 1 284 ? -7.575 -2.746 3.564 1.00 95.19 284 ILE A O 1
ATOM 2275 N N . ASP A 1 285 ? -7.200 -2.526 1.383 1.00 94.69 285 ASP A N 1
ATOM 2276 C CA . ASP A 1 285 ? -6.773 -3.917 1.219 1.00 94.69 285 ASP A CA 1
ATOM 2277 C C . ASP A 1 285 ? -5.386 -4.194 1.818 1.00 94.69 285 ASP A C 1
ATOM 2279 O O . ASP A 1 285 ? -4.375 -4.147 1.127 1.00 94.69 285 ASP A O 1
ATOM 2283 N N . PHE A 1 286 ? -5.296 -4.540 3.101 1.00 92.56 286 PHE A N 1
ATOM 2284 C CA . PHE A 1 286 ? -4.041 -4.928 3.767 1.00 92.56 286 PHE A CA 1
ATOM 2285 C C . PHE A 1 286 ? -3.694 -6.427 3.672 1.00 92.56 286 PHE A C 1
ATOM 2287 O O . PHE A 1 286 ? -2.965 -6.938 4.536 1.00 92.56 286 PHE A O 1
ATOM 2294 N N . GLN A 1 287 ? -4.187 -7.150 2.662 1.00 91.75 287 GLN A N 1
ATOM 2295 C CA . GLN A 1 287 ? -3.777 -8.539 2.434 1.00 91.75 287 GLN A CA 1
ATOM 2296 C C . GLN A 1 287 ? -2.357 -8.601 1.863 1.00 91.75 287 GLN A C 1
ATOM 2298 O O . GLN A 1 287 ? -2.017 -7.791 0.995 1.00 91.75 287 GLN A O 1
ATOM 2303 N N . PRO A 1 288 ? -1.495 -9.519 2.338 1.00 88.88 288 PRO A N 1
ATOM 2304 C CA . PRO A 1 288 ? -0.152 -9.659 1.791 1.00 88.88 288 PRO A CA 1
ATOM 2305 C C . PRO A 1 288 ? -0.215 -10.051 0.313 1.00 88.88 288 PRO A C 1
ATOM 2307 O O . PRO A 1 288 ? -1.081 -10.826 -0.093 1.00 88.88 288 PRO A O 1
ATOM 2310 N N . ILE A 1 289 ? 0.732 -9.560 -0.485 1.00 88.69 289 ILE A N 1
ATOM 2311 C CA . ILE A 1 289 ? 0.897 -10.043 -1.858 1.00 88.69 289 ILE A CA 1
ATOM 2312 C C . ILE A 1 289 ? 1.621 -11.385 -1.778 1.00 88.69 289 ILE A C 1
ATOM 2314 O O . ILE A 1 289 ? 2.714 -11.463 -1.214 1.00 88.69 289 ILE A O 1
ATOM 2318 N N . VAL A 1 290 ? 1.004 -12.439 -2.306 1.00 86.94 290 VAL A N 1
ATOM 2319 C CA . VAL A 1 290 ? 1.563 -13.794 -2.303 1.00 86.94 290 VAL A CA 1
ATOM 2320 C C . VAL A 1 290 ? 2.031 -14.130 -3.710 1.00 86.94 290 VAL A C 1
ATOM 2322 O O . VAL A 1 290 ? 1.257 -14.062 -4.657 1.00 86.94 290 VAL A O 1
ATOM 2325 N N . LEU A 1 291 ? 3.306 -14.479 -3.829 1.00 83.62 291 LEU A N 1
ATOM 2326 C CA . LEU A 1 291 ? 3.970 -14.817 -5.078 1.00 83.62 291 LEU A CA 1
ATOM 2327 C C . LEU A 1 291 ? 4.490 -16.244 -5.019 1.00 83.62 291 LEU A C 1
ATOM 2329 O O . LEU A 1 291 ? 4.869 -16.741 -3.954 1.00 83.62 291 LEU A O 1
ATOM 2333 N N . HIS A 1 292 ? 4.552 -16.862 -6.190 1.00 80.62 292 HIS A N 1
ATOM 2334 C CA . HIS A 1 292 ? 5.158 -18.166 -6.384 1.00 80.62 292 HIS A CA 1
ATOM 2335 C C . HIS A 1 292 ? 6.325 -18.029 -7.353 1.00 80.62 292 HIS A C 1
ATOM 2337 O O . HIS A 1 292 ? 6.181 -17.403 -8.403 1.00 80.62 292 HIS A O 1
ATOM 2343 N N . ASP A 1 293 ? 7.475 -18.597 -6.999 1.00 73.25 293 ASP A N 1
ATOM 2344 C CA . ASP A 1 293 ? 8.531 -18.815 -7.986 1.00 73.25 293 ASP A CA 1
ATOM 2345 C C . ASP A 1 293 ? 8.209 -20.034 -8.868 1.00 73.25 293 ASP A C 1
ATOM 2347 O O . ASP A 1 293 ? 7.249 -20.776 -8.620 1.00 73.25 293 ASP A O 1
ATOM 2351 N N . ASN A 1 294 ? 9.030 -20.281 -9.891 1.00 69.19 294 ASN A N 1
ATOM 2352 C CA . ASN A 1 294 ? 8.812 -21.408 -10.804 1.00 69.19 294 ASN A CA 1
ATOM 2353 C C . ASN A 1 294 ? 9.029 -22.791 -10.159 1.00 69.19 294 ASN A C 1
ATOM 2355 O O . ASN A 1 294 ? 8.723 -23.810 -10.777 1.00 69.19 294 ASN A O 1
ATOM 2359 N N . TYR A 1 295 ? 9.474 -22.836 -8.900 1.00 68.12 295 TYR A N 1
ATOM 2360 C CA . TYR A 1 295 ? 9.594 -24.037 -8.069 1.00 68.12 295 TYR A CA 1
ATOM 2361 C C . TYR A 1 295 ? 8.503 -24.124 -6.989 1.00 68.12 295 TYR A C 1
ATOM 2363 O O . TYR A 1 295 ? 8.549 -25.004 -6.130 1.00 68.12 295 TYR A O 1
ATOM 2371 N N . ARG A 1 296 ? 7.482 -23.256 -7.062 1.00 73.31 296 ARG A N 1
ATOM 2372 C CA . ARG A 1 296 ? 6.354 -23.153 -6.121 1.00 73.31 296 ARG A CA 1
ATOM 2373 C C . ARG A 1 296 ? 6.752 -22.750 -4.699 1.00 73.31 296 ARG A C 1
ATOM 2375 O O . ARG A 1 296 ? 5.963 -22.946 -3.770 1.00 73.31 296 ARG A O 1
ATOM 2382 N N . HIS A 1 297 ? 7.923 -22.150 -4.504 1.00 76.50 297 HIS A N 1
ATOM 2383 C CA . HIS A 1 297 ? 8.250 -21.497 -3.243 1.00 76.50 297 HIS A CA 1
ATOM 2384 C C . HIS A 1 297 ? 7.377 -20.258 -3.052 1.00 76.50 297 HIS A C 1
ATOM 2386 O O . HIS A 1 297 ? 7.077 -19.533 -3.999 1.00 76.50 297 HIS A O 1
ATOM 2392 N N . TRP A 1 298 ? 6.954 -20.031 -1.810 1.00 76.75 298 TRP A N 1
ATOM 2393 C CA . TRP A 1 298 ? 6.027 -18.964 -1.454 1.00 76.75 298 TRP A CA 1
ATOM 2394 C C . TRP A 1 298 ? 6.806 -17.742 -0.993 1.00 76.75 298 TRP A C 1
ATOM 2396 O O . TRP A 1 298 ? 7.545 -17.810 -0.011 1.00 76.75 298 TRP A O 1
ATOM 2406 N N . ILE A 1 299 ? 6.577 -16.607 -1.644 1.00 77.38 299 ILE A N 1
ATOM 2407 C CA . ILE A 1 299 ? 7.135 -15.317 -1.242 1.00 77.38 299 ILE A CA 1
ATOM 2408 C C . ILE A 1 299 ? 5.979 -14.393 -0.888 1.00 77.38 299 ILE A C 1
ATOM 2410 O O . ILE A 1 299 ? 5.067 -14.182 -1.681 1.00 77.38 299 ILE A O 1
ATOM 2414 N N . LYS A 1 300 ? 5.988 -13.872 0.341 1.00 80.62 300 LYS A N 1
ATOM 2415 C CA . LYS A 1 300 ? 4.924 -13.013 0.869 1.00 80.62 300 LYS A CA 1
ATOM 2416 C C . LYS A 1 300 ? 5.460 -11.608 1.101 1.00 80.62 300 LYS A C 1
ATOM 2418 O O . LYS A 1 300 ? 6.376 -11.422 1.899 1.00 80.62 300 LYS A O 1
ATOM 2423 N N . ILE A 1 301 ? 4.859 -10.629 0.435 1.00 80.31 301 ILE A N 1
ATOM 2424 C CA . ILE A 1 301 ? 5.129 -9.207 0.646 1.00 80.31 301 ILE A CA 1
ATOM 2425 C C . ILE A 1 301 ? 4.087 -8.686 1.634 1.00 80.31 301 ILE A C 1
ATOM 2427 O O . ILE A 1 301 ? 2.897 -8.610 1.323 1.00 80.31 301 ILE A O 1
ATOM 2431 N N . TYR A 1 302 ? 4.538 -8.356 2.842 1.00 81.75 302 TYR A N 1
ATOM 2432 C CA . TYR A 1 302 ? 3.685 -7.845 3.913 1.00 81.75 302 TYR A CA 1
ATOM 2433 C C . TYR A 1 302 ? 3.641 -6.308 3.934 1.00 81.75 302 TYR A C 1
ATOM 2435 O O . TYR A 1 302 ? 4.486 -5.623 3.350 1.00 81.75 302 TYR A O 1
ATOM 2443 N N . TRP A 1 303 ? 2.642 -5.784 4.647 1.00 85.06 303 TRP A N 1
ATOM 2444 C CA . TRP A 1 303 ? 2.506 -4.369 5.005 1.00 85.06 303 TRP A CA 1
ATOM 2445 C C . TRP A 1 303 ? 2.863 -4.222 6.484 1.00 85.06 303 TRP A C 1
ATOM 2447 O O . TRP A 1 303 ? 2.238 -4.880 7.321 1.00 85.06 303 TRP A O 1
ATOM 2457 N N . TYR A 1 304 ? 3.885 -3.426 6.795 1.00 82.12 304 TYR A N 1
ATOM 2458 C CA . TYR A 1 304 ? 4.531 -3.451 8.112 1.00 82.12 304 TYR A CA 1
ATOM 2459 C C . TYR A 1 304 ? 3.764 -2.676 9.170 1.00 82.12 304 TYR A C 1
ATOM 2461 O O . TYR A 1 304 ? 3.509 -3.209 10.246 1.00 82.12 304 TYR A O 1
ATOM 2469 N N . ASN A 1 305 ? 3.354 -1.447 8.859 1.00 93.62 305 ASN A N 1
ATOM 2470 C CA . ASN A 1 305 ? 2.659 -0.585 9.804 1.00 93.62 305 ASN A CA 1
ATOM 2471 C C . ASN A 1 305 ? 1.255 -0.237 9.295 1.00 93.62 305 ASN A C 1
ATOM 2473 O O . ASN A 1 305 ? 0.964 0.897 8.925 1.00 93.62 305 ASN A O 1
ATOM 2477 N N . LYS A 1 306 ? 0.366 -1.240 9.308 1.00 95.81 306 LYS A N 1
ATOM 2478 C CA . LYS A 1 306 ? -1.042 -1.078 8.903 1.00 95.81 306 LYS A CA 1
ATOM 2479 C C . LYS A 1 306 ? -1.757 0.067 9.641 1.00 95.81 306 LYS A C 1
ATOM 2481 O O . LYS A 1 306 ? -2.515 0.770 8.976 1.00 95.81 306 LYS A O 1
ATOM 2486 N N . PRO A 1 307 ? -1.530 0.301 10.955 1.00 97.69 307 PRO A N 1
ATOM 2487 C CA . PRO A 1 307 ? -2.074 1.473 11.638 1.00 97.69 307 PRO A CA 1
ATOM 2488 C C . PRO A 1 307 ? -1.686 2.805 10.986 1.00 97.69 307 PRO A C 1
ATOM 2490 O O . PRO A 1 307 ? -2.573 3.539 10.549 1.00 97.69 307 PRO A O 1
ATOM 2493 N N . ARG A 1 308 ? -0.383 3.086 10.842 1.00 97.94 308 ARG A N 1
ATOM 2494 C CA . ARG A 1 308 ? 0.110 4.312 10.192 1.00 97.94 308 ARG A CA 1
ATOM 2495 C C . ARG A 1 308 ? -0.421 4.439 8.771 1.00 97.94 308 ARG A C 1
ATOM 2497 O O . ARG A 1 308 ? -0.919 5.494 8.404 1.00 97.94 308 ARG A O 1
ATOM 2504 N N . ASP A 1 309 ? -0.335 3.371 7.984 1.00 98.06 309 ASP A N 1
ATOM 2505 C CA . ASP A 1 309 ? -0.740 3.399 6.578 1.00 98.06 309 ASP A CA 1
ATOM 2506 C C . ASP A 1 309 ? -2.247 3.680 6.444 1.00 98.06 309 ASP A C 1
ATOM 2508 O O . ASP A 1 309 ? -2.657 4.425 5.560 1.00 98.06 309 ASP A O 1
ATOM 2512 N N . THR A 1 310 ? -3.076 3.156 7.357 1.00 98.56 310 THR A N 1
ATOM 2513 C CA . THR A 1 310 ? -4.512 3.479 7.400 1.00 98.56 310 THR A CA 1
ATOM 2514 C C . THR A 1 310 ? -4.742 4.946 7.752 1.00 98.56 310 THR A C 1
ATOM 2516 O O . THR A 1 310 ? -5.542 5.612 7.101 1.00 98.56 310 THR A O 1
ATOM 2519 N N . TRP A 1 311 ? -4.024 5.472 8.747 1.00 98.69 311 TRP A N 1
ATOM 2520 C CA . TRP A 1 311 ? -4.088 6.892 9.096 1.00 98.69 311 TRP A CA 1
ATOM 2521 C C . TRP A 1 311 ? -3.680 7.786 7.918 1.00 98.69 311 TRP A C 1
ATOM 2523 O O . TRP A 1 311 ? -4.374 8.753 7.616 1.00 98.69 311 TRP A O 1
ATOM 2533 N N . MET A 1 312 ? -2.620 7.418 7.194 1.00 98.75 312 MET A N 1
ATOM 2534 C CA . MET A 1 312 ? -2.165 8.144 6.007 1.00 98.75 312 MET A CA 1
ATOM 2535 C C . MET A 1 312 ? -3.165 8.061 4.846 1.00 98.75 312 MET A C 1
ATOM 2537 O O . MET A 1 312 ? -3.284 9.023 4.098 1.00 98.75 312 MET A O 1
ATOM 2541 N N . ILE A 1 313 ? -3.922 6.969 4.691 1.00 98.75 313 ILE A N 1
ATOM 2542 C CA . ILE A 1 313 ? -5.023 6.914 3.712 1.00 98.75 313 ILE A CA 1
ATOM 2543 C C . ILE A 1 313 ? -6.109 7.939 4.070 1.00 98.75 313 ILE A C 1
ATOM 2545 O O . ILE A 1 313 ? -6.552 8.679 3.194 1.00 98.75 313 ILE A O 1
ATOM 2549 N N . VAL A 1 314 ? -6.503 8.039 5.347 1.00 98.69 314 VAL A N 1
ATOM 2550 C CA . VAL A 1 314 ? -7.479 9.050 5.803 1.00 98.69 314 VAL A CA 1
ATOM 2551 C C . VAL A 1 314 ? -6.958 10.467 5.549 1.00 98.69 314 VAL A C 1
ATOM 2553 O O . VAL A 1 314 ? -7.676 11.297 4.991 1.00 98.69 314 VAL A O 1
ATOM 2556 N N . GLU A 1 315 ? -5.696 10.728 5.888 1.00 98.75 315 GLU A N 1
ATOM 2557 C CA . GLU A 1 315 ? -5.045 12.023 5.668 1.00 98.75 315 GLU A CA 1
ATOM 2558 C C . GLU A 1 315 ? -4.939 12.364 4.169 1.00 98.75 315 GLU A C 1
ATOM 2560 O O . GLU A 1 315 ? -5.165 13.505 3.761 1.00 98.75 315 GLU A O 1
ATOM 2565 N N . PHE A 1 316 ? -4.676 11.373 3.314 1.00 98.75 316 PHE A N 1
ATOM 2566 C CA . PHE A 1 316 ? -4.654 11.561 1.866 1.00 98.75 316 PHE A CA 1
ATOM 2567 C C . PHE A 1 316 ? -6.034 11.931 1.316 1.00 98.75 316 PHE A C 1
ATOM 2569 O O . PHE A 1 316 ? -6.124 12.852 0.506 1.00 98.75 316 PHE A O 1
ATOM 2576 N N . ILE A 1 317 ? -7.105 11.280 1.789 1.00 98.50 317 ILE A N 1
ATOM 2577 C CA . ILE A 1 317 ? -8.492 11.626 1.432 1.00 98.50 317 ILE A CA 1
ATOM 2578 C C . ILE A 1 317 ? -8.834 13.034 1.927 1.00 98.50 317 ILE A C 1
ATOM 2580 O O . ILE A 1 317 ? -9.465 13.798 1.201 1.00 98.50 317 ILE A O 1
ATOM 2584 N N . ARG A 1 318 ? -8.369 13.426 3.123 1.00 98.44 318 ARG A N 1
ATOM 2585 C CA . ARG A 1 318 ? -8.544 14.796 3.636 1.00 98.44 318 ARG A CA 1
ATOM 2586 C C . ARG A 1 318 ? -7.941 15.834 2.695 1.00 98.44 318 ARG A C 1
ATOM 2588 O O . ARG A 1 318 ? -8.541 16.883 2.473 1.00 98.44 318 ARG A O 1
ATOM 2595 N N . ARG A 1 319 ? -6.756 15.545 2.152 1.00 98.19 319 ARG A N 1
ATOM 2596 C CA . ARG A 1 319 ? -6.052 16.412 1.195 1.00 98.19 319 ARG A CA 1
ATOM 2597 C C . ARG A 1 319 ? -6.644 16.326 -0.221 1.00 98.19 319 ARG A C 1
ATOM 2599 O O . ARG A 1 319 ? -6.580 17.307 -0.952 1.00 98.19 319 ARG A O 1
ATOM 2606 N N . ASN A 1 320 ? -7.254 15.194 -0.586 1.00 98.19 320 ASN A N 1
ATOM 2607 C CA . ASN A 1 320 ? -7.780 14.894 -1.923 1.00 98.19 320 ASN A CA 1
ATOM 2608 C C . ASN A 1 320 ? -9.208 14.320 -1.862 1.00 98.19 320 ASN A C 1
ATOM 2610 O O . ASN A 1 320 ? -9.414 13.147 -2.181 1.00 98.19 320 ASN A O 1
ATOM 2614 N N . PRO A 1 321 ? -10.221 15.119 -1.480 1.00 96.69 321 PRO A N 1
ATOM 2615 C CA . PRO A 1 321 ? -11.575 14.606 -1.253 1.00 96.69 321 PRO A CA 1
ATOM 2616 C C . PRO A 1 321 ? -12.223 14.009 -2.511 1.00 96.69 321 PRO A C 1
ATOM 2618 O O . PRO A 1 321 ? -12.999 13.069 -2.398 1.00 96.69 321 PRO A O 1
ATOM 2621 N N . TYR A 1 322 ? -11.851 14.471 -3.709 1.00 96.44 322 TYR A N 1
ATOM 2622 C CA . TYR A 1 322 ? -12.355 13.931 -4.981 1.00 96.44 322 TYR A CA 1
ATOM 2623 C C . TYR A 1 322 ? -11.997 12.452 -5.209 1.00 96.44 322 TYR A C 1
ATOM 2625 O O . TYR A 1 322 ? -12.607 11.787 -6.040 1.00 96.44 322 TYR A O 1
ATOM 2633 N N . VAL A 1 323 ? -11.005 11.912 -4.491 1.00 96.75 323 VAL A N 1
ATOM 2634 C CA . VAL A 1 323 ? -10.580 10.511 -4.629 1.00 96.75 323 VAL A CA 1
ATOM 2635 C C . VAL A 1 323 ? -11.709 9.555 -4.285 1.00 96.75 323 VAL A C 1
ATOM 2637 O O . VAL A 1 323 ? -11.858 8.533 -4.946 1.00 96.75 323 VAL A O 1
ATOM 2640 N N . VAL A 1 324 ? -12.513 9.879 -3.270 1.00 96.62 324 VAL A N 1
ATOM 2641 C CA . VAL A 1 324 ? -13.599 8.993 -2.836 1.00 96.62 324 VAL A CA 1
ATOM 2642 C C . VAL A 1 324 ? -14.790 8.998 -3.789 1.00 96.62 324 VAL A C 1
ATOM 2644 O O . VAL A 1 324 ? -15.595 8.079 -3.735 1.00 96.62 324 VAL A O 1
ATOM 2647 N N . GLU A 1 325 ? -14.869 9.975 -4.693 1.00 96.50 325 GLU A N 1
ATOM 2648 C CA . GLU A 1 325 ? -15.926 10.085 -5.706 1.00 96.50 325 GLU A CA 1
ATOM 2649 C C . GLU A 1 325 ? -15.685 9.156 -6.910 1.00 96.50 325 GLU A C 1
ATOM 2651 O O . GLU A 1 325 ? -16.553 9.027 -7.772 1.00 96.50 325 GLU A O 1
ATOM 2656 N N . ASN A 1 326 ? -14.512 8.515 -6.995 1.00 96.25 326 ASN A N 1
ATOM 2657 C CA . ASN A 1 326 ? -14.138 7.648 -8.107 1.00 96.25 326 ASN A CA 1
ATOM 2658 C C . ASN A 1 326 ? -13.436 6.372 -7.620 1.00 96.25 326 ASN A C 1
ATOM 2660 O O . ASN A 1 326 ? -12.236 6.370 -7.333 1.00 96.25 326 ASN A O 1
ATOM 2664 N N . GLU A 1 327 ? -14.170 5.258 -7.608 1.00 96.44 327 GLU A N 1
ATOM 2665 C CA . GLU A 1 327 ? -13.651 3.965 -7.151 1.00 96.44 327 GLU A CA 1
ATOM 2666 C C . GLU A 1 327 ? -12.457 3.433 -7.964 1.00 96.44 327 GLU A C 1
ATOM 2668 O O . GLU A 1 327 ? -11.668 2.636 -7.448 1.00 96.44 327 GLU A O 1
ATOM 2673 N N . ASN A 1 328 ? -12.245 3.912 -9.198 1.00 97.00 328 ASN A N 1
ATOM 2674 C CA . ASN A 1 328 ? -11.078 3.531 -9.999 1.00 97.00 328 ASN A CA 1
ATOM 2675 C C . ASN A 1 328 ? -9.756 3.967 -9.348 1.00 97.00 328 ASN A C 1
ATOM 2677 O O . ASN A 1 328 ? -8.700 3.417 -9.657 1.00 97.00 328 ASN A O 1
ATOM 2681 N N . LEU A 1 329 ? -9.802 4.944 -8.438 1.00 97.81 329 LEU A N 1
ATOM 2682 C CA . LEU A 1 329 ? -8.630 5.481 -7.754 1.00 97.81 329 LEU A CA 1
ATOM 2683 C C . LEU A 1 329 ? -8.282 4.717 -6.469 1.00 97.81 329 LEU A C 1
ATOM 2685 O O . LEU A 1 329 ? -7.197 4.918 -5.926 1.00 97.81 329 LEU A O 1
ATOM 2689 N N . TYR A 1 330 ? -9.142 3.817 -5.985 1.00 98.00 330 TYR A N 1
ATOM 2690 C CA . TYR A 1 330 ? -8.999 3.230 -4.648 1.00 98.00 330 TYR A CA 1
ATOM 2691 C C . TYR A 1 330 ? -7.774 2.319 -4.532 1.00 98.00 330 TYR A C 1
ATOM 2693 O O . TYR A 1 330 ? -6.954 2.495 -3.628 1.00 98.00 330 TYR A O 1
ATOM 2701 N N . LEU A 1 331 ? -7.598 1.387 -5.476 1.00 97.56 331 LEU A N 1
ATOM 2702 C CA . LEU A 1 331 ? -6.409 0.533 -5.528 1.00 97.56 331 LEU A CA 1
ATOM 2703 C C . LEU A 1 331 ? -5.115 1.352 -5.757 1.00 97.56 331 LEU A C 1
ATOM 2705 O O . LEU A 1 331 ? -4.156 1.141 -5.005 1.00 97.56 331 LEU A O 1
ATOM 2709 N N . PRO A 1 332 ? -5.050 2.292 -6.728 1.00 98.00 332 PRO A N 1
ATOM 2710 C CA . PRO A 1 332 ? -3.911 3.197 -6.885 1.00 98.00 332 PRO A CA 1
ATOM 2711 C C . PRO A 1 332 ? -3.527 3.952 -5.611 1.00 98.00 332 PRO A C 1
ATOM 2713 O O . PRO A 1 332 ? -2.353 3.931 -5.246 1.00 98.00 332 PRO A O 1
ATOM 2716 N N . VAL A 1 333 ? -4.492 4.554 -4.909 1.00 98.50 333 VAL A N 1
ATOM 2717 C CA . VAL A 1 333 ? -4.254 5.321 -3.674 1.00 98.50 333 VAL A CA 1
ATOM 2718 C C . VAL A 1 333 ? -3.772 4.424 -2.543 1.00 98.50 333 VAL A C 1
ATOM 2720 O O . VAL A 1 333 ? -2.795 4.750 -1.869 1.00 98.50 333 VAL A O 1
ATOM 2723 N N . ASN A 1 334 ? -4.396 3.258 -2.368 1.00 98.06 334 ASN A N 1
ATOM 2724 C CA . ASN A 1 334 ? -3.956 2.279 -1.382 1.00 98.06 334 ASN A CA 1
ATOM 2725 C C . ASN A 1 334 ? -2.485 1.882 -1.615 1.00 98.06 334 ASN A C 1
ATOM 2727 O O . ASN A 1 334 ? -1.677 1.905 -0.683 1.00 98.06 334 ASN A O 1
ATOM 2731 N N . MET A 1 335 ? -2.115 1.568 -2.863 1.00 97.25 335 MET A N 1
ATOM 2732 C CA . MET A 1 335 ? -0.739 1.209 -3.219 1.00 97.25 335 MET A CA 1
ATOM 2733 C C . MET A 1 335 ? 0.233 2.388 -3.097 1.00 97.25 335 MET A C 1
ATOM 2735 O O . MET A 1 335 ? 1.346 2.175 -2.618 1.00 97.25 335 MET A O 1
ATOM 2739 N N . LEU A 1 336 ? -0.174 3.610 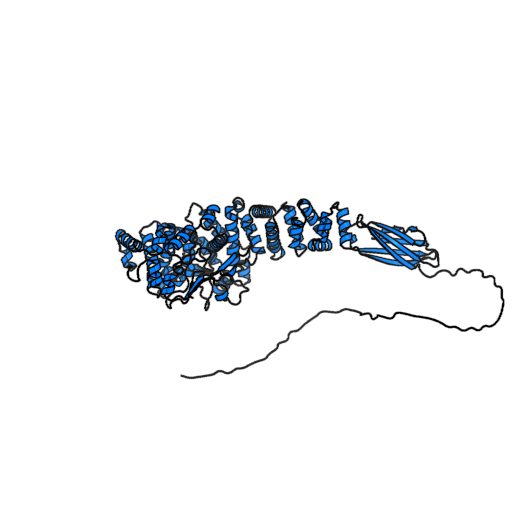-3.463 1.00 98.06 336 LEU A N 1
ATOM 2740 C CA . LEU A 1 336 ? 0.641 4.821 -3.323 1.00 98.06 336 LEU A CA 1
ATOM 2741 C C . LEU A 1 336 ? 1.050 5.030 -1.869 1.00 98.06 336 LEU A C 1
ATOM 2743 O O . LEU A 1 336 ? 2.239 5.151 -1.572 1.00 98.06 336 LEU A O 1
ATOM 2747 N N . ILE A 1 337 ? 0.074 5.045 -0.957 1.00 98.25 337 ILE A N 1
ATOM 2748 C CA . ILE A 1 337 ? 0.339 5.296 0.460 1.00 98.25 337 ILE A CA 1
ATOM 2749 C C . ILE A 1 337 ? 1.230 4.209 1.040 1.00 98.25 337 ILE A C 1
ATOM 2751 O O . ILE A 1 337 ? 2.201 4.514 1.721 1.00 98.25 337 ILE A O 1
ATOM 2755 N N . LYS A 1 338 ? 0.968 2.941 0.729 1.00 94.75 338 LYS A N 1
ATOM 2756 C CA . LYS A 1 338 ? 1.785 1.843 1.253 1.00 94.75 338 LYS A CA 1
ATOM 2757 C C . LYS A 1 338 ? 3.209 1.836 0.731 1.00 94.75 338 LYS A C 1
ATOM 2759 O O . LYS A 1 338 ? 4.114 1.502 1.490 1.00 94.75 338 LYS A O 1
ATOM 2764 N N . GLU A 1 339 ? 3.415 2.130 -0.548 1.00 93.62 339 GLU A N 1
ATOM 2765 C CA . GLU A 1 339 ? 4.761 2.139 -1.115 1.00 93.62 339 GLU A CA 1
ATOM 2766 C C . GLU A 1 339 ? 5.561 3.344 -0.622 1.00 93.62 339 GLU A C 1
ATOM 2768 O O . GLU A 1 339 ? 6.684 3.184 -0.150 1.00 93.62 339 GLU A O 1
ATOM 2773 N N . THR A 1 340 ? 4.966 4.538 -0.629 1.00 95.25 340 THR A N 1
ATOM 2774 C CA . THR A 1 340 ? 5.628 5.747 -0.117 1.00 95.25 340 THR A CA 1
ATOM 2775 C C . THR A 1 340 ? 5.885 5.654 1.388 1.00 95.25 340 THR A C 1
ATOM 2777 O O . THR A 1 340 ? 6.994 5.940 1.835 1.00 95.25 340 THR A O 1
ATOM 2780 N N . ALA A 1 341 ? 4.930 5.158 2.180 1.00 95.38 341 ALA A N 1
ATOM 2781 C CA . ALA A 1 341 ? 5.131 4.931 3.609 1.00 95.38 341 ALA A CA 1
ATOM 2782 C C . ALA A 1 341 ? 6.226 3.887 3.874 1.00 95.38 341 ALA A C 1
ATOM 2784 O O . ALA A 1 341 ? 7.071 4.083 4.753 1.00 95.38 341 ALA A O 1
ATOM 2785 N N . TRP A 1 342 ? 6.271 2.806 3.088 1.00 92.31 342 TRP A N 1
ATOM 2786 C CA . TRP A 1 342 ? 7.367 1.849 3.185 1.00 92.31 342 TRP A CA 1
ATOM 2787 C C . TRP A 1 342 ? 8.711 2.525 2.880 1.00 92.31 342 TRP A C 1
ATOM 2789 O O . TRP A 1 342 ? 9.637 2.399 3.680 1.00 92.31 342 TRP A O 1
ATOM 2799 N N . ASN A 1 343 ? 8.800 3.308 1.803 1.00 90.38 343 ASN A N 1
ATOM 2800 C CA . ASN A 1 343 ? 10.011 4.034 1.424 1.00 90.38 343 ASN A CA 1
ATOM 2801 C C . ASN A 1 343 ? 10.500 4.991 2.521 1.00 90.38 343 ASN A C 1
ATOM 2803 O O . ASN A 1 343 ? 11.666 4.922 2.914 1.00 90.38 343 ASN A O 1
ATOM 2807 N N . PHE A 1 344 ? 9.628 5.834 3.075 1.00 94.19 344 PHE A N 1
ATOM 2808 C CA . PHE A 1 344 ? 10.024 6.828 4.078 1.00 94.19 344 PHE A CA 1
ATOM 2809 C C . PHE A 1 344 ? 10.348 6.233 5.451 1.00 94.19 344 PHE A C 1
ATOM 2811 O O . PHE A 1 344 ? 11.286 6.684 6.114 1.00 94.19 344 PHE A O 1
ATOM 2818 N N . PHE A 1 345 ? 9.580 5.239 5.901 1.00 93.62 345 PHE A N 1
ATOM 2819 C CA . PHE A 1 345 ? 9.567 4.859 7.316 1.00 93.62 345 PHE A CA 1
ATOM 2820 C C . PHE A 1 345 ? 10.121 3.460 7.596 1.00 93.62 345 PHE A C 1
ATOM 2822 O O . PHE A 1 345 ? 10.721 3.243 8.660 1.00 93.62 345 PHE A O 1
ATOM 2829 N N . ASP A 1 346 ? 9.941 2.522 6.666 1.00 89.50 346 ASP A N 1
ATOM 2830 C CA . ASP A 1 346 ? 10.169 1.095 6.916 1.00 89.50 346 ASP A CA 1
ATOM 2831 C C . ASP A 1 346 ? 11.389 0.550 6.169 1.00 89.50 346 ASP A C 1
ATOM 2833 O O . ASP A 1 346 ? 12.067 -0.347 6.682 1.00 89.50 346 ASP A O 1
ATOM 2837 N N . ASN A 1 347 ? 11.699 1.101 4.992 1.00 85.56 347 ASN A N 1
ATOM 2838 C CA . ASN A 1 347 ? 12.837 0.712 4.176 1.00 85.56 347 ASN A CA 1
ATOM 2839 C C . ASN A 1 347 ? 14.140 1.013 4.924 1.00 85.56 347 ASN A C 1
ATOM 2841 O O . ASN A 1 347 ? 14.512 2.166 5.160 1.00 85.56 347 ASN A O 1
ATOM 2845 N N . LYS A 1 348 ? 14.876 -0.047 5.269 1.00 82.81 348 LYS A N 1
ATOM 2846 C CA . LYS A 1 348 ? 16.150 0.050 5.995 1.00 82.81 348 LYS A CA 1
ATOM 2847 C C . LYS A 1 348 ? 17.181 0.927 5.283 1.00 82.81 348 LYS A C 1
ATOM 2849 O O . LYS A 1 348 ? 17.984 1.565 5.958 1.00 82.81 348 LYS A O 1
ATOM 2854 N N . PHE A 1 349 ? 17.172 0.925 3.952 1.00 81.94 349 PHE A N 1
ATOM 2855 C CA . PHE A 1 349 ? 18.083 1.702 3.113 1.00 81.94 349 PHE A CA 1
ATOM 2856 C C . PHE A 1 349 ? 17.357 2.834 2.375 1.00 81.94 349 PHE A C 1
ATOM 2858 O O . PHE A 1 349 ? 17.870 3.342 1.384 1.00 81.94 349 PHE A O 1
ATOM 2865 N N . GLY A 1 350 ? 16.174 3.233 2.849 1.00 87.12 350 GLY A N 1
ATOM 2866 C CA . GLY A 1 350 ? 15.394 4.322 2.269 1.00 87.12 350 GLY A CA 1
ATOM 2867 C C . GLY A 1 350 ? 16.026 5.709 2.475 1.00 87.12 350 GLY A C 1
ATOM 2868 O O . GLY A 1 350 ? 17.126 5.828 3.027 1.00 87.12 350 GLY A O 1
ATOM 2869 N N . PRO A 1 351 ? 15.330 6.786 2.077 1.00 91.50 351 PRO A N 1
ATOM 2870 C CA . PRO A 1 351 ? 15.805 8.164 2.205 1.00 91.50 351 PRO A CA 1
ATOM 2871 C C . PRO A 1 351 ? 16.264 8.532 3.629 1.00 91.50 351 PRO A C 1
ATOM 2873 O O . PRO A 1 351 ? 17.298 9.180 3.777 1.00 91.50 351 PRO A O 1
ATOM 2876 N N . ARG A 1 352 ? 15.626 8.014 4.692 1.00 93.00 352 ARG A N 1
ATOM 2877 C CA . ARG A 1 352 ? 16.091 8.239 6.077 1.00 93.00 352 ARG A CA 1
ATOM 2878 C C . ARG A 1 352 ? 17.514 7.729 6.327 1.00 93.00 352 ARG A C 1
ATOM 2880 O O . ARG A 1 352 ? 18.296 8.377 7.021 1.00 93.00 352 ARG A O 1
ATOM 2887 N N . TYR A 1 353 ? 17.856 6.559 5.785 1.00 90.94 353 TYR A N 1
ATOM 2888 C CA . TYR A 1 353 ? 19.216 6.021 5.869 1.00 90.94 353 TYR A CA 1
ATOM 2889 C C . TYR A 1 353 ? 20.193 6.911 5.101 1.00 90.94 353 TYR A C 1
ATOM 2891 O O . TYR A 1 353 ? 21.269 7.227 5.609 1.00 90.94 353 TYR A O 1
ATOM 2899 N N . ALA A 1 354 ? 19.800 7.343 3.902 1.00 90.19 354 ALA A N 1
ATOM 2900 C CA . ALA A 1 354 ? 20.618 8.212 3.074 1.00 90.19 354 ALA A CA 1
ATOM 2901 C C . ALA A 1 354 ? 20.907 9.553 3.773 1.00 90.19 354 ALA A C 1
ATOM 2903 O O . ALA A 1 354 ? 22.066 9.943 3.871 1.00 90.19 354 ALA A O 1
ATOM 2904 N N . ASP A 1 355 ? 19.907 10.194 4.380 1.00 94.62 355 ASP A N 1
ATOM 2905 C CA . ASP A 1 355 ? 20.104 11.434 5.140 1.00 94.62 355 ASP A CA 1
ATOM 2906 C C . ASP A 1 355 ? 21.029 11.259 6.349 1.00 94.62 355 ASP A C 1
ATOM 2908 O O . ASP A 1 355 ? 21.866 12.117 6.639 1.00 94.62 355 ASP A O 1
ATOM 2912 N N . LYS A 1 356 ? 20.926 10.125 7.044 1.00 92.94 356 LYS A N 1
ATOM 2913 C CA . LYS A 1 356 ? 21.810 9.818 8.171 1.00 92.94 356 LYS A CA 1
ATOM 2914 C C . LYS A 1 356 ? 23.268 9.658 7.738 1.00 92.94 356 LYS A C 1
ATOM 2916 O O . LYS A 1 356 ? 24.165 10.123 8.435 1.00 92.94 356 LYS A O 1
ATOM 2921 N N . HIS A 1 357 ? 23.509 8.961 6.627 1.00 90.12 357 HIS A N 1
ATOM 2922 C CA . HIS A 1 357 ? 24.850 8.515 6.237 1.00 90.12 357 HIS A CA 1
ATOM 2923 C C . HIS A 1 357 ? 25.546 9.398 5.198 1.00 90.12 357 HIS A C 1
ATOM 2925 O O . HIS A 1 357 ? 26.773 9.407 5.158 1.00 90.12 357 HIS A O 1
ATOM 2931 N N . HIS A 1 358 ? 24.792 10.135 4.384 1.00 89.38 358 HIS A N 1
ATOM 2932 C CA . HIS A 1 358 ? 25.325 11.027 3.353 1.00 89.38 358 HIS A CA 1
ATOM 2933 C C . HIS A 1 358 ? 25.175 12.502 3.735 1.00 89.38 358 HIS A C 1
ATOM 2935 O O . HIS A 1 358 ? 26.086 13.282 3.471 1.00 89.38 358 HIS A O 1
ATOM 2941 N N . ASN A 1 359 ? 24.095 12.865 4.436 1.00 91.19 359 ASN A N 1
ATOM 2942 C CA . ASN A 1 359 ? 23.832 14.249 4.852 1.00 91.19 359 ASN A CA 1
ATOM 2943 C C . ASN A 1 359 ? 24.132 14.508 6.342 1.00 91.19 359 ASN A C 1
ATOM 2945 O O . ASN A 1 359 ? 23.984 15.632 6.816 1.00 91.19 359 ASN A O 1
ATOM 2949 N N . ASN A 1 360 ? 24.598 13.492 7.082 1.00 94.44 360 ASN A N 1
ATOM 2950 C CA . ASN A 1 360 ? 24.983 13.565 8.499 1.00 94.44 360 ASN A CA 1
ATOM 2951 C C . ASN A 1 360 ? 23.893 14.143 9.426 1.00 94.44 360 ASN A C 1
ATOM 2953 O O . ASN A 1 360 ? 24.208 14.799 10.423 1.00 94.44 360 ASN A O 1
ATOM 2957 N N . LEU A 1 361 ? 22.611 13.909 9.119 1.00 96.94 361 LEU A N 1
ATOM 2958 C CA . LEU A 1 361 ? 21.516 14.389 9.964 1.00 96.94 361 LEU A CA 1
ATOM 2959 C C . LEU A 1 361 ? 21.460 13.636 11.302 1.00 96.94 361 LEU A C 1
ATOM 2961 O O . LEU A 1 361 ? 21.669 12.423 11.383 1.00 96.94 361 LEU A O 1
ATOM 2965 N N . THR A 1 362 ? 21.135 14.365 12.370 1.00 97.38 362 THR A N 1
ATOM 2966 C CA . THR A 1 362 ? 20.912 13.796 13.710 1.00 97.38 362 THR A CA 1
ATOM 2967 C C . THR A 1 362 ? 19.571 13.059 13.789 1.00 97.38 362 THR A C 1
ATOM 2969 O O . THR A 1 362 ? 18.641 13.401 13.063 1.00 97.38 362 THR A O 1
ATOM 2972 N N . GLU A 1 363 ? 19.408 12.109 14.721 1.00 96.44 363 GLU A N 1
ATOM 2973 C CA . GLU A 1 363 ? 18.117 11.410 14.909 1.00 96.44 363 GLU A CA 1
ATOM 2974 C C . GLU A 1 363 ? 16.954 12.381 15.148 1.00 96.44 363 GLU A C 1
ATOM 2976 O O . GLU A 1 363 ? 15.891 12.199 14.575 1.00 96.44 363 GLU A O 1
ATOM 2981 N N . LYS A 1 364 ? 17.175 13.479 15.886 1.00 97.00 364 LYS A N 1
ATOM 2982 C CA . LYS A 1 364 ? 16.150 14.512 16.101 1.00 97.00 364 LYS A CA 1
ATOM 2983 C C . LYS A 1 364 ? 15.693 15.169 14.791 1.00 97.00 364 LYS A C 1
ATOM 2985 O O . LYS A 1 364 ? 14.509 15.439 14.629 1.00 97.00 364 LYS A O 1
ATOM 2990 N N . GLN A 1 365 ? 16.619 15.455 13.874 1.00 97.06 365 GLN A N 1
ATOM 2991 C CA . GLN A 1 365 ? 16.277 16.003 12.555 1.00 97.06 365 GLN A CA 1
ATOM 2992 C C . GLN A 1 365 ? 15.574 14.954 11.695 1.00 97.06 365 GLN A C 1
ATOM 2994 O O . GLN A 1 365 ? 14.582 15.263 11.045 1.00 97.06 365 GLN A O 1
ATOM 2999 N N . LEU A 1 366 ? 16.053 13.708 11.730 1.00 97.00 366 LEU A N 1
ATOM 3000 C CA . LEU A 1 366 ? 15.428 12.605 11.009 1.00 97.00 366 LEU A CA 1
ATOM 3001 C C . LEU A 1 366 ? 14.000 12.346 11.509 1.00 97.00 366 LEU A C 1
ATOM 3003 O O . LEU A 1 366 ? 13.119 12.105 10.699 1.00 97.00 366 LEU A O 1
ATOM 3007 N N . ASP A 1 367 ? 13.740 12.410 12.811 1.00 95.31 367 ASP A N 1
ATOM 3008 C CA . ASP A 1 367 ? 12.393 12.232 13.367 1.00 95.31 367 ASP A CA 1
ATOM 3009 C C . ASP A 1 367 ? 11.453 13.376 12.981 1.00 95.31 367 ASP A C 1
ATOM 3011 O O . ASP A 1 367 ? 10.279 13.132 12.734 1.00 95.31 367 ASP A O 1
ATOM 3015 N N . ALA A 1 368 ? 11.966 14.603 12.855 1.00 95.31 368 ALA A N 1
ATOM 3016 C CA . ALA A 1 368 ? 11.177 15.732 12.366 1.00 95.31 368 ALA A CA 1
ATOM 3017 C C . ALA A 1 368 ? 10.812 15.590 10.876 1.00 95.31 368 ALA A C 1
ATOM 3019 O O . ALA A 1 368 ? 9.677 15.859 10.495 1.00 95.31 368 ALA A O 1
ATOM 3020 N N . ILE A 1 369 ? 11.758 15.145 10.041 1.00 96.94 369 ILE A N 1
ATOM 3021 C CA . ILE A 1 369 ? 11.558 14.989 8.590 1.00 96.94 369 ILE A CA 1
ATOM 3022 C C . ILE A 1 369 ? 10.708 13.751 8.280 1.00 96.94 369 ILE A C 1
ATOM 3024 O O . ILE A 1 369 ? 9.788 13.814 7.469 1.00 96.94 369 ILE A O 1
ATOM 3028 N N . TYR A 1 370 ? 11.006 12.621 8.925 1.00 96.69 370 TYR A N 1
ATOM 3029 C CA . TYR A 1 370 ? 10.404 11.312 8.667 1.00 96.69 370 TYR A CA 1
ATOM 3030 C C . TYR A 1 370 ? 9.346 10.965 9.720 1.00 96.69 370 TYR A C 1
ATOM 3032 O O . TYR A 1 370 ? 9.416 9.915 10.362 1.00 96.69 370 TYR A O 1
ATOM 3040 N N . ASN A 1 371 ? 8.341 11.833 9.836 1.00 95.06 371 ASN A N 1
ATOM 3041 C CA . ASN A 1 371 ? 7.114 11.618 10.605 1.00 95.06 371 ASN A CA 1
ATOM 3042 C C . ASN A 1 371 ? 5.893 11.560 9.660 1.00 95.06 371 ASN A C 1
ATOM 3044 O O . ASN A 1 371 ? 5.897 12.276 8.657 1.00 95.06 371 ASN A O 1
ATOM 3048 N N . PRO A 1 372 ? 4.831 10.779 9.945 1.00 97.12 372 PRO A N 1
ATOM 3049 C CA . PRO A 1 372 ? 3.631 10.728 9.100 1.00 97.12 372 PRO A CA 1
ATOM 3050 C C . PRO A 1 372 ? 2.898 12.066 8.927 1.00 97.12 372 PRO A C 1
ATOM 3052 O O . PRO A 1 372 ? 2.144 12.214 7.973 1.00 97.12 372 PRO A O 1
ATOM 3055 N N . GLU A 1 373 ? 3.120 13.046 9.806 1.00 96.44 373 GLU A N 1
ATOM 3056 C CA . GLU A 1 373 ? 2.549 14.400 9.689 1.00 96.44 373 GLU A CA 1
ATOM 3057 C C . GLU A 1 373 ? 3.491 15.393 8.989 1.00 96.44 373 GLU A C 1
ATOM 3059 O O . GLU A 1 373 ? 3.146 16.559 8.825 1.00 96.44 373 GLU A O 1
ATOM 3064 N N . SER A 1 374 ? 4.700 14.968 8.610 1.00 97.25 374 SER A N 1
ATOM 3065 C CA . SER A 1 374 ? 5.711 15.855 8.035 1.00 97.25 374 SER A CA 1
ATOM 3066 C C . SER A 1 374 ? 5.252 16.454 6.706 1.00 97.25 374 SER A C 1
ATOM 3068 O O . SER A 1 374 ? 4.887 15.731 5.775 1.00 97.25 374 SER A O 1
ATOM 3070 N N . GLU A 1 375 ? 5.347 17.778 6.584 1.00 97.44 375 GLU A N 1
ATOM 3071 C CA . GLU A 1 375 ? 5.085 18.476 5.323 1.00 97.44 375 GLU A CA 1
ATOM 3072 C C . GLU A 1 375 ? 6.092 18.091 4.229 1.00 97.44 375 GLU A C 1
ATOM 3074 O O . GLU A 1 375 ? 5.743 18.131 3.054 1.00 97.44 375 GLU A O 1
ATOM 3079 N N . ASP A 1 376 ? 7.309 17.649 4.575 1.00 97.31 376 ASP A N 1
ATOM 3080 C CA . ASP A 1 376 ? 8.261 17.112 3.593 1.00 97.31 376 ASP A CA 1
ATOM 3081 C C . ASP A 1 376 ? 7.748 15.811 2.964 1.00 97.31 376 ASP A C 1
ATOM 3083 O O . ASP A 1 376 ? 7.759 15.656 1.742 1.00 97.31 376 ASP A O 1
ATOM 3087 N N . VAL A 1 377 ? 7.244 14.891 3.794 1.00 98.31 377 VAL A N 1
ATOM 3088 C CA . VAL A 1 377 ? 6.663 13.622 3.331 1.00 98.31 377 VAL A CA 1
ATOM 3089 C C . VAL A 1 377 ? 5.429 13.893 2.474 1.00 98.31 377 VAL A C 1
ATOM 3091 O O . VAL A 1 377 ? 5.308 13.362 1.368 1.00 98.31 377 VAL A O 1
ATOM 3094 N N . TRP A 1 378 ? 4.525 14.753 2.951 1.00 98.44 378 TRP A N 1
ATOM 3095 C CA . TRP A 1 378 ? 3.312 15.084 2.210 1.00 98.44 378 TRP A CA 1
ATOM 3096 C C . TRP A 1 378 ? 3.595 15.857 0.927 1.00 98.44 378 TRP A C 1
ATOM 3098 O O . TRP A 1 378 ? 2.908 15.607 -0.059 1.00 98.44 378 TRP A O 1
ATOM 3108 N N . TYR A 1 379 ? 4.620 16.713 0.881 1.00 98.69 379 TYR A N 1
ATOM 3109 C CA . TYR A 1 379 ? 5.043 17.375 -0.354 1.00 98.69 379 TYR A CA 1
ATOM 3110 C C . TYR A 1 379 ? 5.334 16.351 -1.450 1.00 98.69 379 TYR A C 1
ATOM 3112 O O . TYR A 1 379 ? 4.772 16.446 -2.539 1.00 98.69 379 TYR A O 1
ATOM 3120 N N . VAL A 1 380 ? 6.154 15.340 -1.149 1.00 98.56 380 VAL A N 1
ATOM 3121 C CA . VAL A 1 380 ? 6.531 14.310 -2.125 1.00 98.56 380 VAL A CA 1
ATOM 3122 C C . VAL A 1 380 ? 5.319 13.475 -2.539 1.00 98.56 380 VAL A C 1
ATOM 3124 O O . VAL A 1 380 ? 5.084 13.302 -3.733 1.00 98.56 380 VAL A O 1
ATOM 3127 N N . ILE A 1 381 ? 4.514 13.000 -1.579 1.00 98.69 381 ILE A N 1
ATOM 3128 C CA . ILE A 1 381 ? 3.322 12.182 -1.871 1.00 98.69 381 ILE A CA 1
ATOM 3129 C C . ILE A 1 381 ? 2.331 12.953 -2.754 1.00 98.69 381 ILE A C 1
ATOM 3131 O O . ILE A 1 381 ? 1.854 12.414 -3.753 1.00 98.69 381 ILE A O 1
ATOM 3135 N N . GLN A 1 382 ? 2.031 14.210 -2.407 1.00 98.62 382 GLN A N 1
ATOM 3136 C CA . GLN A 1 382 ? 1.075 15.036 -3.147 1.00 98.62 382 GLN A CA 1
ATOM 3137 C C . GLN A 1 382 ? 1.601 15.391 -4.536 1.00 98.62 382 GLN A C 1
ATOM 3139 O O . GLN A 1 382 ? 0.885 15.208 -5.513 1.00 98.62 382 GLN A O 1
ATOM 3144 N N . LYS A 1 383 ? 2.865 15.813 -4.655 1.00 98.56 383 LYS A N 1
ATOM 3145 C CA . LYS A 1 383 ? 3.468 16.147 -5.953 1.00 98.56 383 LYS A CA 1
ATOM 3146 C C . LYS A 1 383 ? 3.540 14.951 -6.891 1.00 98.56 383 LYS A C 1
ATOM 3148 O O . LYS A 1 383 ? 3.239 15.098 -8.073 1.00 98.56 383 LYS A O 1
ATOM 3153 N N . LEU A 1 384 ? 3.894 13.773 -6.374 1.00 98.06 384 LEU A N 1
ATOM 3154 C CA . LEU A 1 384 ? 3.905 12.543 -7.162 1.00 98.06 384 LEU A CA 1
ATOM 3155 C C . LEU A 1 384 ? 2.497 12.200 -7.656 1.00 98.06 384 LEU A C 1
ATOM 3157 O O . LEU A 1 384 ? 2.309 11.933 -8.841 1.00 98.06 384 LEU A O 1
ATOM 3161 N N . TRP A 1 385 ? 1.502 12.240 -6.767 1.00 98.38 385 TRP A N 1
ATOM 3162 C CA . TRP A 1 385 ? 0.111 11.993 -7.136 1.00 98.38 385 TRP A CA 1
ATOM 3163 C C . TRP A 1 385 ? -0.398 12.997 -8.175 1.00 98.38 385 TRP A C 1
ATOM 3165 O O . TRP A 1 385 ? -0.901 12.590 -9.222 1.00 98.38 385 TRP A O 1
ATOM 3175 N N . ASP A 1 386 ? -0.208 14.294 -7.929 1.00 98.38 386 ASP A N 1
ATOM 3176 C CA . ASP A 1 386 ? -0.607 15.376 -8.829 1.00 98.38 386 ASP A CA 1
ATOM 3177 C C . ASP A 1 386 ? 0.031 15.228 -10.207 1.00 98.38 386 ASP A C 1
ATOM 3179 O O . ASP A 1 386 ? -0.641 15.414 -11.225 1.00 98.38 386 ASP A O 1
ATOM 3183 N N . TYR A 1 387 ? 1.311 14.852 -10.260 1.00 98.25 387 TYR A N 1
ATOM 3184 C CA . TYR A 1 387 ? 2.004 14.620 -11.518 1.00 98.25 387 TYR A CA 1
ATOM 3185 C C . TYR A 1 387 ? 1.287 13.573 -12.377 1.00 98.25 387 TYR A C 1
ATOM 3187 O O . TYR A 1 387 ? 1.019 13.815 -13.554 1.00 98.25 387 TYR A O 1
ATOM 3195 N N . TYR A 1 388 ? 0.911 12.425 -11.822 1.00 98.12 388 TYR A N 1
ATOM 3196 C CA . TYR A 1 388 ? 0.236 11.407 -12.624 1.00 98.12 388 TYR A CA 1
ATOM 3197 C C . TYR A 1 388 ? -1.246 11.722 -12.841 1.00 98.12 388 TYR A C 1
ATOM 3199 O O . TYR A 1 388 ? -1.731 11.641 -13.973 1.00 98.12 388 TYR A O 1
ATOM 3207 N N . TYR A 1 389 ? -1.965 12.133 -11.795 1.00 97.88 389 TYR A N 1
ATOM 3208 C CA . TYR A 1 389 ? -3.403 12.391 -11.856 1.00 97.88 389 TYR A CA 1
ATOM 3209 C C . TYR A 1 389 ? -3.741 13.566 -12.782 1.00 97.88 389 TYR A C 1
ATOM 3211 O O . TYR A 1 389 ? -4.559 13.439 -13.691 1.00 97.88 389 TYR A O 1
ATOM 3219 N N . GLN A 1 390 ? -3.051 14.703 -12.646 1.00 97.31 390 GLN A N 1
ATOM 3220 C CA . GLN A 1 390 ? -3.277 15.856 -13.527 1.00 97.31 390 GLN A CA 1
ATOM 3221 C C . GLN A 1 390 ? -2.744 15.624 -14.948 1.00 97.31 390 GLN A C 1
ATOM 3223 O O . GLN A 1 390 ? -3.098 16.375 -15.862 1.00 97.31 390 GLN A O 1
ATOM 3228 N N . GLY A 1 391 ? -1.893 14.607 -15.126 1.00 96.38 391 GLY A N 1
ATOM 3229 C CA . GLY A 1 391 ? -1.370 14.152 -16.411 1.00 96.38 391 GLY A CA 1
ATOM 3230 C C . GLY A 1 391 ? -2.336 13.272 -17.200 1.00 96.38 391 GLY A C 1
ATOM 3231 O O . GLY A 1 391 ? -2.081 13.025 -18.380 1.00 96.38 391 GLY A O 1
ATOM 3232 N N . ILE A 1 392 ? -3.437 12.806 -16.597 1.00 96.25 392 ILE A N 1
ATOM 3233 C CA . ILE A 1 392 ? -4.457 12.004 -17.285 1.00 96.25 392 ILE A CA 1
ATOM 3234 C C . ILE A 1 392 ? -4.964 12.780 -18.508 1.00 96.25 392 ILE A C 1
ATOM 3236 O O . ILE A 1 392 ? -5.336 13.949 -18.412 1.00 96.25 392 ILE A O 1
ATOM 3240 N N . ASN A 1 393 ? -4.940 12.134 -19.677 1.00 93.12 393 ASN A N 1
ATOM 3241 C CA . ASN A 1 393 ? -5.299 12.700 -20.987 1.00 93.12 393 ASN A CA 1
ATOM 3242 C C . ASN A 1 393 ? -4.461 13.910 -21.461 1.00 93.12 393 ASN A C 1
ATOM 3244 O O . ASN A 1 393 ? -4.766 14.479 -22.508 1.00 93.12 393 ASN A O 1
ATOM 3248 N N . LYS A 1 394 ? -3.410 14.307 -20.731 1.00 94.44 394 LYS A N 1
ATOM 3249 C CA . LYS A 1 394 ? -2.518 15.429 -21.095 1.00 94.44 394 LYS A CA 1
ATOM 3250 C C . LYS A 1 394 ? -1.096 14.986 -21.407 1.00 94.44 394 LYS A C 1
ATOM 3252 O O . LYS A 1 394 ? -0.425 15.611 -22.224 1.00 94.44 394 LYS A O 1
ATOM 3257 N N . ARG A 1 395 ? -0.635 13.931 -20.740 1.00 94.31 395 ARG A N 1
ATOM 3258 C CA . ARG A 1 395 ? 0.689 13.341 -20.914 1.00 94.31 395 ARG A CA 1
ATOM 3259 C C . ARG A 1 395 ? 0.556 11.867 -21.251 1.00 94.31 395 ARG A C 1
ATOM 3261 O O . ARG A 1 395 ? -0.391 11.206 -20.826 1.00 94.31 395 ARG A O 1
ATOM 3268 N N . TYR A 1 396 ? 1.524 11.362 -22.005 1.00 93.75 396 TYR A N 1
ATOM 3269 C CA . TYR A 1 396 ? 1.681 9.928 -22.176 1.00 93.75 396 TYR A CA 1
ATOM 3270 C C . TYR A 1 396 ? 1.986 9.282 -20.821 1.00 93.75 396 TYR A C 1
ATOM 3272 O O . TYR A 1 396 ? 2.866 9.740 -20.095 1.00 93.75 396 TYR A O 1
ATOM 3280 N N . GLN A 1 397 ? 1.256 8.216 -20.505 1.00 94.75 397 GLN A N 1
ATOM 3281 C CA . GLN A 1 397 ? 1.487 7.382 -19.334 1.00 94.75 397 GLN A CA 1
ATOM 3282 C C . GLN A 1 397 ? 1.423 5.926 -19.783 1.00 94.75 397 GLN A C 1
ATOM 3284 O O . GLN A 1 397 ? 0.407 5.494 -20.328 1.00 94.75 397 GLN A O 1
ATOM 3289 N N . TYR A 1 398 ? 2.511 5.189 -19.566 1.00 94.69 398 TYR A N 1
ATOM 3290 C CA . TYR A 1 398 ? 2.676 3.812 -20.037 1.00 94.69 398 TYR A CA 1
ATOM 3291 C C . TYR A 1 398 ? 1.599 2.860 -19.485 1.00 94.69 398 TYR A C 1
ATOM 3293 O O . TYR A 1 398 ? 1.119 1.984 -20.201 1.00 94.69 398 TYR A O 1
ATOM 3301 N N . ILE A 1 399 ? 1.177 3.054 -18.230 1.00 93.56 399 ILE A N 1
ATOM 3302 C CA . ILE A 1 399 ? 0.072 2.308 -17.612 1.00 93.56 399 ILE A CA 1
ATOM 3303 C C . ILE A 1 399 ? -1.138 3.218 -17.438 1.00 93.56 399 ILE A C 1
ATOM 3305 O O . ILE A 1 399 ? -1.030 4.293 -16.848 1.00 93.56 399 ILE A O 1
ATOM 3309 N N . LYS A 1 400 ? -2.316 2.743 -17.847 1.00 94.69 400 LYS A N 1
ATOM 3310 C CA . LYS A 1 400 ? -3.599 3.420 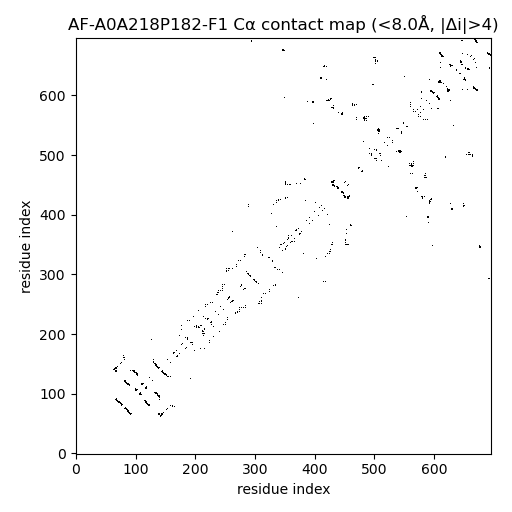-17.609 1.00 94.69 400 LYS A CA 1
ATOM 3311 C C . LYS A 1 400 ? -4.161 3.089 -16.224 1.00 94.69 400 LYS A C 1
ATOM 3313 O O . LYS A 1 400 ? -5.247 2.541 -16.087 1.00 94.69 400 LYS A O 1
ATOM 3318 N N . TRP A 1 401 ? -3.395 3.390 -15.181 1.00 95.94 401 TRP A N 1
ATOM 3319 C CA . TRP A 1 401 ? -3.684 2.986 -13.798 1.00 95.94 401 TRP A CA 1
ATOM 3320 C C . TRP A 1 401 ? -4.966 3.608 -13.212 1.00 95.94 401 TRP A C 1
ATOM 3322 O O . TRP A 1 401 ? -5.486 3.096 -12.225 1.00 95.94 401 TRP A O 1
ATOM 3332 N N . TRP A 1 402 ? -5.462 4.703 -13.799 1.00 96.00 402 TRP A N 1
ATOM 3333 C CA . TRP A 1 402 ? -6.666 5.429 -13.370 1.00 96.00 402 TRP A CA 1
ATOM 3334 C C . TRP A 1 402 ? -7.971 4.867 -13.955 1.00 96.00 402 TRP A C 1
ATOM 3336 O O . TRP A 1 402 ? -9.053 5.326 -13.591 1.00 96.00 402 TRP A O 1
ATOM 3346 N N . ASP A 1 403 ? -7.877 3.920 -14.891 1.00 96.81 403 ASP A N 1
ATOM 3347 C CA . ASP A 1 403 ? -9.008 3.248 -15.527 1.00 96.81 403 ASP A CA 1
ATOM 3348 C C . ASP A 1 403 ? -8.990 1.779 -15.098 1.00 96.81 403 ASP A C 1
ATOM 3350 O O . ASP A 1 403 ? -8.178 0.980 -15.568 1.00 96.81 403 ASP A O 1
ATOM 3354 N N . LYS A 1 404 ? -9.860 1.425 -14.147 1.00 95.44 404 LYS A N 1
ATOM 3355 C CA . LYS A 1 404 ? -9.874 0.097 -13.523 1.00 95.44 404 LYS A CA 1
ATOM 3356 C C . LYS A 1 404 ? -10.145 -1.016 -14.532 1.00 95.44 404 LYS A C 1
ATOM 3358 O O . LYS A 1 404 ? -9.532 -2.080 -14.425 1.00 95.44 404 LYS A O 1
ATOM 3363 N N . GLU A 1 405 ? -11.035 -0.784 -15.494 1.00 96.88 405 GLU A N 1
ATOM 3364 C CA . GLU A 1 405 ? -11.414 -1.779 -16.499 1.00 96.88 405 GLU A CA 1
ATOM 3365 C C . GLU A 1 405 ? -10.280 -2.008 -17.495 1.00 96.88 405 GLU A C 1
ATOM 3367 O O . GLU A 1 405 ? -9.877 -3.149 -17.736 1.00 96.88 405 GLU A O 1
ATOM 3372 N N . GLU A 1 406 ? -9.710 -0.931 -18.031 1.00 96.12 406 GLU A N 1
ATOM 3373 C CA . GLU A 1 406 ? -8.600 -1.028 -18.974 1.00 96.12 406 GLU A CA 1
ATOM 3374 C C . GLU A 1 406 ? -7.332 -1.563 -18.289 1.00 96.12 406 GLU A C 1
ATOM 3376 O O . GLU A 1 406 ? -6.638 -2.409 -18.859 1.00 96.12 406 GLU A O 1
ATOM 3381 N N . PHE A 1 407 ? -7.062 -1.181 -17.035 1.00 97.25 407 PHE A N 1
ATOM 3382 C CA . PHE A 1 407 ? -5.940 -1.726 -16.272 1.00 97.25 407 PHE A CA 1
ATOM 3383 C C . PHE A 1 407 ? -6.121 -3.224 -15.987 1.00 97.25 407 PHE A C 1
ATOM 3385 O O . PHE A 1 407 ? -5.174 -3.997 -16.141 1.00 97.25 407 PHE A O 1
ATOM 3392 N N . ALA A 1 408 ? -7.337 -3.667 -15.642 1.00 97.12 408 ALA A N 1
ATOM 3393 C CA . ALA A 1 408 ? -7.662 -5.086 -15.482 1.00 97.12 408 ALA A CA 1
ATOM 3394 C C . ALA A 1 408 ? -7.589 -5.860 -16.806 1.00 97.12 408 ALA A C 1
ATOM 3396 O O . ALA A 1 408 ? -7.197 -7.022 -16.827 1.00 97.12 408 ALA A O 1
ATOM 3397 N N . LYS A 1 409 ? -7.923 -5.233 -17.934 1.00 96.56 409 LYS A N 1
ATOM 3398 C CA . LYS A 1 409 ? -7.785 -5.853 -19.255 1.00 96.56 409 LYS A CA 1
ATOM 3399 C C . LYS A 1 409 ? -6.319 -6.033 -19.649 1.00 96.56 409 LYS A C 1
ATOM 3401 O O . LYS A 1 409 ? -5.957 -7.082 -20.182 1.00 96.56 409 LYS A O 1
ATOM 3406 N N . GLN A 1 410 ? -5.475 -5.035 -19.382 1.00 96.12 410 GLN A N 1
ATOM 3407 C CA . GLN A 1 410 ? -4.034 -5.118 -19.635 1.00 96.12 410 GLN A CA 1
ATOM 3408 C C . GLN A 1 410 ? -3.349 -6.115 -18.684 1.00 96.12 410 GLN A C 1
ATOM 3410 O O . GLN A 1 410 ? -2.475 -6.867 -19.120 1.00 96.12 410 GLN A O 1
ATOM 3415 N N . TYR A 1 411 ? -3.777 -6.162 -17.418 1.00 96.94 411 TYR A N 1
ATOM 3416 C CA . TYR A 1 411 ? -3.193 -6.984 -16.353 1.00 96.94 411 TYR A CA 1
ATOM 3417 C C . TYR A 1 411 ? -4.304 -7.648 -15.514 1.00 96.94 411 TYR A C 1
ATOM 3419 O O . TYR A 1 411 ? -4.710 -7.118 -14.476 1.00 96.94 411 TYR A O 1
ATOM 3427 N N . PRO A 1 412 ? -4.828 -8.812 -15.948 1.00 96.25 412 PRO A N 1
ATOM 3428 C CA . PRO A 1 412 ? -5.999 -9.433 -15.314 1.00 96.25 412 PRO A CA 1
ATOM 3429 C C . PRO A 1 412 ? -5.796 -9.837 -13.853 1.00 96.25 412 PRO A C 1
ATOM 3431 O O . PRO A 1 412 ? -6.713 -9.709 -13.036 1.00 96.25 412 PRO A O 1
ATOM 3434 N N . ASP A 1 413 ? -4.591 -10.278 -13.492 1.00 95.12 413 ASP A N 1
ATOM 3435 C CA . ASP A 1 413 ? -4.275 -10.638 -12.114 1.00 95.12 413 ASP A CA 1
ATOM 3436 C C . ASP A 1 413 ? -4.171 -9.377 -11.236 1.00 95.12 413 ASP A C 1
ATOM 3438 O O . ASP A 1 413 ? -3.449 -8.422 -11.529 1.00 95.12 413 ASP A O 1
ATOM 3442 N N . ILE A 1 414 ? -4.907 -9.362 -10.124 1.00 94.12 414 ILE A N 1
ATOM 3443 C CA . ILE A 1 414 ? -4.831 -8.287 -9.130 1.00 94.12 414 ILE A CA 1
ATOM 3444 C C . ILE A 1 414 ? -3.443 -8.203 -8.477 1.00 94.12 414 ILE A C 1
ATOM 3446 O O . ILE A 1 414 ? -2.989 -7.116 -8.121 1.00 94.12 414 ILE A O 1
ATOM 3450 N N . THR A 1 415 ? -2.744 -9.332 -8.350 1.00 92.31 415 THR A N 1
ATOM 3451 C CA . THR A 1 415 ? -1.370 -9.396 -7.847 1.00 92.31 415 THR A CA 1
ATOM 3452 C C . THR A 1 415 ? -0.415 -8.668 -8.786 1.00 92.31 415 THR A C 1
ATOM 3454 O O . THR A 1 415 ? 0.367 -7.841 -8.318 1.00 92.31 415 THR A O 1
ATOM 3457 N N . GLU A 1 416 ? -0.530 -8.893 -10.101 1.00 92.44 416 GLU A N 1
ATOM 3458 C CA . GLU A 1 416 ? 0.231 -8.157 -11.120 1.00 92.44 416 GLU A CA 1
ATOM 3459 C C . GLU A 1 416 ? -0.022 -6.650 -11.011 1.00 92.44 416 GLU A C 1
ATOM 3461 O O . GLU A 1 416 ? 0.924 -5.869 -10.931 1.00 92.44 416 GLU A O 1
ATOM 3466 N N . ARG A 1 417 ? -1.291 -6.233 -10.924 1.00 95.62 417 ARG A N 1
ATOM 3467 C CA . ARG A 1 417 ? -1.663 -4.812 -10.813 1.00 95.62 417 ARG A CA 1
ATOM 3468 C C . ARG A 1 417 ? -1.095 -4.145 -9.566 1.00 95.62 417 ARG A C 1
ATOM 3470 O O . ARG A 1 417 ? -0.529 -3.058 -9.662 1.00 95.62 417 ARG A O 1
ATOM 3477 N N . LYS A 1 418 ? -1.188 -4.799 -8.404 1.00 94.62 418 LYS A N 1
ATOM 3478 C CA . LYS A 1 418 ? -0.579 -4.302 -7.158 1.00 94.62 418 LYS A CA 1
ATOM 3479 C C . LYS A 1 418 ? 0.923 -4.122 -7.321 1.00 94.62 418 LYS A C 1
ATOM 3481 O O . LYS A 1 418 ? 1.449 -3.064 -7.006 1.00 94.62 418 LYS A O 1
ATOM 3486 N N . LEU A 1 419 ? 1.601 -5.139 -7.845 1.00 91.25 419 LEU A N 1
ATOM 3487 C CA . LEU A 1 419 ? 3.035 -5.119 -8.104 1.00 91.25 419 LEU A CA 1
ATOM 3488 C C . LEU A 1 419 ? 3.443 -3.976 -9.059 1.00 91.25 419 LEU A C 1
ATOM 3490 O O . LEU A 1 419 ? 4.387 -3.242 -8.768 1.00 91.25 419 LEU A O 1
ATOM 3494 N N . ILE A 1 420 ? 2.701 -3.773 -10.148 1.00 93.81 420 ILE A N 1
ATOM 3495 C CA . ILE A 1 420 ? 2.893 -2.655 -11.084 1.00 93.81 420 ILE A CA 1
ATOM 3496 C C . ILE A 1 420 ? 2.781 -1.308 -10.369 1.00 93.81 420 ILE A C 1
ATOM 3498 O O . ILE A 1 420 ? 3.660 -0.461 -10.518 1.00 93.81 420 ILE A O 1
ATOM 3502 N N . LEU A 1 421 ? 1.739 -1.125 -9.555 1.00 95.94 421 LEU A N 1
ATOM 3503 C CA . LEU A 1 421 ? 1.540 0.107 -8.796 1.00 95.94 421 LEU A CA 1
ATOM 3504 C C . LEU A 1 421 ? 2.662 0.342 -7.778 1.00 95.94 421 LEU A C 1
ATOM 3506 O O . LEU A 1 421 ? 3.101 1.476 -7.639 1.00 95.94 421 LEU A O 1
ATOM 3510 N N . LEU A 1 422 ? 3.198 -0.703 -7.133 1.00 91.69 422 LEU A N 1
ATOM 3511 C CA . LEU A 1 422 ? 4.386 -0.544 -6.282 1.00 91.69 422 LEU A CA 1
ATOM 3512 C C . LEU A 1 422 ? 5.574 0.024 -7.077 1.00 91.69 422 LEU A C 1
ATOM 3514 O O . LEU A 1 422 ? 6.251 0.914 -6.591 1.00 91.69 422 LEU A O 1
ATOM 3518 N N . GLY A 1 423 ? 5.814 -0.426 -8.313 1.00 89.50 423 GLY A N 1
ATOM 3519 C CA . GLY A 1 423 ? 6.865 0.162 -9.159 1.00 89.50 423 GLY A CA 1
ATOM 3520 C C . GLY A 1 423 ? 6.572 1.594 -9.607 1.00 89.50 423 GLY A C 1
ATOM 3521 O O . GLY A 1 423 ? 7.463 2.442 -9.652 1.00 89.50 423 GLY A O 1
ATOM 3522 N N . LEU A 1 424 ? 5.312 1.904 -9.907 1.00 93.88 424 LEU A N 1
ATOM 3523 C CA . LEU A 1 424 ? 4.920 3.261 -10.280 1.00 93.88 424 LEU A CA 1
ATOM 3524 C C . LEU A 1 424 ? 5.185 4.251 -9.131 1.00 93.88 424 LEU A C 1
ATOM 3526 O O . LEU A 1 424 ? 5.790 5.302 -9.353 1.00 93.88 424 LEU A O 1
ATOM 3530 N N . TRP A 1 425 ? 4.806 3.865 -7.909 1.00 94.31 425 TRP A N 1
ATOM 3531 C CA . TRP A 1 425 ? 4.874 4.687 -6.696 1.00 94.31 425 TRP A CA 1
ATOM 3532 C C . TRP A 1 425 ? 6.194 4.612 -5.928 1.00 94.31 425 TRP A C 1
ATOM 3534 O O . TRP A 1 425 ? 6.370 5.354 -4.962 1.00 94.31 425 TRP A O 1
ATOM 3544 N N . ASP A 1 426 ? 7.117 3.744 -6.343 1.00 89.81 426 ASP A N 1
ATOM 3545 C CA . ASP A 1 426 ? 8.445 3.651 -5.739 1.00 89.81 426 ASP A CA 1
ATOM 3546 C C . ASP A 1 426 ? 9.179 4.998 -5.821 1.00 89.81 426 ASP A C 1
ATOM 3548 O O . ASP A 1 426 ? 9.027 5.732 -6.800 1.00 89.81 426 ASP A O 1
ATOM 3552 N N . VAL A 1 427 ? 9.992 5.343 -4.829 1.00 88.88 427 VAL A N 1
ATOM 3553 C CA . VAL A 1 427 ? 10.722 6.614 -4.824 1.00 88.88 427 VAL A CA 1
ATOM 3554 C C . VAL A 1 427 ? 12.169 6.413 -4.346 1.00 88.88 427 VAL A C 1
ATOM 3556 O O . VAL A 1 427 ? 12.401 6.086 -3.180 1.00 88.88 427 VAL A O 1
ATOM 3559 N N . PRO A 1 428 ? 13.182 6.602 -5.218 1.00 85.62 428 PRO A N 1
ATOM 3560 C CA . PRO A 1 428 ? 14.571 6.255 -4.918 1.00 85.62 428 PRO A CA 1
ATOM 3561 C C . PRO A 1 428 ? 15.209 7.177 -3.874 1.00 85.62 428 PRO A C 1
ATOM 3563 O O . PRO A 1 428 ? 15.019 8.389 -3.878 1.00 85.62 428 PRO A O 1
ATOM 3566 N N . ASN A 1 429 ? 16.064 6.627 -3.013 1.00 86.12 429 ASN A N 1
ATOM 3567 C CA . ASN A 1 429 ? 16.771 7.375 -1.960 1.00 86.12 429 ASN A CA 1
ATOM 3568 C C . ASN A 1 429 ? 17.850 8.365 -2.466 1.00 86.12 429 ASN A C 1
ATOM 3570 O O . ASN A 1 429 ? 18.463 9.058 -1.649 1.00 86.12 429 ASN A O 1
ATOM 3574 N N . GLN A 1 430 ? 18.087 8.409 -3.779 1.00 87.12 430 GLN A N 1
ATOM 3575 C CA . GLN A 1 430 ? 19.022 9.293 -4.472 1.00 87.12 430 GLN A CA 1
ATOM 3576 C C . GLN A 1 430 ? 18.537 9.560 -5.907 1.00 87.12 430 GLN A C 1
ATOM 3578 O O . GLN A 1 430 ? 17.975 8.661 -6.537 1.00 87.12 430 GLN A O 1
ATOM 3583 N N . VAL A 1 431 ? 18.790 10.757 -6.438 1.00 88.81 431 VAL A N 1
ATOM 3584 C CA . VAL A 1 431 ? 18.467 11.152 -7.827 1.00 88.81 431 VAL A CA 1
ATOM 3585 C C . VAL A 1 431 ? 19.539 12.105 -8.378 1.00 88.81 431 VAL A C 1
ATOM 3587 O O . VAL A 1 431 ? 20.309 12.648 -7.574 1.00 88.81 431 VAL A O 1
ATOM 3590 N N . PRO A 1 432 ? 19.648 12.300 -9.710 1.00 88.94 432 PRO A N 1
ATOM 3591 C CA . PRO A 1 432 ? 20.512 13.350 -10.227 1.00 88.94 432 PRO A CA 1
ATOM 3592 C C . PRO A 1 432 ? 19.843 14.710 -9.983 1.00 88.94 432 PRO A C 1
ATOM 3594 O O . PRO A 1 432 ? 18.624 14.807 -9.992 1.00 88.94 432 PRO A O 1
ATOM 3597 N N . ASP A 1 433 ? 20.635 15.750 -9.771 1.00 91.38 433 ASP A N 1
ATOM 3598 C CA . ASP A 1 433 ? 20.174 17.134 -9.801 1.00 91.38 433 ASP A CA 1
ATOM 3599 C C . ASP A 1 433 ? 20.449 17.685 -11.199 1.00 91.38 433 ASP A C 1
ATOM 3601 O O . ASP A 1 433 ? 21.593 18.008 -11.534 1.00 91.38 433 ASP A O 1
ATOM 3605 N N . LEU A 1 434 ? 19.405 17.773 -12.028 1.00 88.69 434 LEU A N 1
ATOM 3606 C CA . LEU A 1 434 ? 19.544 18.227 -13.415 1.00 88.69 434 LEU A CA 1
ATOM 3607 C C . LEU A 1 434 ? 19.968 19.701 -13.520 1.00 88.69 434 LEU A C 1
ATOM 3609 O O . LEU A 1 434 ? 20.415 20.139 -14.581 1.00 88.69 434 LEU A O 1
ATOM 3613 N N . SER A 1 435 ? 19.864 20.459 -12.424 1.00 88.19 435 SER A N 1
ATOM 3614 C CA . SER A 1 435 ? 20.204 21.882 -12.368 1.00 88.19 435 SER A CA 1
ATOM 3615 C C . SER A 1 435 ? 21.652 22.172 -11.961 1.00 88.19 435 SER A C 1
ATOM 3617 O O . SER A 1 435 ? 22.116 23.299 -12.146 1.00 88.19 435 SER A O 1
ATOM 3619 N N . HIS A 1 436 ? 22.396 21.182 -11.452 1.00 89.38 436 HIS A N 1
ATOM 3620 C CA . HIS A 1 436 ? 23.771 21.379 -10.985 1.00 89.38 436 HIS A CA 1
ATOM 3621 C C . HIS A 1 436 ? 24.712 20.258 -11.428 1.00 89.38 436 HIS A C 1
ATOM 3623 O O . HIS A 1 436 ? 24.432 19.074 -11.246 1.00 89.38 436 HIS A O 1
ATOM 3629 N N . THR A 1 437 ? 25.892 20.636 -11.922 1.00 91.38 437 THR A N 1
ATOM 3630 C CA . THR A 1 437 ? 26.947 19.703 -12.332 1.00 91.38 437 THR A CA 1
ATOM 3631 C C . THR A 1 437 ? 28.254 19.927 -11.566 1.00 91.38 437 THR A C 1
ATOM 3633 O O . THR A 1 437 ? 28.499 20.995 -11.000 1.00 91.38 437 THR A O 1
ATOM 3636 N N . HIS A 1 438 ? 29.112 18.907 -11.549 1.00 87.38 438 HIS A N 1
ATOM 3637 C CA . HIS A 1 438 ? 30.505 18.975 -11.106 1.00 87.38 438 HIS A CA 1
ATOM 3638 C C . HIS A 1 438 ? 31.425 18.279 -12.116 1.00 87.38 438 HIS A C 1
ATOM 3640 O O . HIS A 1 438 ? 30.964 17.567 -13.004 1.00 87.38 438 HIS A O 1
ATOM 3646 N N . LYS A 1 439 ? 32.740 18.477 -11.977 1.00 89.94 439 LYS A N 1
ATOM 3647 C CA . LYS A 1 439 ? 33.73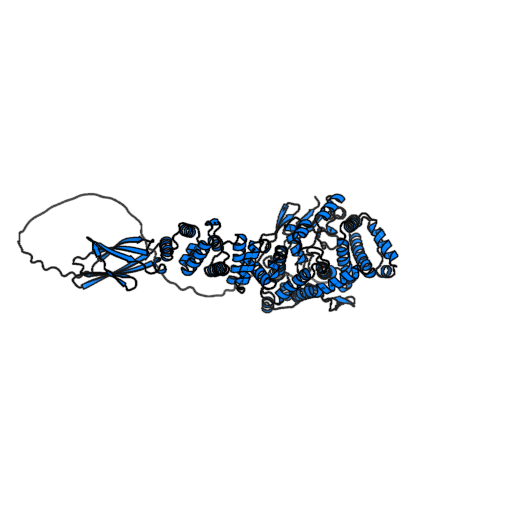9 17.795 -12.808 1.00 89.94 439 LYS A CA 1
ATOM 3648 C C . LYS A 1 439 ? 34.026 16.385 -12.284 1.00 89.94 439 LYS A C 1
ATOM 3650 O O . LYS A 1 439 ? 34.403 16.244 -11.121 1.00 89.94 439 LYS A O 1
ATOM 3655 N N . ASP A 1 440 ? 33.886 15.364 -13.134 1.00 84.69 440 ASP A N 1
ATOM 3656 C CA . ASP A 1 440 ? 34.340 13.997 -12.835 1.00 84.69 440 ASP A CA 1
ATOM 3657 C C . ASP A 1 440 ? 35.880 13.874 -12.892 1.00 84.69 440 ASP A C 1
ATOM 3659 O O . ASP A 1 440 ? 36.596 14.819 -13.232 1.00 84.69 440 ASP A O 1
ATOM 3663 N N . GLU A 1 441 ? 36.420 12.688 -12.586 1.00 82.69 441 GLU A N 1
ATOM 3664 C CA . GLU A 1 441 ? 37.871 12.414 -12.621 1.00 82.69 441 GLU A CA 1
ATOM 3665 C C . GLU A 1 441 ? 38.514 12.593 -14.013 1.00 82.69 441 GLU A C 1
ATOM 3667 O O . GLU A 1 441 ? 39.735 12.677 -14.136 1.00 82.69 441 GLU A O 1
ATOM 3672 N N . ARG A 1 442 ? 37.691 12.672 -15.064 1.00 82.12 442 ARG A N 1
ATOM 3673 C CA . ARG A 1 442 ? 38.084 12.892 -16.461 1.00 82.12 442 ARG A CA 1
ATOM 3674 C C . ARG A 1 442 ? 37.792 14.327 -16.919 1.00 82.12 442 ARG A C 1
ATOM 3676 O O . ARG A 1 442 ? 37.945 14.615 -18.103 1.00 82.12 442 ARG A O 1
ATOM 3683 N N . ASN A 1 443 ? 37.421 15.223 -15.999 1.00 85.12 443 ASN A N 1
ATOM 3684 C CA . ASN A 1 443 ? 37.072 16.624 -16.246 1.00 85.12 443 ASN A CA 1
ATOM 3685 C C . ASN A 1 443 ? 35.810 16.833 -17.116 1.00 85.12 443 ASN A C 1
ATOM 3687 O O . ASN A 1 443 ? 35.653 17.883 -17.748 1.00 85.12 443 ASN A O 1
ATOM 3691 N N . ASN A 1 444 ? 34.894 15.862 -17.132 1.00 85.38 444 ASN A N 1
ATOM 3692 C CA . ASN A 1 444 ? 33.572 15.999 -17.750 1.00 85.38 444 ASN A CA 1
ATOM 3693 C C . ASN A 1 444 ? 32.580 16.608 -16.760 1.00 85.38 444 ASN A C 1
ATOM 3695 O O . ASN A 1 444 ? 32.674 16.339 -15.565 1.00 85.38 444 ASN A O 1
ATOM 3699 N N . ASP A 1 445 ? 31.623 17.395 -17.252 1.00 88.25 445 ASP A N 1
ATOM 3700 C CA . ASP A 1 445 ? 30.496 17.846 -16.434 1.00 88.25 445 ASP A CA 1
ATOM 3701 C C . ASP A 1 445 ? 29.526 16.685 -16.213 1.00 88.25 445 ASP A C 1
ATOM 3703 O O . ASP A 1 445 ? 29.056 16.073 -17.168 1.00 88.25 445 ASP A O 1
ATOM 3707 N N . VAL A 1 446 ? 29.246 16.378 -14.951 1.00 89.31 446 VAL A N 1
ATOM 3708 C CA . VAL 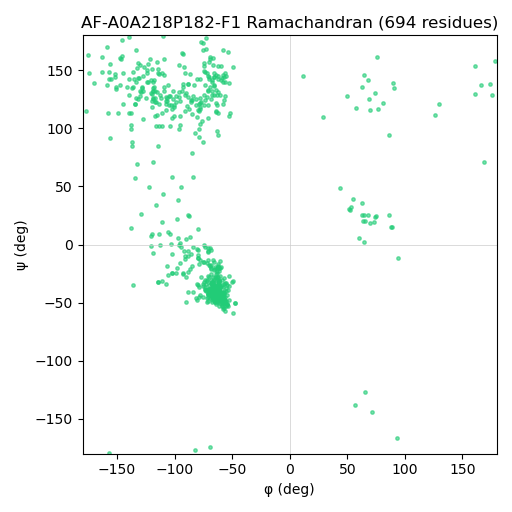A 1 446 ? 28.301 15.334 -14.547 1.00 89.31 446 VAL A CA 1
ATOM 3709 C C . VAL A 1 446 ? 27.338 15.894 -13.511 1.00 89.31 446 VAL A C 1
ATOM 3711 O O . VAL A 1 446 ? 27.731 16.714 -12.679 1.00 89.31 446 VAL A O 1
ATOM 3714 N N . TYR A 1 447 ? 26.077 15.475 -13.552 1.00 91.06 447 TYR A N 1
ATOM 3715 C CA . TYR A 1 447 ? 25.058 15.897 -12.600 1.00 91.06 447 TYR A CA 1
ATOM 3716 C C . TYR A 1 447 ? 25.467 15.551 -11.169 1.00 91.06 447 TYR A C 1
ATOM 3718 O O . TYR A 1 447 ? 26.009 14.477 -10.881 1.00 91.06 447 TYR A O 1
ATOM 3726 N N . ASN A 1 448 ? 25.190 16.471 -10.250 1.00 91.00 448 ASN A N 1
ATOM 3727 C CA . ASN A 1 448 ? 25.306 16.186 -8.829 1.00 91.00 448 ASN A CA 1
ATOM 3728 C C . ASN A 1 448 ? 24.300 15.099 -8.444 1.00 91.00 448 ASN A C 1
ATOM 3730 O O . ASN A 1 448 ? 23.201 15.038 -8.984 1.00 91.00 448 ASN A O 1
ATOM 3734 N N . VAL A 1 449 ? 24.668 14.245 -7.491 1.00 89.50 449 VAL A N 1
ATOM 3735 C CA . VAL A 1 449 ? 23.742 13.261 -6.920 1.00 89.50 449 VAL A CA 1
ATOM 3736 C C . VAL A 1 449 ? 23.298 13.763 -5.558 1.00 89.50 449 VAL A C 1
ATOM 3738 O O . VAL A 1 449 ? 24.125 13.949 -4.662 1.00 89.50 449 VAL A O 1
ATOM 3741 N N . VAL A 1 450 ? 21.993 13.964 -5.407 1.00 92.19 450 VAL A N 1
ATOM 3742 C CA . VAL A 1 450 ? 21.359 14.327 -4.137 1.00 92.19 450 VAL A CA 1
ATOM 3743 C C . VAL A 1 450 ? 20.822 13.081 -3.438 1.00 92.19 450 VAL A C 1
ATOM 3745 O O . VAL A 1 450 ? 20.519 12.076 -4.081 1.00 92.19 450 VAL A O 1
ATOM 3748 N N . TRP A 1 451 ? 20.703 13.145 -2.112 1.00 92.56 451 TRP A N 1
ATOM 3749 C CA . TRP A 1 451 ? 20.379 12.004 -1.251 1.00 92.56 451 TRP A CA 1
ATOM 3750 C C . TRP A 1 451 ? 19.262 12.345 -0.265 1.00 92.56 451 TRP A C 1
ATOM 3752 O O . TRP A 1 451 ? 19.083 13.509 0.094 1.00 92.56 451 TRP A O 1
ATOM 3762 N N . GLY A 1 452 ? 18.557 11.322 0.219 1.00 93.75 452 GLY A N 1
ATOM 3763 C CA . GLY A 1 452 ? 17.589 11.469 1.305 1.00 93.75 452 GLY A CA 1
ATOM 3764 C C . GLY A 1 452 ? 16.327 12.214 0.885 1.00 93.75 452 GLY A C 1
ATOM 3765 O O . GLY A 1 452 ? 15.856 12.034 -0.235 1.00 93.75 452 GLY A O 1
ATOM 3766 N N . MET A 1 453 ? 15.755 13.030 1.773 1.00 96.69 453 MET A N 1
ATOM 3767 C CA . MET A 1 453 ? 14.500 13.741 1.491 1.00 96.69 453 MET A CA 1
ATOM 3768 C C . MET A 1 453 ? 14.637 14.750 0.337 1.00 96.69 453 MET A C 1
ATOM 3770 O O . MET A 1 453 ? 13.711 14.907 -0.456 1.00 96.69 453 MET A O 1
ATOM 3774 N N . GLU A 1 454 ? 15.801 15.386 0.179 1.00 95.75 454 GLU A N 1
ATOM 3775 C CA . GLU A 1 454 ? 16.045 16.297 -0.952 1.00 95.75 454 GLU A CA 1
ATOM 3776 C C . GLU A 1 454 ? 15.980 15.555 -2.291 1.00 95.75 454 GLU A C 1
ATOM 3778 O O . GLU A 1 454 ? 15.391 16.054 -3.247 1.00 95.75 454 GLU A O 1
ATOM 3783 N N . ALA A 1 455 ? 16.494 14.322 -2.354 1.00 93.31 455 ALA A N 1
ATOM 3784 C CA . ALA A 1 455 ? 16.386 13.508 -3.562 1.00 93.31 455 ALA A CA 1
ATOM 3785 C C . ALA A 1 455 ? 14.929 13.213 -3.945 1.00 93.31 455 ALA A C 1
ATOM 3787 O O . ALA A 1 455 ? 14.567 13.189 -5.117 1.00 93.31 455 ALA A O 1
ATOM 3788 N N . GLN A 1 456 ? 14.079 13.009 -2.944 1.00 94.81 456 GLN A N 1
ATOM 3789 C CA . GLN A 1 456 ? 12.661 12.716 -3.125 1.00 94.81 456 GLN A CA 1
ATOM 3790 C C . GLN A 1 456 ? 11.907 13.936 -3.663 1.00 94.81 456 GLN A C 1
ATOM 3792 O O . GLN A 1 456 ? 11.091 13.804 -4.573 1.00 94.81 456 GLN A O 1
ATOM 3797 N N . ARG A 1 457 ? 12.221 15.128 -3.135 1.00 96.62 457 ARG A N 1
ATOM 3798 C CA . ARG A 1 457 ? 11.704 16.415 -3.626 1.00 96.62 457 ARG A CA 1
ATOM 3799 C C . ARG A 1 457 ? 12.142 16.667 -5.071 1.00 96.62 457 ARG A C 1
ATOM 3801 O O . ARG A 1 457 ? 11.300 16.910 -5.929 1.00 96.62 457 ARG A O 1
ATOM 3808 N N . ARG A 1 458 ? 13.436 16.500 -5.354 1.00 95.38 458 ARG A N 1
ATOM 3809 C CA . ARG A 1 458 ? 14.007 16.667 -6.698 1.00 95.38 458 ARG A CA 1
ATOM 3810 C C . ARG A 1 458 ? 13.373 15.743 -7.719 1.00 95.38 458 ARG A C 1
ATOM 3812 O O . ARG A 1 458 ? 12.974 16.217 -8.775 1.00 95.38 458 ARG A O 1
ATOM 3819 N N . LEU A 1 459 ? 13.190 14.465 -7.375 1.00 94.62 459 LEU A N 1
ATOM 3820 C CA . LEU A 1 459 ? 12.499 13.513 -8.240 1.00 94.62 459 LEU A CA 1
ATOM 3821 C C . LEU A 1 459 ? 11.168 14.090 -8.718 1.00 94.62 459 LEU A C 1
ATOM 3823 O O . LEU A 1 459 ? 10.962 14.208 -9.918 1.00 94.62 459 LEU A O 1
ATOM 3827 N N . VAL A 1 460 ? 10.275 14.438 -7.786 1.00 96.88 460 VAL A N 1
ATOM 3828 C CA . VAL A 1 460 ? 8.908 14.858 -8.124 1.00 96.88 460 VAL A CA 1
ATOM 3829 C C . VAL A 1 460 ? 8.856 16.222 -8.811 1.00 96.88 460 VAL A C 1
ATOM 3831 O O . VAL A 1 460 ? 7.954 16.451 -9.616 1.00 96.88 460 VAL A O 1
ATOM 3834 N N . ASP A 1 461 ? 9.823 17.099 -8.541 1.00 96.94 461 ASP A N 1
ATOM 3835 C CA . ASP A 1 461 ? 9.922 18.415 -9.174 1.00 96.94 461 ASP A CA 1
ATOM 3836 C C . ASP A 1 461 ? 10.443 18.327 -10.621 1.00 96.94 461 ASP A C 1
ATOM 3838 O O . ASP A 1 461 ? 9.991 19.076 -11.490 1.00 96.94 461 ASP A O 1
ATOM 3842 N N . GLU A 1 462 ? 11.333 17.375 -10.912 1.00 96.00 462 GLU A N 1
ATOM 3843 C CA . GLU A 1 462 ? 11.986 17.226 -12.221 1.00 96.00 462 GLU A CA 1
ATOM 3844 C C . GLU A 1 462 ? 11.227 16.303 -13.196 1.00 96.00 462 GLU A C 1
ATOM 3846 O O . GLU A 1 462 ? 11.533 16.281 -14.391 1.00 96.00 462 GLU A O 1
ATOM 3851 N N . LEU A 1 463 ? 10.195 15.572 -12.743 1.00 96.38 463 LEU A N 1
ATOM 3852 C CA . LEU A 1 463 ? 9.405 14.665 -13.597 1.00 96.38 463 LEU A CA 1
ATOM 3853 C C . LEU A 1 463 ? 8.812 15.359 -14.837 1.00 96.38 463 LEU A C 1
ATOM 3855 O O . LEU A 1 463 ? 8.784 14.784 -15.928 1.00 96.38 463 LEU A O 1
ATOM 3859 N N . GLU A 1 464 ? 8.319 16.590 -14.694 1.00 96.25 464 GLU A N 1
ATOM 3860 C CA . GLU A 1 464 ? 7.725 17.350 -15.803 1.00 96.25 464 GLU A CA 1
ATOM 3861 C C . GLU A 1 464 ? 8.781 17.815 -16.813 1.00 96.25 464 GLU A C 1
ATOM 3863 O O . GLU A 1 464 ? 8.537 17.793 -18.021 1.00 96.25 464 GLU A O 1
ATOM 3868 N N . GLU A 1 465 ? 9.957 18.225 -16.338 1.00 95.06 465 GLU A N 1
ATOM 3869 C CA . GLU A 1 465 ? 11.073 18.601 -17.206 1.00 95.06 465 GLU A CA 1
ATOM 3870 C C . GLU A 1 465 ? 11.588 17.387 -17.981 1.00 95.06 465 GLU A C 1
ATOM 3872 O O . GLU A 1 465 ? 11.673 17.433 -19.210 1.00 95.06 465 GLU A O 1
ATOM 3877 N N . MET A 1 466 ? 11.817 16.268 -17.290 1.00 95.06 466 MET A N 1
ATOM 3878 C CA . MET A 1 466 ? 12.223 15.019 -17.928 1.00 95.06 466 MET A CA 1
ATOM 3879 C C . MET A 1 466 ? 11.193 14.549 -18.963 1.00 95.06 466 MET A C 1
ATOM 3881 O O . MET A 1 466 ? 11.565 14.176 -20.075 1.00 95.06 466 MET A O 1
ATOM 3885 N N . TYR A 1 467 ? 9.893 14.623 -18.652 1.00 96.19 467 TYR A N 1
ATOM 3886 C CA . TYR A 1 467 ? 8.841 14.287 -19.616 1.00 96.19 467 TYR A CA 1
ATOM 3887 C C . TYR A 1 467 ? 8.940 15.142 -20.878 1.00 96.19 467 TYR A C 1
ATOM 3889 O O . TYR A 1 467 ? 8.886 14.607 -21.982 1.00 96.19 467 TYR A O 1
ATOM 3897 N N . LYS A 1 468 ? 9.117 16.462 -20.735 1.00 94.31 468 LYS A N 1
ATOM 3898 C CA . LYS A 1 468 ? 9.264 17.372 -21.880 1.00 94.31 468 LYS A CA 1
ATOM 3899 C C . LYS A 1 468 ? 10.491 17.033 -22.714 1.00 94.31 468 LYS A C 1
ATOM 3901 O O . LYS A 1 468 ? 10.389 17.051 -23.937 1.00 94.31 468 LYS A O 1
ATOM 3906 N N . ILE A 1 469 ? 11.620 16.711 -22.082 1.00 91.12 469 ILE A N 1
ATOM 3907 C CA . ILE A 1 469 ? 12.838 16.293 -22.786 1.00 91.12 469 ILE A CA 1
ATOM 3908 C C . ILE A 1 469 ? 12.553 15.047 -23.628 1.00 91.12 469 ILE A C 1
ATOM 3910 O O . ILE A 1 469 ? 12.772 15.058 -24.841 1.00 91.12 469 ILE A O 1
ATOM 3914 N N . LEU A 1 470 ? 11.999 14.001 -23.011 1.00 93.12 470 LEU A N 1
ATOM 3915 C CA . LEU A 1 470 ? 11.708 12.741 -23.690 1.00 93.12 470 LEU A CA 1
ATOM 3916 C C . LEU A 1 470 ? 10.653 12.902 -24.793 1.00 93.12 470 LEU A C 1
ATOM 3918 O O . LEU A 1 470 ? 10.810 12.357 -25.889 1.00 93.12 470 LEU A O 1
ATOM 3922 N N . ASP A 1 471 ? 9.581 13.647 -24.522 1.00 91.88 471 ASP A N 1
ATOM 3923 C CA . ASP A 1 471 ? 8.481 13.843 -25.463 1.00 91.88 471 ASP A CA 1
ATOM 3924 C C . ASP A 1 471 ? 8.936 14.676 -26.667 1.00 91.88 471 ASP A C 1
ATOM 3926 O O . ASP A 1 471 ? 8.694 14.279 -27.809 1.00 91.88 471 ASP A O 1
ATOM 3930 N N . ASN A 1 472 ? 9.683 15.762 -26.442 1.00 88.38 472 ASN A N 1
ATOM 3931 C CA . ASN A 1 472 ? 10.266 16.572 -27.514 1.00 88.38 472 ASN A CA 1
ATOM 3932 C C . ASN A 1 472 ? 11.239 15.761 -28.365 1.00 88.38 472 ASN A C 1
ATOM 3934 O O . ASN A 1 472 ? 11.145 15.778 -29.590 1.00 88.38 472 ASN A O 1
ATOM 3938 N N . ALA A 1 473 ? 12.137 15.012 -27.733 1.00 82.62 473 ALA A N 1
ATOM 3939 C CA . ALA A 1 473 ? 13.095 14.201 -28.460 1.00 82.62 473 ALA A CA 1
ATOM 3940 C C . ALA A 1 473 ? 12.437 13.072 -29.259 1.00 82.62 473 ALA A C 1
ATOM 3942 O O . ALA A 1 473 ? 12.910 12.728 -30.335 1.00 82.62 473 ALA A O 1
ATOM 3943 N N . SER A 1 474 ? 11.306 12.537 -28.791 1.00 78.94 474 SER A N 1
ATOM 3944 C CA . SER A 1 474 ? 10.530 11.566 -29.568 1.00 78.94 474 SER A CA 1
ATOM 3945 C C . SER A 1 474 ? 9.822 12.172 -30.789 1.00 78.94 474 SER A C 1
ATOM 3947 O O . SER A 1 474 ? 9.418 11.431 -31.684 1.00 78.94 474 SER A O 1
ATOM 3949 N N . LYS A 1 475 ? 9.669 13.505 -30.837 1.00 82.56 475 LYS A N 1
ATOM 3950 C CA . LYS A 1 475 ? 9.032 14.252 -31.936 1.00 82.56 475 LYS A CA 1
ATOM 3951 C C . LYS A 1 475 ? 10.032 14.841 -32.929 1.00 82.56 475 LYS A C 1
ATOM 3953 O O . LYS A 1 475 ? 9.635 15.174 -34.043 1.00 82.56 475 LYS A O 1
ATOM 3958 N N . THR A 1 476 ? 11.300 14.999 -32.550 1.00 82.69 476 THR A N 1
ATOM 3959 C CA . THR A 1 476 ? 12.356 15.436 -33.469 1.00 82.69 476 THR A CA 1
ATOM 3960 C C . THR A 1 476 ? 13.050 14.223 -34.074 1.00 82.69 476 THR A C 1
ATOM 3962 O O . THR A 1 476 ? 13.345 13.251 -33.381 1.00 82.69 476 THR A O 1
ATOM 3965 N N . ASN A 1 477 ? 13.348 14.271 -35.375 1.00 79.56 477 ASN A N 1
ATOM 3966 C CA . ASN A 1 477 ? 14.077 13.171 -36.007 1.00 79.56 477 ASN A CA 1
ATOM 3967 C C . ASN A 1 477 ? 15.470 13.004 -35.384 1.00 79.56 477 ASN A C 1
ATOM 3969 O O . ASN A 1 477 ? 15.898 11.887 -35.110 1.00 79.56 477 ASN A O 1
ATOM 3973 N N . GLU A 1 478 ? 16.148 14.114 -35.084 1.00 79.12 478 GLU A N 1
ATOM 3974 C CA . GLU A 1 478 ? 17.461 14.091 -34.442 1.00 79.12 478 GLU A CA 1
ATOM 3975 C C . GLU A 1 478 ? 17.432 13.374 -33.083 1.00 79.12 478 GLU A C 1
ATOM 3977 O O . GLU A 1 478 ? 18.210 12.441 -32.878 1.00 79.12 478 GLU A O 1
ATOM 3982 N N . GLY A 1 479 ? 16.507 13.746 -32.190 1.00 82.62 479 GLY A N 1
ATOM 3983 C CA . GLY A 1 479 ? 16.386 13.130 -30.867 1.00 82.62 479 GLY A CA 1
ATOM 3984 C C . GLY A 1 479 ? 16.008 11.653 -30.953 1.00 82.62 479 GLY A C 1
ATOM 3985 O O . GLY A 1 479 ? 16.649 10.806 -30.327 1.00 82.62 479 GLY A O 1
ATOM 3986 N N . ARG A 1 480 ? 15.030 11.319 -31.806 1.00 86.69 480 ARG A N 1
ATOM 3987 C CA . ARG A 1 480 ? 14.608 9.936 -32.053 1.00 86.69 480 ARG A CA 1
ATOM 3988 C C . ARG A 1 480 ? 15.792 9.060 -32.455 1.00 86.69 480 ARG A C 1
ATOM 3990 O O . ARG A 1 480 ? 16.003 8.001 -31.863 1.00 86.69 480 ARG A O 1
ATOM 3997 N N . TRP A 1 481 ? 16.570 9.494 -33.444 1.00 90.00 481 TRP A N 1
ATOM 3998 C CA . TRP A 1 481 ? 17.678 8.701 -33.966 1.00 90.00 481 TRP A CA 1
ATOM 3999 C C . TRP A 1 481 ? 18.838 8.577 -32.981 1.00 90.00 481 TRP A C 1
ATOM 4001 O O . TRP A 1 481 ? 19.403 7.493 -32.855 1.00 90.00 481 TRP A O 1
ATOM 4011 N N . GLN A 1 482 ? 19.171 9.645 -32.253 1.00 89.75 482 GLN A N 1
ATOM 4012 C CA . GLN A 1 482 ? 20.214 9.607 -31.223 1.00 89.75 482 GLN A CA 1
ATOM 4013 C C . GLN A 1 482 ? 19.902 8.572 -30.134 1.00 89.75 482 GLN A C 1
ATOM 4015 O O . GLN A 1 482 ? 20.784 7.822 -29.712 1.00 89.75 482 GLN A O 1
ATOM 4020 N N . TYR A 1 483 ? 18.644 8.486 -29.699 1.00 91.38 483 TYR A N 1
ATOM 4021 C CA . TYR A 1 483 ? 18.276 7.602 -28.591 1.00 91.38 483 TYR A CA 1
ATOM 4022 C C . TYR A 1 483 ? 18.149 6.154 -29.051 1.00 91.38 483 TYR A C 1
ATOM 4024 O O . TYR A 1 483 ? 18.600 5.249 -28.351 1.00 91.38 483 TYR A O 1
ATOM 4032 N N . LEU A 1 484 ? 17.633 5.927 -30.263 1.00 91.31 484 LEU A N 1
ATOM 4033 C CA . LEU A 1 484 ? 17.657 4.602 -30.881 1.00 91.31 484 LEU A CA 1
ATOM 4034 C C . LEU A 1 484 ? 19.093 4.111 -31.114 1.00 91.31 484 LEU A C 1
ATOM 4036 O O . LEU A 1 484 ? 19.379 2.944 -30.853 1.00 91.31 484 LEU A O 1
ATOM 4040 N N . LEU A 1 485 ? 20.018 4.986 -31.527 1.00 92.50 485 LEU A N 1
ATOM 4041 C CA . LEU A 1 485 ? 21.439 4.637 -31.620 1.00 92.50 485 LEU A CA 1
ATOM 4042 C C . LEU A 1 485 ? 21.981 4.169 -30.269 1.00 92.50 485 LEU A C 1
ATOM 4044 O O . LEU A 1 485 ? 22.597 3.108 -30.201 1.00 92.50 485 LEU A O 1
ATOM 4048 N N . ALA A 1 486 ? 21.747 4.930 -29.200 1.00 92.25 486 ALA A N 1
ATOM 4049 C CA . ALA A 1 486 ? 22.237 4.582 -27.869 1.00 92.25 486 ALA A CA 1
ATOM 4050 C C . ALA A 1 486 ? 21.614 3.284 -27.321 1.00 92.25 486 ALA A C 1
ATOM 4052 O O . ALA A 1 486 ? 22.308 2.499 -26.670 1.00 92.25 486 ALA A O 1
ATOM 4053 N N . TRP A 1 487 ? 20.335 3.030 -27.620 1.00 92.75 487 TRP A N 1
ATOM 4054 C CA . TRP A 1 487 ? 19.654 1.767 -27.324 1.00 92.75 487 TRP A CA 1
ATOM 4055 C C . TRP A 1 487 ? 20.378 0.579 -27.975 1.00 92.75 487 TRP A C 1
ATOM 4057 O O . TRP A 1 487 ? 20.823 -0.331 -27.276 1.00 92.75 487 TRP A O 1
ATOM 4067 N N . TYR A 1 488 ? 20.589 0.614 -29.295 1.00 94.00 488 TYR A N 1
ATOM 4068 C CA . TYR A 1 488 ? 21.252 -0.486 -30.003 1.00 94.00 488 TYR A CA 1
ATOM 4069 C C . TYR A 1 488 ? 22.758 -0.584 -29.723 1.00 94.00 488 TYR A C 1
ATOM 4071 O O . TYR A 1 488 ? 23.289 -1.692 -29.688 1.00 94.00 488 TYR A O 1
ATOM 4079 N N . GLN A 1 489 ? 23.445 0.530 -29.446 1.00 91.81 489 GLN A N 1
ATOM 4080 C CA . GLN A 1 489 ? 24.829 0.518 -28.953 1.00 91.81 489 GLN A CA 1
ATOM 4081 C C . GLN A 1 489 ? 24.951 -0.300 -27.670 1.00 91.81 489 GLN A C 1
ATOM 4083 O O . GLN A 1 489 ? 25.854 -1.125 -27.547 1.00 91.81 489 GLN A O 1
ATOM 4088 N N . TRP A 1 490 ? 24.032 -0.095 -26.727 1.00 90.12 490 TRP A N 1
ATOM 4089 C CA . TRP A 1 490 ? 24.022 -0.846 -25.480 1.00 90.12 490 TRP A CA 1
ATOM 4090 C C . TRP A 1 490 ? 23.725 -2.340 -25.701 1.00 90.12 490 TRP A C 1
ATOM 4092 O O . TRP A 1 490 ? 24.414 -3.181 -25.127 1.00 90.12 490 TRP A O 1
ATOM 4102 N N . ILE A 1 491 ? 22.781 -2.688 -26.580 1.00 92.19 491 ILE A N 1
ATOM 4103 C CA . ILE A 1 491 ? 22.479 -4.091 -26.921 1.00 92.19 491 ILE A CA 1
ATOM 4104 C C . ILE A 1 491 ? 23.711 -4.802 -27.492 1.00 92.19 491 ILE A C 1
ATOM 4106 O O . ILE A 1 491 ? 24.080 -5.887 -27.038 1.00 92.19 491 ILE A O 1
ATOM 4110 N N . VAL A 1 492 ? 24.365 -4.179 -28.474 1.00 92.81 492 VAL A N 1
ATOM 4111 C CA . VAL A 1 492 ? 25.562 -4.727 -29.128 1.00 92.81 492 VAL A CA 1
ATOM 4112 C C . VAL A 1 492 ? 26.719 -4.852 -28.137 1.00 92.81 492 VAL A C 1
ATOM 4114 O O . VAL A 1 492 ? 27.422 -5.864 -28.136 1.00 92.81 492 VAL A O 1
ATOM 4117 N N . ASP A 1 493 ? 26.873 -3.881 -27.234 1.00 90.69 493 ASP A N 1
ATOM 4118 C CA . ASP A 1 493 ? 27.838 -3.949 -26.137 1.00 90.69 493 ASP A CA 1
ATOM 4119 C C . ASP A 1 493 ? 27.611 -5.181 -25.242 1.00 90.69 493 ASP A C 1
ATOM 4121 O O . ASP A 1 493 ? 28.571 -5.890 -24.939 1.00 90.69 493 ASP A O 1
ATOM 4125 N N . ARG A 1 494 ? 26.364 -5.526 -24.881 1.00 90.62 494 ARG A N 1
ATOM 4126 C CA . ARG A 1 494 ? 26.081 -6.773 -24.136 1.00 90.62 494 ARG A CA 1
ATOM 4127 C C . ARG A 1 494 ? 26.520 -8.019 -24.913 1.00 90.62 494 ARG A C 1
ATOM 4129 O O . ARG A 1 494 ? 27.128 -8.920 -24.334 1.00 90.62 494 ARG A O 1
ATOM 4136 N N . GLY A 1 495 ? 26.271 -8.047 -26.224 1.00 93.88 495 GLY A N 1
ATOM 4137 C CA . GLY A 1 495 ? 26.702 -9.133 -27.109 1.00 93.88 495 GLY A CA 1
ATOM 4138 C C . GLY A 1 495 ? 28.220 -9.343 -27.105 1.00 93.88 495 GLY A C 1
ATOM 4139 O O . GLY A 1 495 ? 28.693 -10.472 -26.965 1.00 93.88 495 GLY A O 1
ATOM 4140 N N . HIS A 1 496 ? 28.994 -8.256 -27.181 1.00 92.81 496 HIS A N 1
ATOM 4141 C CA . HIS A 1 496 ? 30.458 -8.302 -27.087 1.00 92.81 496 HIS A CA 1
ATOM 4142 C C . HIS A 1 496 ? 30.972 -8.681 -25.689 1.00 92.81 496 HIS A C 1
ATOM 4144 O O . HIS A 1 496 ? 32.063 -9.237 -25.570 1.00 92.81 496 HIS A O 1
ATOM 4150 N N . ASN A 1 497 ? 30.185 -8.435 -24.640 1.00 92.25 497 ASN A N 1
ATOM 4151 C CA . ASN A 1 497 ? 30.549 -8.671 -23.241 1.00 92.25 497 ASN A CA 1
ATOM 4152 C C . ASN A 1 497 ? 30.033 -10.009 -22.682 1.00 92.25 497 ASN A C 1
ATOM 4154 O O . ASN A 1 497 ? 29.670 -10.129 -21.508 1.00 92.25 497 ASN A O 1
ATOM 4158 N N . GLY A 1 498 ? 30.061 -11.045 -23.522 1.00 93.56 498 GLY A N 1
ATOM 4159 C CA . GLY A 1 498 ? 29.818 -12.426 -23.106 1.00 93.56 498 GLY A CA 1
ATOM 4160 C C . GLY A 1 498 ? 28.359 -12.869 -23.149 1.00 93.56 498 GLY A C 1
ATOM 4161 O O . GLY A 1 498 ? 28.065 -13.915 -22.581 1.00 93.56 498 GLY A O 1
ATOM 4162 N N . LEU A 1 499 ? 27.479 -12.117 -23.823 1.00 95.81 499 LEU A N 1
ATOM 4163 C CA . LEU A 1 499 ? 26.091 -12.518 -24.083 1.00 95.81 499 LEU A CA 1
ATOM 4164 C C . LEU A 1 499 ? 25.717 -12.562 -25.591 1.00 95.81 499 LEU A C 1
ATOM 4166 O O . LEU A 1 499 ? 24.725 -11.945 -26.001 1.00 95.81 499 LEU A O 1
ATOM 4170 N N . PRO A 1 500 ? 26.512 -13.219 -26.464 1.00 96.50 500 PRO A N 1
ATOM 4171 C CA . PRO A 1 500 ? 26.290 -13.189 -27.910 1.00 96.50 500 PRO A CA 1
ATOM 4172 C C . PRO A 1 500 ? 25.018 -13.916 -28.371 1.00 96.50 500 PRO A C 1
ATOM 4174 O O . PRO A 1 500 ? 24.400 -13.475 -29.340 1.00 96.50 500 PRO A O 1
ATOM 4177 N N . ASN A 1 501 ? 24.600 -15.001 -27.708 1.00 97.88 501 ASN A N 1
ATOM 4178 C CA . ASN A 1 501 ? 23.400 -15.745 -28.103 1.00 97.88 501 ASN A CA 1
ATOM 4179 C C . ASN A 1 501 ? 22.123 -15.067 -27.592 1.00 97.88 501 ASN A C 1
ATOM 4181 O O . ASN A 1 501 ? 21.098 -15.098 -28.272 1.00 97.88 501 ASN A O 1
ATOM 4185 N N . MET A 1 502 ? 22.170 -14.432 -26.417 1.00 96.75 502 MET A N 1
ATOM 4186 C CA . MET A 1 502 ? 21.105 -13.550 -25.933 1.00 96.75 502 MET A CA 1
ATOM 4187 C C . MET A 1 502 ? 20.916 -12.369 -26.887 1.00 96.75 502 MET A C 1
ATOM 4189 O O . MET A 1 502 ? 19.788 -12.101 -27.297 1.00 96.75 502 MET A O 1
ATOM 4193 N N . HIS A 1 503 ? 22.012 -11.731 -27.316 1.00 96.38 503 HIS A N 1
ATOM 4194 C CA . HIS A 1 503 ? 21.975 -10.709 -28.361 1.00 96.38 503 HIS A CA 1
ATOM 4195 C C . HIS A 1 503 ? 21.304 -11.247 -29.633 1.00 96.38 503 HIS A C 1
ATOM 4197 O O . HIS A 1 503 ? 20.342 -10.651 -30.110 1.00 96.38 503 HIS A O 1
ATOM 4203 N N . GLU A 1 504 ? 21.749 -12.396 -30.154 1.00 97.69 504 GLU A N 1
ATOM 4204 C CA . GLU A 1 504 ? 21.162 -13.005 -31.355 1.00 97.69 504 GLU A CA 1
ATOM 4205 C C . GLU A 1 504 ? 19.665 -13.303 -31.198 1.00 97.69 504 GLU A C 1
ATOM 4207 O O . GLU A 1 504 ? 18.892 -13.014 -32.108 1.00 97.69 504 GLU A O 1
ATOM 4212 N N . GLN A 1 505 ? 19.215 -13.790 -30.039 1.00 97.81 505 GLN A N 1
ATOM 4213 C CA . GLN A 1 505 ? 17.785 -13.958 -29.766 1.00 97.81 505 GLN A CA 1
ATOM 4214 C C . GLN A 1 505 ? 17.046 -12.609 -29.750 1.00 97.81 505 GLN A C 1
ATOM 4216 O O . GLN A 1 505 ? 15.919 -12.509 -30.247 1.00 97.81 505 GLN A O 1
ATOM 4221 N N . PHE A 1 506 ? 17.659 -11.570 -29.180 1.00 97.00 506 PHE A N 1
ATOM 4222 C CA . PHE A 1 506 ? 17.018 -10.273 -29.016 1.00 97.00 506 PHE A CA 1
ATOM 4223 C C . PHE A 1 506 ? 16.854 -9.516 -30.328 1.00 97.00 506 PHE A C 1
ATOM 4225 O O . PHE A 1 506 ? 15.751 -9.066 -30.620 1.00 97.00 506 PHE A O 1
ATOM 4232 N N . VAL A 1 507 ? 17.918 -9.397 -31.124 1.00 95.94 507 VAL A N 1
ATOM 4233 C CA . VAL A 1 507 ? 17.913 -8.613 -32.372 1.00 95.94 507 VAL A CA 1
ATOM 4234 C C . VAL A 1 507 ? 17.796 -9.466 -33.632 1.00 95.94 507 VAL A C 1
ATOM 4236 O O . VAL A 1 507 ? 17.616 -8.929 -34.714 1.00 95.94 507 VAL A O 1
ATOM 4239 N N . GLY A 1 508 ? 17.870 -10.795 -33.525 1.00 96.25 508 GLY A N 1
ATOM 4240 C CA . GLY A 1 508 ? 17.748 -11.703 -34.670 1.00 96.25 508 GLY A CA 1
ATOM 4241 C C . GLY A 1 508 ? 18.966 -11.715 -35.595 1.00 96.25 508 GLY A C 1
ATOM 4242 O O . GLY A 1 508 ? 18.829 -12.111 -36.752 1.00 96.25 508 GLY A O 1
ATOM 4243 N N . ALA A 1 509 ? 20.117 -11.255 -35.103 1.00 95.62 509 ALA A N 1
ATOM 4244 C CA . ALA A 1 509 ? 21.374 -11.141 -35.835 1.00 95.62 509 ALA A CA 1
ATOM 4245 C C . ALA A 1 509 ? 22.558 -11.426 -34.904 1.00 95.62 509 ALA A C 1
ATOM 4247 O O . ALA A 1 509 ? 22.522 -11.100 -33.711 1.00 95.62 509 ALA A O 1
ATOM 4248 N N . LYS A 1 510 ? 23.631 -12.009 -35.437 1.00 95.69 510 LYS A N 1
ATOM 4249 C CA . LYS A 1 510 ? 24.838 -12.272 -34.646 1.00 95.69 510 LYS A CA 1
ATOM 4250 C C . LYS A 1 510 ? 25.557 -10.975 -34.299 1.00 95.69 510 LYS A C 1
ATOM 4252 O O . LYS A 1 510 ? 25.441 -9.954 -34.979 1.00 95.69 510 LYS A O 1
ATOM 4257 N N . VAL A 1 511 ? 26.356 -11.030 -33.237 1.00 91.69 511 VAL A N 1
ATOM 4258 C CA . VAL A 1 511 ? 27.227 -9.915 -32.853 1.00 91.69 511 VAL A CA 1
ATOM 4259 C C . VAL A 1 511 ? 28.152 -9.566 -34.026 1.00 91.69 511 VAL A C 1
ATOM 4261 O O . VAL A 1 511 ? 28.868 -10.427 -34.535 1.00 91.69 511 VAL A O 1
ATOM 4264 N N . GLY A 1 512 ? 28.124 -8.303 -34.456 1.00 88.06 512 GLY A N 1
ATOM 4265 C CA . GLY A 1 512 ? 28.892 -7.795 -35.597 1.00 88.06 512 GLY A CA 1
ATOM 4266 C C . GLY A 1 512 ? 28.156 -7.791 -36.945 1.00 88.06 512 GLY A C 1
ATOM 4267 O O . GLY A 1 512 ? 28.643 -7.147 -37.872 1.00 88.06 512 GLY A O 1
ATOM 4268 N N . GLU A 1 513 ? 26.993 -8.443 -37.067 1.00 90.69 513 GLU A N 1
ATOM 4269 C CA . GLU A 1 513 ? 26.145 -8.336 -38.270 1.00 90.69 513 GLU A CA 1
ATOM 4270 C C . GLU A 1 513 ? 25.400 -6.994 -38.308 1.00 90.69 513 GLU A C 1
ATOM 4272 O O . GLU A 1 513 ? 25.292 -6.382 -39.369 1.00 90.69 513 GLU A O 1
ATOM 4277 N N . ILE A 1 514 ? 24.989 -6.481 -37.142 1.00 85.81 514 ILE A N 1
ATOM 4278 C CA . ILE A 1 514 ? 24.450 -5.125 -37.010 1.00 85.81 514 ILE A CA 1
ATOM 4279 C C . ILE A 1 514 ? 25.603 -4.123 -36.973 1.00 85.81 514 ILE A C 1
ATOM 4281 O O . ILE A 1 514 ? 26.400 -4.087 -36.031 1.00 85.81 514 ILE A O 1
ATOM 4285 N N . LYS A 1 515 ? 25.672 -3.262 -37.990 1.00 80.88 515 LYS A N 1
ATOM 4286 C CA . LYS A 1 515 ? 26.654 -2.176 -38.044 1.00 80.88 515 LYS A CA 1
ATOM 4287 C C . LYS A 1 515 ? 26.184 -1.006 -37.191 1.00 80.88 515 LYS A C 1
ATOM 4289 O O . LYS A 1 515 ? 25.258 -0.285 -37.551 1.00 80.88 515 LYS A O 1
ATOM 4294 N N . ILE A 1 516 ? 26.868 -0.785 -36.075 1.00 84.75 516 ILE A N 1
ATOM 4295 C CA . ILE A 1 516 ? 26.651 0.383 -35.225 1.00 84.75 516 ILE A CA 1
ATOM 4296 C C . ILE A 1 516 ? 27.711 1.437 -35.532 1.00 84.75 516 ILE A C 1
ATOM 4298 O O . ILE A 1 516 ? 28.911 1.180 -35.435 1.00 84.75 516 ILE A O 1
ATOM 4302 N N . ALA A 1 517 ? 27.268 2.633 -35.912 1.00 80.44 517 ALA A N 1
ATOM 4303 C CA . ALA A 1 517 ? 28.163 3.754 -36.153 1.00 80.44 517 ALA A CA 1
ATOM 4304 C C . ALA A 1 517 ? 28.686 4.352 -34.841 1.00 80.44 517 ALA A C 1
ATOM 4306 O O . ALA A 1 517 ? 27.994 4.390 -33.817 1.00 80.44 517 ALA A O 1
ATOM 4307 N N . LEU A 1 518 ? 29.907 4.891 -34.892 1.00 82.81 518 LEU A N 1
ATOM 4308 C CA . LEU A 1 518 ? 30.389 5.784 -33.843 1.00 82.81 518 LEU A CA 1
ATOM 4309 C C . LEU A 1 518 ? 29.499 7.029 -33.805 1.00 82.81 518 LEU A C 1
ATOM 4311 O O . LEU A 1 518 ? 29.124 7.548 -34.855 1.00 82.81 518 LEU A O 1
ATOM 4315 N N . ARG A 1 519 ? 29.227 7.555 -32.607 1.00 82.06 519 ARG A N 1
ATOM 4316 C CA . ARG A 1 519 ? 28.362 8.731 -32.405 1.00 82.06 519 ARG A CA 1
ATOM 4317 C C . ARG A 1 519 ? 28.695 9.894 -33.352 1.00 82.06 519 ARG A C 1
ATOM 4319 O O . ARG A 1 519 ? 27.827 10.352 -34.081 1.00 82.06 519 ARG A O 1
ATOM 4326 N N . VAL A 1 520 ? 29.972 10.275 -33.440 1.00 82.00 520 VAL A N 1
ATOM 4327 C CA . VAL A 1 520 ? 30.452 11.369 -34.314 1.00 82.00 520 VAL A CA 1
ATOM 4328 C C . VAL A 1 520 ? 30.190 11.101 -35.803 1.00 82.00 520 VAL A C 1
ATOM 4330 O O . VAL A 1 520 ? 30.029 12.031 -36.589 1.00 82.00 520 VAL A O 1
ATOM 4333 N N . GLN A 1 521 ? 30.179 9.834 -36.220 1.00 83.88 521 GLN A N 1
ATOM 4334 C CA . GLN A 1 521 ? 29.860 9.464 -37.599 1.00 83.88 521 GLN A CA 1
ATOM 4335 C C . GLN A 1 521 ? 28.351 9.517 -37.837 1.00 83.88 521 GLN A C 1
ATOM 4337 O O . GLN A 1 521 ? 27.923 10.064 -38.848 1.00 83.88 521 GLN A O 1
ATOM 4342 N N . PHE A 1 522 ? 27.565 9.004 -36.891 1.00 85.94 522 PHE A N 1
ATOM 4343 C CA . PHE A 1 522 ? 26.106 8.985 -36.963 1.00 85.94 522 PHE A CA 1
ATOM 4344 C C . PHE A 1 522 ? 25.493 10.391 -36.971 1.00 85.94 522 PHE A C 1
ATOM 4346 O O . PHE A 1 522 ? 24.556 10.659 -37.716 1.00 85.94 522 PHE A O 1
ATOM 4353 N N . GLU A 1 523 ? 26.057 11.325 -36.203 1.00 86.25 523 GLU A N 1
ATOM 4354 C CA . GLU A 1 523 ? 25.639 12.737 -36.197 1.00 86.25 523 GLU A CA 1
ATOM 4355 C C . GLU A 1 523 ? 25.824 13.413 -37.570 1.00 86.25 523 GLU A C 1
ATOM 4357 O O . GLU A 1 523 ? 25.130 14.377 -37.881 1.00 86.25 523 GLU A O 1
ATOM 4362 N N . ARG A 1 524 ? 26.718 12.889 -38.422 1.00 88.62 524 ARG A N 1
ATOM 4363 C CA . ARG A 1 524 ? 26.959 13.384 -39.789 1.00 88.62 524 ARG A CA 1
ATOM 4364 C C . ARG A 1 524 ? 26.106 12.690 -40.851 1.00 88.62 524 ARG A C 1
ATOM 4366 O O . ARG A 1 524 ? 26.195 13.064 -42.020 1.00 88.62 524 ARG A O 1
ATOM 4373 N N . TRP A 1 525 ? 25.339 11.665 -40.485 1.00 90.75 525 TRP A N 1
ATOM 4374 C CA . TRP A 1 525 ? 24.461 10.969 -41.420 1.00 90.75 525 TRP A CA 1
ATOM 4375 C C . TRP A 1 525 ? 23.279 11.849 -41.817 1.00 90.75 525 TRP A C 1
ATOM 4377 O O . TRP A 1 525 ? 22.739 12.600 -41.002 1.00 90.75 525 TRP A O 1
ATOM 4387 N N . THR A 1 526 ? 22.852 11.725 -43.072 1.00 91.69 526 THR A N 1
ATOM 4388 C CA . THR A 1 526 ? 21.575 12.287 -43.515 1.00 91.69 526 THR A CA 1
ATOM 4389 C C . THR A 1 526 ? 20.419 11.557 -42.835 1.00 91.69 526 THR A C 1
ATOM 4391 O O . THR A 1 526 ? 20.565 10.428 -42.366 1.00 91.69 526 THR A O 1
ATOM 4394 N N . GLU A 1 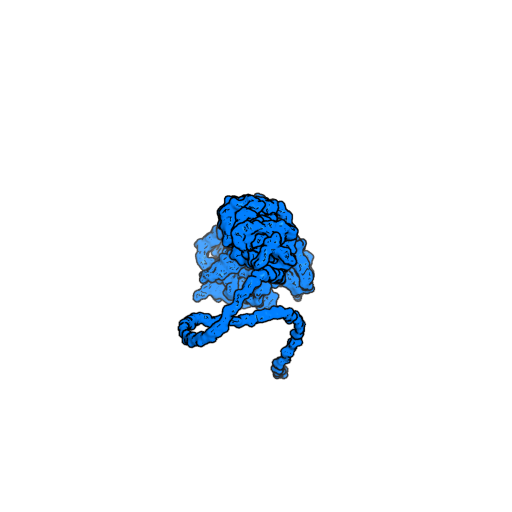527 ? 19.241 12.177 -42.809 1.00 89.44 527 GLU A N 1
ATOM 4395 C CA . GLU A 1 527 ? 18.043 11.537 -42.254 1.00 89.44 527 GLU A CA 1
ATOM 4396 C C . GLU A 1 527 ? 17.717 10.212 -42.953 1.00 89.44 527 GLU A C 1
ATOM 4398 O O . GLU A 1 527 ? 17.448 9.224 -42.277 1.00 89.44 527 GLU A O 1
ATOM 4403 N N . GLN A 1 528 ? 17.876 10.152 -44.280 1.00 92.06 528 GLN A N 1
ATOM 4404 C CA . GLN A 1 528 ? 17.706 8.912 -45.039 1.00 92.06 528 GLN A CA 1
ATOM 4405 C C . GLN A 1 528 ? 18.689 7.823 -44.591 1.00 92.06 528 GLN A C 1
ATOM 4407 O O . GLN A 1 528 ? 18.292 6.682 -44.423 1.00 92.06 528 GLN A O 1
ATOM 4412 N N . GLN A 1 529 ? 19.961 8.156 -44.343 1.00 92.56 529 GLN A N 1
ATOM 4413 C CA . GLN A 1 529 ? 20.951 7.173 -43.881 1.00 92.56 529 GLN A CA 1
ATOM 4414 C C . GLN A 1 529 ? 20.622 6.621 -42.487 1.00 92.56 529 GLN A C 1
ATOM 4416 O O . GLN A 1 529 ? 20.847 5.440 -42.227 1.00 92.56 529 GLN A O 1
ATOM 4421 N N . LYS A 1 530 ? 20.092 7.460 -41.588 1.00 91.88 530 LYS A N 1
ATOM 4422 C CA . LYS A 1 530 ? 19.641 7.031 -40.254 1.00 91.88 530 LYS A CA 1
ATOM 4423 C C . LYS A 1 530 ? 18.409 6.132 -40.354 1.00 91.88 530 LYS A C 1
ATOM 4425 O O . LYS A 1 530 ? 18.342 5.115 -39.667 1.00 91.88 530 LYS A O 1
ATOM 4430 N N . GLU A 1 531 ? 17.474 6.477 -41.232 1.00 91.75 531 GLU A N 1
ATOM 4431 C CA . GLU A 1 531 ? 16.288 5.668 -41.501 1.00 91.75 531 GLU A CA 1
ATOM 4432 C C . GLU A 1 531 ? 16.649 4.320 -42.139 1.00 91.75 531 GLU A C 1
ATOM 4434 O O . GLU A 1 531 ? 16.196 3.285 -41.657 1.00 91.75 531 GLU A O 1
ATOM 4439 N N . ASP A 1 532 ? 17.523 4.306 -43.147 1.00 92.81 532 ASP A N 1
ATOM 4440 C CA . ASP A 1 532 ? 18.013 3.086 -43.796 1.00 92.81 532 ASP A CA 1
ATOM 4441 C C . ASP A 1 532 ? 18.712 2.161 -42.792 1.00 92.81 532 ASP A C 1
ATOM 4443 O O . ASP A 1 532 ? 18.469 0.956 -42.789 1.00 92.81 532 ASP A O 1
ATOM 4447 N N . TRP A 1 533 ? 19.533 2.719 -41.896 1.00 92.44 533 TRP A N 1
ATOM 4448 C CA . TRP A 1 533 ? 20.179 1.967 -40.818 1.00 92.44 533 TRP A CA 1
ATOM 4449 C C . TRP A 1 533 ? 19.174 1.339 -39.851 1.00 92.44 533 TRP A C 1
ATOM 4451 O O . TRP A 1 533 ? 19.291 0.165 -39.504 1.00 92.44 533 TRP A O 1
ATOM 4461 N N . TYR A 1 534 ? 18.173 2.100 -39.413 1.00 91.94 534 TYR A N 1
ATOM 4462 C CA . TYR A 1 534 ? 17.153 1.557 -38.525 1.00 91.94 534 TYR A CA 1
ATOM 4463 C C . TYR A 1 534 ? 16.299 0.504 -39.240 1.00 91.94 534 TYR A C 1
ATOM 4465 O O . TYR A 1 534 ? 16.008 -0.538 -38.660 1.00 91.94 534 TYR A O 1
ATOM 4473 N N . ASN A 1 535 ? 15.954 0.725 -40.509 1.00 93.06 535 ASN A N 1
ATOM 4474 C CA . ASN A 1 535 ? 15.221 -0.242 -41.322 1.00 93.06 535 ASN A CA 1
ATOM 4475 C C . ASN A 1 535 ? 16.013 -1.541 -41.528 1.00 93.06 535 ASN A C 1
ATOM 4477 O O . ASN A 1 535 ? 15.420 -2.614 -41.452 1.00 93.06 535 ASN A O 1
ATOM 4481 N N . ASP A 1 536 ? 17.333 -1.465 -41.718 1.00 93.00 536 ASP A N 1
ATOM 4482 C CA . ASP A 1 536 ? 18.221 -2.634 -41.759 1.00 93.00 536 ASP A CA 1
ATOM 4483 C C . ASP A 1 536 ? 18.110 -3.457 -40.468 1.00 93.00 536 ASP A C 1
ATOM 4485 O O . ASP A 1 536 ? 17.832 -4.655 -40.517 1.00 93.00 536 ASP A O 1
ATOM 4489 N N . ILE A 1 537 ? 18.161 -2.797 -39.305 1.00 92.88 537 ILE A N 1
ATOM 4490 C CA . ILE A 1 537 ? 17.947 -3.464 -38.013 1.00 92.88 537 ILE A CA 1
ATOM 4491 C C . ILE A 1 537 ? 16.540 -4.083 -37.926 1.00 92.88 537 ILE A C 1
ATOM 4493 O O . ILE A 1 537 ? 16.372 -5.219 -37.481 1.00 92.88 537 ILE A O 1
ATOM 4497 N N . MET A 1 538 ? 15.511 -3.358 -38.372 1.00 93.75 538 MET A N 1
ATOM 4498 C CA . MET A 1 538 ? 14.113 -3.802 -38.314 1.00 93.75 538 MET A CA 1
ATOM 4499 C C . MET A 1 538 ? 13.763 -4.940 -39.291 1.00 93.75 538 MET A C 1
ATOM 4501 O O . MET A 1 538 ? 12.708 -5.577 -39.132 1.00 93.75 538 MET A O 1
ATOM 4505 N N . ASN A 1 539 ? 14.640 -5.220 -40.262 1.00 94.62 539 ASN A N 1
ATOM 4506 C CA . ASN A 1 539 ? 14.541 -6.353 -41.185 1.00 94.62 539 ASN A CA 1
ATOM 4507 C C . ASN A 1 539 ? 14.985 -7.681 -40.557 1.00 94.62 539 ASN A C 1
ATOM 4509 O O . ASN A 1 539 ? 14.685 -8.746 -41.104 1.00 94.62 539 ASN A O 1
ATOM 4513 N N . HIS A 1 540 ? 15.649 -7.650 -39.401 1.00 94.94 540 HIS A N 1
ATOM 4514 C CA . HIS A 1 540 ? 15.927 -8.858 -38.635 1.00 94.94 540 HIS A CA 1
ATOM 4515 C C . HIS A 1 540 ? 14.677 -9.383 -37.904 1.00 94.94 540 HIS A C 1
ATOM 4517 O O . HIS A 1 540 ? 13.630 -8.734 -37.815 1.00 94.94 540 HIS A O 1
ATOM 4523 N N . ASN A 1 541 ? 14.775 -10.612 -37.390 1.00 93.62 541 ASN A N 1
ATOM 4524 C CA . ASN A 1 541 ? 13.648 -11.358 -36.819 1.00 93.62 541 ASN A CA 1
ATOM 4525 C C . ASN A 1 541 ? 13.799 -11.644 -35.315 1.00 93.62 541 ASN A C 1
ATOM 4527 O O . ASN A 1 541 ? 13.334 -12.677 -34.824 1.00 93.62 541 ASN A O 1
ATOM 4531 N N . GLY A 1 542 ? 14.418 -10.719 -34.581 1.00 96.62 542 GLY A N 1
ATOM 4532 C CA . GLY A 1 542 ? 14.580 -10.798 -33.133 1.00 96.62 542 GLY A CA 1
ATOM 4533 C C . GLY A 1 542 ? 13.313 -10.484 -32.338 1.00 96.62 542 GLY A C 1
ATOM 4534 O O . GLY A 1 542 ? 12.274 -10.089 -32.883 1.00 96.62 542 GLY A O 1
ATOM 4535 N N . VAL A 1 543 ? 13.405 -10.683 -31.022 1.00 97.50 543 VAL A N 1
ATOM 4536 C CA . VAL A 1 543 ? 12.365 -10.298 -30.055 1.00 97.50 543 VAL A CA 1
ATOM 4537 C C . VAL A 1 543 ? 12.116 -8.788 -30.068 1.00 97.50 543 VAL A C 1
ATOM 4539 O O . VAL A 1 543 ? 10.957 -8.385 -30.043 1.00 97.50 543 VAL A O 1
ATOM 4542 N N . ASP A 1 544 ? 13.160 -7.963 -30.173 1.00 96.50 544 ASP A N 1
ATOM 4543 C CA . ASP A 1 544 ? 13.062 -6.499 -30.237 1.00 96.50 544 ASP A CA 1
ATOM 4544 C C . ASP A 1 544 ? 12.216 -6.043 -31.439 1.00 96.50 544 ASP A C 1
ATOM 4546 O O . ASP A 1 544 ? 11.244 -5.300 -31.273 1.00 96.50 544 ASP A O 1
ATOM 4550 N N . GLN A 1 545 ? 12.503 -6.571 -32.637 1.00 96.19 545 GLN A N 1
ATOM 4551 C CA . GLN A 1 545 ? 11.760 -6.224 -33.854 1.00 96.19 545 GLN A CA 1
ATOM 4552 C C . GLN A 1 545 ? 10.315 -6.705 -33.790 1.00 96.19 545 GLN A C 1
ATOM 4554 O O . GLN A 1 545 ? 9.407 -6.025 -34.271 1.00 96.19 545 GLN A O 1
ATOM 4559 N N . PHE A 1 546 ? 10.084 -7.888 -33.217 1.00 97.31 546 PHE A N 1
ATOM 4560 C CA . PHE A 1 546 ? 8.730 -8.388 -33.024 1.00 97.31 546 PHE A CA 1
ATOM 4561 C C . PHE A 1 546 ? 7.948 -7.509 -32.049 1.00 97.31 546 PHE A C 1
ATOM 4563 O O . PHE A 1 546 ? 6.829 -7.116 -32.371 1.00 97.31 546 PHE A O 1
ATOM 4570 N N . LEU A 1 547 ? 8.545 -7.153 -30.908 1.00 96.62 547 LEU A N 1
ATOM 4571 C CA . LEU A 1 547 ? 7.907 -6.336 -29.882 1.00 96.62 547 LEU A CA 1
ATOM 4572 C C . LEU A 1 547 ? 7.581 -4.929 -30.398 1.00 96.62 547 LEU A C 1
ATOM 4574 O O . LEU A 1 547 ? 6.451 -4.487 -30.219 1.00 96.62 547 LEU A O 1
ATOM 4578 N N . THR A 1 548 ? 8.490 -4.277 -31.134 1.00 95.50 548 THR A N 1
ATOM 4579 C CA . THR A 1 548 ? 8.211 -2.980 -31.789 1.00 95.50 548 THR A CA 1
ATOM 4580 C C . THR A 1 548 ? 7.020 -3.056 -32.744 1.00 95.50 548 THR A C 1
ATOM 4582 O O . THR A 1 548 ? 6.239 -2.112 -32.825 1.00 95.50 548 THR A O 1
ATOM 4585 N N . LYS A 1 549 ? 6.842 -4.177 -33.459 1.00 95.50 549 LYS A N 1
ATOM 4586 C CA . LYS A 1 549 ? 5.728 -4.354 -34.407 1.00 95.50 549 LYS A CA 1
ATOM 4587 C C . LYS A 1 549 ? 4.382 -4.553 -33.704 1.00 95.50 549 LYS A C 1
ATOM 4589 O O . LYS A 1 549 ? 3.375 -4.048 -34.189 1.00 95.50 549 LYS A O 1
ATOM 4594 N N . ILE A 1 550 ? 4.347 -5.302 -32.598 1.00 96.50 550 ILE A N 1
ATOM 4595 C CA . ILE A 1 550 ? 3.085 -5.666 -31.925 1.00 96.50 550 ILE A CA 1
ATOM 4596 C C . ILE A 1 550 ? 2.706 -4.737 -30.766 1.00 96.50 550 ILE A C 1
ATOM 4598 O O . ILE A 1 550 ? 1.562 -4.770 -30.318 1.00 96.50 550 ILE A O 1
ATOM 4602 N N . PHE A 1 551 ? 3.646 -3.930 -30.268 1.00 96.06 551 PHE A N 1
ATOM 4603 C CA . PHE A 1 551 ? 3.453 -3.057 -29.115 1.00 96.06 551 PHE A CA 1
ATOM 4604 C C . PHE A 1 551 ? 4.076 -1.673 -29.370 1.00 96.06 551 PHE A C 1
ATOM 4606 O O . PHE A 1 551 ? 5.233 -1.445 -29.018 1.00 96.06 551 PHE A O 1
ATOM 4613 N N . PRO A 1 552 ? 3.324 -0.730 -29.975 1.00 91.25 552 PRO A N 1
ATOM 4614 C CA . PRO A 1 552 ? 3.841 0.590 -30.354 1.00 91.25 552 PRO A CA 1
ATOM 4615 C C . PRO A 1 552 ? 4.466 1.392 -29.201 1.00 91.25 552 PRO A C 1
ATOM 4617 O O . PRO A 1 552 ? 5.451 2.100 -29.403 1.00 91.25 552 PRO A O 1
ATOM 4620 N N . ASP A 1 553 ? 3.947 1.233 -27.980 1.00 91.94 553 ASP A N 1
ATOM 4621 C CA . ASP A 1 553 ? 4.469 1.880 -26.768 1.00 91.94 553 ASP A CA 1
ATOM 4622 C C . ASP A 1 553 ? 5.910 1.453 -26.433 1.00 91.94 553 ASP A C 1
ATOM 4624 O O . ASP A 1 553 ? 6.618 2.150 -25.701 1.00 91.94 553 ASP A O 1
ATOM 4628 N N . TYR A 1 554 ? 6.395 0.346 -27.005 1.00 94.12 554 TYR A N 1
ATOM 4629 C CA . TYR A 1 554 ? 7.770 -0.104 -26.820 1.00 94.12 554 TYR A CA 1
ATOM 4630 C C . TYR A 1 554 ? 8.801 0.908 -27.336 1.00 94.12 554 TYR A C 1
ATOM 4632 O O . TYR A 1 554 ? 9.856 1.072 -26.728 1.00 94.12 554 TYR A O 1
ATOM 4640 N N . GLU A 1 555 ? 8.487 1.667 -28.390 1.00 91.00 555 GLU A N 1
ATOM 4641 C CA . GLU A 1 555 ? 9.372 2.731 -28.884 1.00 91.00 555 GLU A CA 1
ATOM 4642 C C . GLU A 1 555 ? 9.596 3.829 -27.830 1.00 91.00 555 GLU A C 1
ATOM 4644 O O . GLU A 1 555 ? 10.689 4.388 -27.740 1.00 91.00 555 GLU A O 1
ATOM 4649 N N . LYS A 1 556 ? 8.609 4.099 -26.962 1.00 91.81 556 LYS A N 1
ATOM 4650 C CA . LYS A 1 556 ? 8.772 5.040 -25.840 1.00 91.81 556 LYS A CA 1
ATOM 4651 C C . LYS A 1 556 ? 9.705 4.483 -24.762 1.00 91.81 556 LYS A C 1
ATOM 4653 O O . LYS A 1 556 ? 10.480 5.251 -24.193 1.00 91.81 556 LYS A O 1
ATOM 4658 N N . VAL A 1 557 ? 9.691 3.167 -24.528 1.00 92.69 557 VAL A N 1
ATOM 4659 C CA . VAL A 1 557 ? 10.654 2.491 -23.638 1.00 92.69 557 VAL A CA 1
ATOM 4660 C C . VAL A 1 557 ? 12.073 2.610 -24.201 1.00 92.69 557 VAL A C 1
ATOM 4662 O O . VAL A 1 557 ? 12.980 3.036 -23.481 1.00 92.69 557 VAL A O 1
ATOM 4665 N N . LYS A 1 558 ? 12.259 2.321 -25.500 1.00 92.69 558 LYS A N 1
ATOM 4666 C CA . LYS A 1 558 ? 13.555 2.482 -26.184 1.00 92.69 558 LYS A CA 1
ATOM 4667 C C . LYS A 1 558 ? 14.050 3.922 -26.119 1.00 92.69 558 LYS A C 1
ATOM 4669 O O . LYS A 1 558 ? 15.218 4.146 -25.825 1.00 92.69 558 LYS A O 1
ATOM 4674 N N . ALA A 1 559 ? 13.165 4.894 -26.345 1.00 91.00 559 ALA A N 1
ATOM 4675 C CA . ALA A 1 559 ? 13.505 6.311 -26.286 1.00 91.00 559 ALA A CA 1
ATOM 4676 C C . ALA A 1 559 ? 13.938 6.744 -24.878 1.00 91.00 559 ALA A C 1
ATOM 4678 O O . ALA A 1 559 ? 14.964 7.405 -24.743 1.00 91.00 559 ALA A O 1
ATOM 4679 N N . ALA A 1 560 ? 13.204 6.349 -23.832 1.00 92.44 560 ALA A N 1
ATOM 4680 C CA . ALA A 1 560 ? 13.547 6.692 -22.453 1.00 92.44 560 ALA A CA 1
ATOM 4681 C C . ALA A 1 560 ? 14.894 6.090 -22.032 1.00 92.44 560 ALA A C 1
ATOM 4683 O O . ALA A 1 560 ? 15.740 6.785 -21.477 1.00 92.44 560 ALA A O 1
ATOM 4684 N N . TYR A 1 561 ? 15.132 4.816 -22.345 1.00 91.69 561 TYR A N 1
ATOM 4685 C CA . TYR A 1 561 ? 16.402 4.170 -22.024 1.00 91.69 561 TYR A CA 1
ATOM 4686 C C . TYR A 1 561 ? 17.556 4.731 -22.864 1.00 91.69 561 TYR A C 1
ATOM 4688 O O . TYR A 1 561 ? 18.621 5.071 -22.344 1.00 91.69 561 TYR A O 1
ATOM 4696 N N . GLY A 1 562 ? 17.324 4.867 -24.169 1.00 92.44 562 GLY A N 1
ATOM 4697 C CA . GLY A 1 562 ? 18.261 5.420 -25.134 1.00 92.44 562 GLY A CA 1
ATOM 4698 C C . GLY A 1 562 ? 18.699 6.836 -24.776 1.00 92.44 562 GLY A C 1
ATOM 4699 O O . GLY A 1 562 ? 19.891 7.118 -24.833 1.00 92.44 562 GLY A O 1
ATOM 4700 N N . TYR A 1 563 ? 17.782 7.693 -24.317 1.00 92.19 563 TYR A N 1
ATOM 4701 C CA . TYR A 1 563 ? 18.100 9.037 -23.826 1.00 92.19 563 TYR A CA 1
ATOM 4702 C C . TYR A 1 563 ? 19.147 9.008 -22.712 1.00 92.19 563 TYR A C 1
ATOM 4704 O O . TYR A 1 563 ? 20.179 9.678 -22.801 1.00 92.19 563 TYR A O 1
ATOM 4712 N N . VAL A 1 564 ? 18.904 8.209 -21.670 1.00 90.75 564 VAL A N 1
ATOM 4713 C CA . VAL A 1 564 ? 19.801 8.158 -20.511 1.00 90.75 564 VAL A CA 1
ATOM 4714 C C . VAL A 1 564 ? 21.149 7.557 -20.906 1.00 90.75 564 VAL A C 1
ATOM 4716 O O . VAL A 1 564 ? 22.184 8.020 -20.439 1.00 90.75 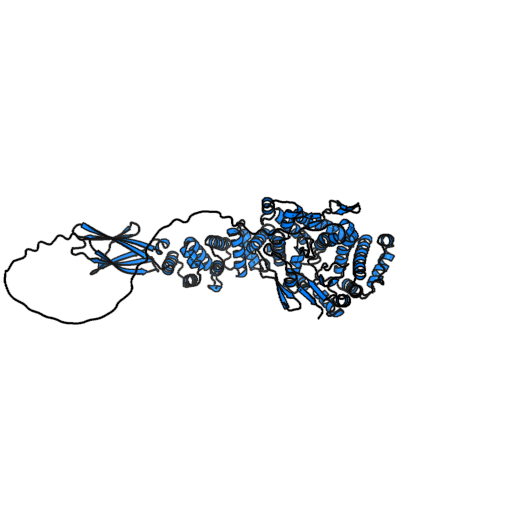564 VAL A O 1
ATOM 4719 N N . ARG A 1 565 ? 21.177 6.569 -21.813 1.00 89.19 565 ARG A N 1
ATOM 4720 C CA . ARG A 1 565 ? 22.436 6.008 -22.335 1.00 89.19 565 ARG A CA 1
ATOM 4721 C C . ARG A 1 565 ? 23.206 6.993 -23.204 1.00 89.19 565 ARG A C 1
ATOM 4723 O O . ARG A 1 565 ? 24.425 7.080 -23.064 1.00 89.19 565 ARG A O 1
ATOM 4730 N N . TYR A 1 566 ? 22.518 7.736 -24.066 1.00 89.38 566 TYR A N 1
ATOM 4731 C CA . TYR A 1 566 ? 23.130 8.737 -24.938 1.00 89.38 566 TYR A CA 1
ATOM 4732 C C . TYR A 1 566 ? 23.809 9.847 -24.128 1.00 89.38 566 TYR A C 1
ATOM 4734 O O . TYR A 1 566 ? 24.923 10.266 -24.452 1.00 89.38 566 TYR A O 1
ATOM 4742 N N . ASN A 1 567 ? 23.170 10.243 -23.025 1.00 88.00 567 ASN A N 1
ATOM 4743 C CA . ASN A 1 567 ? 23.668 11.226 -22.062 1.00 88.00 567 ASN A CA 1
ATOM 4744 C C . ASN A 1 567 ? 24.328 10.565 -20.840 1.00 88.00 567 ASN A C 1
ATOM 4746 O O . ASN A 1 567 ? 24.442 11.162 -19.776 1.00 88.00 567 ASN A O 1
ATOM 4750 N N . GLY A 1 568 ? 24.787 9.314 -20.969 1.00 82.38 568 GLY A N 1
ATOM 4751 C CA . GLY A 1 568 ? 25.294 8.543 -19.832 1.00 82.38 568 GLY A CA 1
ATOM 4752 C C . GLY A 1 568 ? 26.535 9.152 -19.177 1.00 82.38 568 GLY A C 1
ATOM 4753 O O . GLY A 1 568 ? 26.797 8.881 -18.009 1.00 82.38 568 GLY A O 1
ATOM 4754 N N . GLY A 1 569 ? 27.289 9.982 -19.908 1.00 81.19 569 GLY A N 1
ATOM 4755 C CA . GLY A 1 569 ? 28.379 10.787 -19.352 1.00 81.19 569 GLY A CA 1
ATOM 4756 C C . GLY A 1 569 ? 27.881 11.736 -18.266 1.00 81.19 569 GLY A C 1
ATOM 4757 O O . GLY A 1 569 ? 28.420 11.713 -17.164 1.00 81.19 569 GLY A O 1
ATOM 4758 N N . ASP A 1 570 ? 26.795 12.452 -18.544 1.00 85.94 570 ASP A N 1
ATOM 4759 C CA . ASP A 1 570 ? 26.189 13.442 -17.651 1.00 85.94 570 ASP A CA 1
ATOM 4760 C C . ASP A 1 570 ? 25.663 12.781 -16.370 1.00 85.94 570 ASP A C 1
ATOM 4762 O O . ASP A 1 570 ? 25.695 13.365 -15.295 1.00 85.94 570 ASP A O 1
ATOM 4766 N N . PHE A 1 571 ? 25.264 11.509 -16.444 1.00 83.00 571 PHE A N 1
ATOM 4767 C CA . PHE A 1 571 ? 24.872 10.702 -15.288 1.00 83.00 571 PHE A CA 1
ATOM 4768 C C . PHE A 1 571 ? 26.046 9.961 -14.627 1.00 83.00 571 PHE A C 1
ATOM 4770 O O . PHE A 1 571 ? 25.843 8.898 -14.050 1.00 83.00 571 PHE A O 1
ATOM 4777 N N . GLY A 1 572 ? 27.292 10.425 -14.747 1.00 82.00 572 GLY A N 1
ATOM 4778 C CA . GLY A 1 572 ? 28.432 9.789 -14.072 1.00 82.00 572 GLY A CA 1
ATOM 4779 C C . GLY A 1 572 ? 28.785 8.388 -14.601 1.00 82.00 572 GLY A C 1
ATOM 4780 O O . GLY A 1 572 ? 29.357 7.565 -13.881 1.00 82.00 572 GLY A O 1
ATOM 4781 N N . GLY A 1 573 ? 28.446 8.096 -15.858 1.00 83.56 573 GLY A N 1
ATOM 4782 C CA . GLY A 1 573 ? 28.740 6.840 -16.546 1.00 83.56 573 GLY A CA 1
ATOM 4783 C C . GLY A 1 573 ? 27.625 5.793 -16.466 1.00 83.56 573 GLY A C 1
ATOM 4784 O O . GLY A 1 573 ? 26.482 6.064 -16.101 1.00 83.56 573 GLY A O 1
ATOM 4785 N N . GLU A 1 574 ? 27.965 4.552 -16.834 1.00 78.25 574 GLU A N 1
ATOM 4786 C CA . GLU A 1 574 ? 27.003 3.442 -16.923 1.00 78.25 574 GLU A CA 1
ATOM 4787 C C . GLU A 1 574 ? 26.285 3.181 -15.593 1.00 78.25 574 GLU A C 1
ATOM 4789 O O . GLU A 1 574 ? 25.073 2.995 -15.557 1.00 78.25 574 GLU A O 1
ATOM 4794 N N . ILE A 1 575 ? 27.022 3.219 -14.486 1.00 78.69 575 ILE A N 1
ATOM 4795 C CA . ILE A 1 575 ? 26.463 2.944 -13.165 1.00 78.69 575 ILE A CA 1
ATOM 4796 C C . ILE A 1 575 ? 25.422 4.004 -12.768 1.00 78.69 575 ILE A C 1
ATOM 4798 O O . ILE A 1 575 ? 24.340 3.658 -12.297 1.00 78.69 575 ILE A O 1
ATOM 4802 N N . GLY A 1 576 ? 25.721 5.291 -12.961 1.00 79.12 576 GLY A N 1
ATOM 4803 C CA . GLY A 1 576 ? 24.793 6.356 -12.582 1.00 79.12 576 GLY A CA 1
ATOM 4804 C C . GLY A 1 576 ? 23.601 6.498 -13.533 1.00 79.12 576 GLY A C 1
ATOM 4805 O O . GLY A 1 576 ? 22.477 6.717 -13.076 1.00 79.12 576 GLY A O 1
ATOM 4806 N N . THR A 1 577 ? 23.802 6.203 -14.826 1.00 83.25 577 THR A N 1
ATOM 4807 C CA . THR A 1 577 ? 22.717 6.017 -15.810 1.00 83.25 577 THR A CA 1
ATOM 4808 C C . THR A 1 577 ? 21.636 5.095 -15.246 1.00 83.25 577 THR A C 1
ATOM 4810 O O . THR A 1 577 ? 20.457 5.439 -15.255 1.00 83.25 577 THR A O 1
ATOM 4813 N N . TYR A 1 578 ? 22.021 3.932 -14.720 1.00 77.94 578 TYR A N 1
ATOM 4814 C CA . TYR A 1 578 ? 21.045 2.967 -14.236 1.00 77.94 578 TYR A CA 1
ATOM 4815 C C . TYR A 1 578 ? 20.484 3.298 -12.844 1.00 77.94 578 TYR A C 1
ATOM 4817 O O . TYR A 1 578 ? 19.317 3.008 -12.588 1.00 77.94 578 TYR A O 1
ATOM 4825 N N . TYR A 1 579 ? 21.276 3.875 -11.928 1.00 75.44 579 TYR A N 1
ATOM 4826 C CA . TYR A 1 579 ? 20.791 4.150 -10.567 1.00 75.44 579 TYR A CA 1
ATOM 4827 C C . TYR A 1 579 ? 19.819 5.313 -10.478 1.00 75.44 579 TYR A C 1
ATOM 4829 O O . TYR A 1 579 ? 18.919 5.274 -9.642 1.00 75.44 579 TYR A O 1
ATOM 4837 N N . TYR A 1 580 ? 20.022 6.359 -11.269 1.00 80.50 580 TYR A N 1
ATOM 4838 C CA . TYR A 1 580 ? 19.287 7.601 -11.066 1.00 80.50 580 TYR A CA 1
ATOM 4839 C C . TYR A 1 580 ? 18.762 8.208 -12.366 1.00 80.50 580 TYR A C 1
ATOM 4841 O O . TYR A 1 580 ? 17.627 8.679 -12.377 1.00 80.50 580 TYR A O 1
ATOM 4849 N N . GLY A 1 581 ? 19.486 8.091 -13.484 1.00 86.19 581 GLY A N 1
ATOM 4850 C CA . GLY A 1 581 ? 18.987 8.574 -14.775 1.00 86.19 581 GLY A CA 1
ATOM 4851 C C . GLY A 1 581 ? 17.752 7.808 -15.266 1.00 86.19 581 GLY A C 1
ATOM 4852 O O . GLY A 1 581 ? 16.727 8.405 -15.597 1.00 86.19 581 GLY A O 1
ATOM 4853 N N . LEU A 1 582 ? 17.813 6.472 -15.252 1.00 87.31 582 LEU A N 1
ATOM 4854 C CA . LEU A 1 582 ? 16.732 5.620 -15.749 1.00 87.31 582 LEU A CA 1
ATOM 4855 C C . LEU A 1 582 ? 15.463 5.723 -14.901 1.00 87.31 582 LEU A C 1
ATOM 4857 O O . LEU A 1 582 ? 14.365 5.730 -15.447 1.00 87.31 582 LEU A O 1
ATOM 4861 N N . ASN A 1 583 ? 15.616 5.851 -13.581 1.00 85.75 583 ASN A N 1
ATOM 4862 C CA . ASN A 1 583 ? 14.496 6.053 -12.665 1.00 85.75 583 ASN A CA 1
ATOM 4863 C C . ASN A 1 583 ? 13.690 7.298 -13.016 1.00 85.75 583 ASN A C 1
ATOM 4865 O O . ASN A 1 583 ? 12.469 7.222 -13.128 1.00 85.75 583 ASN A O 1
ATOM 4869 N N . LEU A 1 584 ? 14.375 8.425 -13.213 1.00 90.75 584 LEU A N 1
ATOM 4870 C CA . LEU A 1 584 ? 13.724 9.682 -13.553 1.00 90.75 584 LEU A CA 1
ATOM 4871 C C . LEU A 1 584 ? 13.056 9.597 -14.935 1.00 90.75 584 LEU A C 1
ATOM 4873 O O . LEU A 1 584 ? 11.883 9.942 -15.070 1.00 90.75 584 LEU A O 1
ATOM 4877 N N . ALA A 1 585 ? 13.758 9.061 -15.940 1.00 92.94 585 ALA A N 1
ATOM 4878 C CA . ALA A 1 585 ? 13.233 8.931 -17.300 1.00 92.94 585 ALA A CA 1
ATOM 4879 C C . ALA A 1 585 ? 12.011 7.999 -17.393 1.00 92.94 585 ALA A C 1
ATOM 4881 O O . ALA A 1 585 ? 11.021 8.331 -18.044 1.00 92.94 585 ALA A O 1
ATOM 4882 N N . PHE A 1 586 ? 12.047 6.839 -16.734 1.00 92.94 586 PHE A N 1
ATOM 4883 C CA . PHE A 1 586 ? 10.937 5.886 -16.782 1.00 92.94 586 PHE A CA 1
ATOM 4884 C C . PHE A 1 586 ? 9.728 6.401 -16.003 1.00 92.94 586 PHE A C 1
ATOM 4886 O O . PHE A 1 586 ? 8.612 6.340 -16.523 1.00 92.94 586 PHE A O 1
ATOM 4893 N N . LYS A 1 587 ? 9.933 6.991 -14.817 1.00 92.94 587 LYS A N 1
ATOM 4894 C CA . LYS A 1 587 ? 8.842 7.597 -14.040 1.00 92.94 587 LYS A CA 1
ATOM 4895 C C . LYS A 1 587 ? 8.201 8.776 -14.765 1.00 92.94 587 LYS A C 1
ATOM 4897 O O . LYS A 1 587 ? 6.981 8.893 -14.744 1.00 92.94 587 LYS A O 1
ATOM 4902 N N . ALA A 1 588 ? 8.970 9.578 -15.501 1.00 95.44 588 ALA A N 1
ATOM 4903 C CA . ALA A 1 588 ? 8.403 10.645 -16.324 1.00 95.44 588 ALA A CA 1
ATOM 4904 C C . ALA A 1 588 ? 7.403 10.118 -17.379 1.00 95.44 588 ALA A C 1
ATOM 4906 O O . ALA A 1 588 ? 6.387 10.747 -17.646 1.00 95.44 588 ALA A O 1
ATOM 4907 N N . TYR A 1 589 ? 7.625 8.930 -17.948 1.00 95.25 589 TYR A N 1
ATOM 4908 C CA . TYR A 1 589 ? 6.663 8.267 -18.846 1.00 95.25 589 TYR A CA 1
ATOM 4909 C C . TYR A 1 589 ? 5.661 7.342 -18.137 1.00 95.25 589 TYR A C 1
ATOM 4911 O O . TYR A 1 589 ? 4.875 6.661 -18.800 1.00 95.25 589 TYR A O 1
ATOM 4919 N N . GLY A 1 590 ? 5.664 7.289 -16.803 1.00 94.50 590 GLY A N 1
ATOM 4920 C CA . GLY A 1 590 ? 4.835 6.366 -16.025 1.00 94.50 590 GLY A CA 1
ATOM 4921 C C . GLY A 1 590 ? 5.147 4.893 -16.276 1.00 94.50 590 GLY A C 1
ATOM 4922 O O . GLY A 1 590 ? 4.271 4.048 -16.101 1.00 94.50 590 GLY A O 1
ATOM 4923 N N . ILE A 1 591 ? 6.372 4.581 -16.710 1.00 93.81 591 ILE A N 1
ATOM 4924 C CA . ILE A 1 591 ? 6.871 3.212 -16.829 1.00 93.81 591 ILE A CA 1
ATOM 4925 C C . ILE A 1 591 ? 7.245 2.744 -15.415 1.00 93.81 591 ILE A C 1
ATOM 4927 O O . ILE A 1 591 ? 8.146 3.323 -14.803 1.00 93.81 591 ILE A O 1
ATOM 4931 N N . PRO A 1 592 ? 6.581 1.710 -14.872 1.00 90.19 592 PRO A N 1
ATOM 4932 C CA . PRO A 1 592 ? 6.874 1.213 -13.537 1.00 90.19 592 PRO A CA 1
ATOM 4933 C C . PRO A 1 592 ? 8.296 0.661 -13.472 1.00 90.19 592 PRO A C 1
ATOM 4935 O O . PRO A 1 592 ? 8.625 -0.299 -14.168 1.00 90.19 592 PRO A O 1
ATOM 4938 N N . THR A 1 593 ? 9.116 1.235 -12.599 1.00 78.31 593 THR A N 1
ATOM 4939 C CA . THR A 1 593 ? 10.428 0.701 -12.234 1.00 78.31 593 THR A CA 1
ATOM 4940 C C . THR A 1 593 ? 10.477 0.501 -10.742 1.00 78.31 593 THR A C 1
ATOM 4942 O O . THR A 1 593 ? 9.997 1.328 -9.974 1.00 78.31 593 THR A O 1
ATOM 4945 N N . ARG A 1 594 ? 11.085 -0.596 -10.313 1.00 67.06 594 ARG A N 1
ATOM 4946 C CA . ARG A 1 594 ? 11.474 -0.745 -8.917 1.00 67.06 594 ARG A CA 1
ATOM 4947 C C . ARG A 1 594 ? 12.975 -0.621 -8.881 1.00 67.06 594 ARG A C 1
ATOM 4949 O O . ARG A 1 594 ? 13.662 -1.369 -9.566 1.00 67.06 594 ARG A O 1
ATOM 4956 N N . ILE A 1 595 ? 13.488 0.342 -8.132 1.00 53.44 595 ILE A N 1
ATOM 4957 C CA . ILE A 1 595 ? 14.925 0.449 -7.869 1.00 53.44 595 ILE A CA 1
ATOM 4958 C C . ILE A 1 595 ? 15.080 0.707 -6.372 1.00 53.44 595 ILE A C 1
ATOM 4960 O O . ILE A 1 595 ? 15.692 1.662 -5.910 1.00 53.44 595 ILE A O 1
ATOM 4964 N N . ASN A 1 596 ? 14.530 -0.216 -5.594 1.00 46.34 596 ASN A N 1
ATOM 4965 C CA . ASN A 1 596 ? 14.890 -0.395 -4.208 1.00 46.34 596 ASN A CA 1
ATOM 4966 C C . ASN A 1 596 ? 16.214 -1.146 -4.113 1.00 46.34 596 ASN A C 1
ATOM 4968 O O . ASN A 1 596 ? 16.317 -2.355 -4.338 1.00 46.34 596 ASN A O 1
ATOM 4972 N N . SER A 1 597 ? 17.231 -0.346 -3.807 1.00 39.75 597 SER A N 1
ATOM 4973 C CA . SER A 1 597 ? 18.627 -0.698 -3.623 1.00 39.75 597 SER A CA 1
ATOM 4974 C C . SER A 1 597 ? 18.795 -1.850 -2.639 1.00 39.75 597 SER A C 1
ATOM 4976 O O . SER A 1 597 ? 18.592 -1.679 -1.432 1.00 39.75 597 SER A O 1
ATOM 4978 N N . LEU A 1 598 ? 19.248 -3.004 -3.129 1.00 41.59 598 LEU A N 1
ATOM 4979 C CA . LEU A 1 598 ? 19.784 -4.043 -2.260 1.00 41.59 598 LEU A CA 1
ATOM 4980 C C . LEU A 1 598 ? 21.298 -4.125 -2.403 1.00 41.59 598 LEU A C 1
ATOM 4982 O O . LEU A 1 598 ? 21.836 -4.293 -3.493 1.00 41.59 598 LEU A O 1
ATOM 4986 N N . ALA A 1 599 ? 21.988 -3.974 -1.275 1.00 44.59 599 ALA A N 1
ATOM 4987 C CA . ALA A 1 599 ? 23.432 -4.078 -1.174 1.00 44.59 599 ALA A CA 1
ATOM 4988 C C . ALA A 1 599 ? 23.848 -5.552 -1.158 1.00 44.59 599 ALA A C 1
ATOM 4990 O O . ALA A 1 599 ? 23.827 -6.199 -0.111 1.00 44.59 599 ALA A O 1
ATOM 4991 N N . ILE A 1 600 ? 24.278 -6.078 -2.300 1.00 40.38 600 ILE A N 1
ATOM 4992 C CA . ILE A 1 600 ? 25.052 -7.318 -2.327 1.00 40.38 600 ILE A CA 1
ATOM 4993 C C . ILE A 1 600 ? 26.502 -6.897 -2.591 1.00 40.38 600 ILE A C 1
ATOM 4995 O O . ILE A 1 600 ? 26.860 -6.558 -3.710 1.00 40.38 600 ILE A O 1
ATOM 4999 N N . ASN A 1 601 ? 27.316 -6.891 -1.526 1.00 35.34 601 ASN A N 1
ATOM 5000 C CA . ASN A 1 601 ? 28.740 -6.507 -1.455 1.00 35.34 601 ASN A CA 1
ATOM 5001 C C . ASN A 1 601 ? 29.058 -5.009 -1.233 1.00 35.34 601 ASN A C 1
ATOM 5003 O O . ASN A 1 601 ? 29.277 -4.244 -2.164 1.00 35.34 601 ASN A O 1
ATOM 5007 N N . LYS A 1 602 ? 29.252 -4.628 0.042 1.00 36.75 602 LYS A N 1
ATOM 5008 C CA . LYS A 1 602 ? 29.987 -3.413 0.474 1.00 36.75 602 LYS A CA 1
ATOM 5009 C C . LYS A 1 602 ? 29.406 -2.047 0.048 1.00 36.75 602 LYS A C 1
ATOM 5011 O O . LYS A 1 602 ? 30.161 -1.103 -0.159 1.00 36.75 602 LYS A O 1
ATOM 5016 N N . GLY A 1 603 ? 28.081 -1.905 0.009 1.00 35.44 603 GLY A N 1
ATOM 5017 C CA . GLY A 1 603 ? 27.445 -0.577 0.024 1.00 35.44 603 GLY A CA 1
ATOM 5018 C C . GLY A 1 603 ? 27.284 0.116 -1.332 1.00 35.44 603 GLY A C 1
ATOM 5019 O O . GLY A 1 603 ? 27.177 1.336 -1.368 1.00 35.44 603 GLY A O 1
ATOM 5020 N N . ARG A 1 604 ? 27.228 -0.629 -2.443 1.00 37.75 604 ARG A N 1
ATOM 5021 C CA . ARG A 1 604 ? 26.702 -0.112 -3.717 1.00 37.75 604 ARG A CA 1
ATOM 5022 C C . ARG A 1 604 ? 25.491 -0.949 -4.147 1.00 37.75 604 ARG A C 1
ATOM 5024 O O . ARG A 1 604 ? 25.514 -2.172 -4.059 1.00 37.75 604 ARG A O 1
ATOM 5031 N N . SER A 1 605 ? 24.420 -0.231 -4.468 1.00 43.22 605 SER A N 1
ATOM 5032 C CA . SER A 1 605 ? 23.051 -0.678 -4.761 1.00 43.22 605 SER A CA 1
ATOM 5033 C C . SER A 1 605 ? 22.990 -1.690 -5.919 1.00 43.22 605 SER A C 1
ATOM 5035 O O . SER A 1 605 ? 23.738 -1.559 -6.864 1.00 43.22 605 SER A O 1
ATOM 5037 N N . ALA A 1 606 ? 22.117 -2.696 -5.904 1.00 38.91 606 ALA A N 1
ATOM 5038 C CA . ALA A 1 606 ? 21.759 -3.458 -7.105 1.00 38.91 606 ALA A CA 1
ATOM 5039 C C . ALA A 1 606 ? 20.257 -3.303 -7.383 1.00 38.91 606 ALA A C 1
ATOM 5041 O O . ALA A 1 606 ? 19.448 -3.263 -6.453 1.00 38.91 606 ALA A O 1
ATOM 5042 N N . TYR A 1 607 ? 19.945 -3.169 -8.672 1.00 49.44 607 TYR A N 1
ATOM 5043 C CA . TYR A 1 607 ? 18.655 -2.875 -9.298 1.00 49.44 607 TYR A CA 1
ATOM 5044 C C . TYR A 1 607 ? 17.536 -3.831 -8.848 1.00 49.44 607 TYR A C 1
ATOM 5046 O O . TYR A 1 607 ? 17.759 -5.042 -8.784 1.00 49.44 607 TYR A O 1
ATOM 5054 N N . SER A 1 608 ? 16.313 -3.336 -8.606 1.00 50.91 608 SER A N 1
ATOM 5055 C CA . SER A 1 608 ? 15.145 -4.227 -8.472 1.00 50.91 608 SER A CA 1
ATOM 5056 C C . SER A 1 608 ? 14.704 -4.637 -9.865 1.00 50.91 608 SER A C 1
ATOM 5058 O O . SER A 1 608 ? 14.051 -3.925 -10.620 1.00 50.91 608 SER A O 1
ATOM 5060 N N . SER A 1 609 ? 15.256 -5.758 -10.272 1.00 69.44 609 SER A N 1
ATOM 5061 C CA . SER A 1 609 ? 15.544 -5.989 -11.668 1.00 69.44 609 SER A CA 1
ATOM 5062 C C . SER A 1 609 ? 15.602 -7.484 -11.879 1.00 69.44 609 SER A C 1
ATOM 5064 O O . SER A 1 609 ? 15.830 -8.254 -10.934 1.00 69.44 609 SER A O 1
ATOM 5066 N N . ILE A 1 610 ? 15.356 -7.895 -13.111 1.00 81.81 610 ILE A N 1
ATOM 5067 C CA . ILE A 1 610 ? 15.652 -9.258 -13.507 1.00 81.81 610 ILE A CA 1
ATOM 5068 C C . ILE A 1 610 ? 17.176 -9.417 -13.496 1.00 81.81 610 ILE A C 1
ATOM 5070 O O . ILE A 1 610 ? 17.920 -8.505 -13.856 1.00 81.81 610 ILE A O 1
ATOM 5074 N N . TYR A 1 611 ? 17.653 -10.553 -13.015 1.00 86.06 611 TYR A N 1
ATOM 5075 C CA . TYR A 1 611 ? 19.070 -10.835 -12.884 1.00 86.06 611 TYR A CA 1
ATOM 5076 C C . TYR A 1 611 ? 19.408 -12.186 -13.503 1.00 86.06 611 TYR A C 1
ATOM 5078 O O . TYR A 1 611 ? 18.569 -13.087 -13.573 1.00 86.06 611 TYR A O 1
ATOM 5086 N N . ILE A 1 612 ? 20.665 -12.325 -13.912 1.00 89.12 612 ILE A N 1
ATOM 5087 C CA . ILE A 1 612 ? 21.235 -13.546 -14.475 1.00 89.12 612 ILE A CA 1
ATOM 5088 C C . ILE A 1 612 ? 22.370 -14.055 -13.590 1.00 89.12 612 ILE A C 1
ATOM 5090 O O . ILE A 1 612 ? 23.174 -13.291 -13.048 1.00 89.12 612 ILE A O 1
ATOM 5094 N N . TYR A 1 613 ? 22.456 -15.371 -13.449 1.00 87.62 613 TYR A N 1
ATOM 5095 C CA . TYR A 1 613 ? 23.533 -16.034 -12.730 1.00 87.62 613 TYR A CA 1
ATOM 5096 C C . TYR A 1 613 ? 24.023 -17.243 -13.526 1.00 87.62 613 TYR A C 1
ATOM 5098 O O . TYR A 1 613 ? 23.207 -18.014 -13.995 1.00 87.62 613 TYR A O 1
ATOM 5106 N N . LYS A 1 614 ? 25.325 -17.490 -13.687 1.00 88.12 614 LYS A N 1
ATOM 5107 C CA . LYS A 1 614 ? 26.447 -16.626 -13.302 1.00 88.12 614 LYS A CA 1
ATOM 5108 C C . LYS A 1 614 ? 26.671 -15.550 -14.369 1.00 88.12 614 LYS A C 1
ATOM 5110 O O . LYS A 1 614 ? 27.022 -15.896 -15.487 1.00 88.12 614 LYS A O 1
ATOM 5115 N N . ALA A 1 615 ? 26.568 -14.273 -14.003 1.00 85.69 615 ALA A N 1
ATOM 5116 C CA . ALA A 1 615 ? 26.852 -13.172 -14.922 1.00 85.69 615 ALA A CA 1
ATOM 5117 C C . ALA A 1 615 ? 28.311 -13.199 -15.455 1.00 85.69 615 ALA A C 1
ATOM 5119 O O . ALA A 1 615 ? 29.232 -13.511 -14.683 1.00 85.69 615 ALA A O 1
ATOM 5120 N N . PRO A 1 616 ? 28.549 -12.861 -16.740 1.00 87.81 616 PRO A N 1
ATOM 5121 C CA . PRO A 1 616 ? 29.896 -12.704 -17.302 1.00 87.81 616 PRO A CA 1
ATOM 5122 C C . PRO A 1 616 ? 30.724 -11.617 -16.592 1.00 87.81 616 PRO A C 1
ATOM 5124 O O . PRO A 1 616 ? 30.173 -10.659 -16.059 1.00 87.81 616 PRO A O 1
ATOM 5127 N N . LEU A 1 617 ? 32.062 -11.723 -16.618 1.00 77.75 617 LEU A N 1
ATOM 5128 C CA . LEU A 1 617 ? 32.979 -10.817 -15.892 1.00 77.75 617 LEU A CA 1
ATOM 5129 C C . LEU A 1 617 ? 32.889 -9.333 -16.303 1.00 77.75 617 LEU A C 1
ATOM 5131 O O . LEU A 1 617 ? 33.306 -8.478 -15.526 1.00 77.75 617 LEU A O 1
ATOM 5135 N N . SER A 1 618 ? 32.355 -9.024 -17.485 1.00 78.00 618 SER A N 1
ATOM 5136 C CA . SER A 1 618 ? 32.189 -7.659 -18.003 1.00 78.00 618 SER A CA 1
ATOM 5137 C C . SER A 1 618 ? 30.728 -7.227 -18.152 1.00 78.00 618 SER A C 1
ATOM 5139 O O . SER A 1 618 ? 30.456 -6.164 -18.701 1.00 78.00 618 SER A O 1
ATOM 5141 N N . THR A 1 619 ? 29.787 -8.019 -17.637 1.00 81.06 619 THR A N 1
ATOM 5142 C CA . THR A 1 619 ? 28.357 -7.726 -17.723 1.00 81.06 619 THR A CA 1
ATOM 5143 C C . THR A 1 619 ? 27.756 -7.621 -16.327 1.00 81.06 619 THR A C 1
ATOM 5145 O O . THR A 1 619 ? 27.939 -8.489 -15.474 1.00 81.06 619 THR A O 1
ATOM 5148 N N . ILE A 1 620 ? 27.011 -6.543 -16.081 1.00 77.75 620 ILE A N 1
ATOM 5149 C CA . ILE A 1 620 ? 26.283 -6.366 -14.824 1.00 77.75 620 ILE A CA 1
ATOM 5150 C C . ILE A 1 620 ? 25.194 -7.435 -14.730 1.00 77.75 620 ILE A C 1
ATOM 5152 O O . ILE A 1 620 ? 24.386 -7.589 -15.637 1.00 77.75 620 ILE A O 1
ATOM 5156 N N . GLY A 1 621 ? 25.145 -8.162 -13.615 1.00 78.75 621 GLY A N 1
ATOM 5157 C CA . GLY A 1 621 ? 24.227 -9.290 -13.452 1.00 78.75 621 GLY A CA 1
ATOM 5158 C C . GLY A 1 621 ? 22.746 -8.939 -13.297 1.00 78.75 621 GLY A C 1
ATOM 5159 O O . GLY A 1 621 ? 21.960 -9.869 -13.218 1.00 78.75 621 GLY A O 1
ATOM 5160 N N . GLY A 1 622 ? 22.355 -7.661 -13.248 1.00 81.00 622 GLY A N 1
ATOM 5161 C CA . GLY A 1 622 ? 20.962 -7.209 -13.132 1.00 81.00 622 GLY A CA 1
ATOM 5162 C C . GLY A 1 622 ? 20.619 -6.103 -14.132 1.00 81.00 622 GLY A C 1
ATOM 5163 O O . GLY A 1 622 ? 21.506 -5.350 -14.537 1.00 81.00 622 GLY A O 1
ATOM 5164 N N . GLU A 1 623 ? 19.347 -6.020 -14.517 1.00 79.31 623 GLU A N 1
ATOM 5165 C CA . GLU A 1 623 ? 18.843 -5.140 -15.573 1.00 79.31 623 GLU A CA 1
ATOM 5166 C C . GLU A 1 623 ? 17.376 -4.735 -15.341 1.00 79.31 623 GLU A C 1
ATOM 5168 O O . GLU A 1 623 ? 16.568 -5.534 -14.863 1.00 79.31 623 GLU A O 1
ATOM 5173 N N . PHE A 1 624 ? 17.026 -3.493 -15.694 1.00 81.69 624 PHE A N 1
ATOM 5174 C CA . PHE A 1 624 ? 15.667 -2.951 -15.596 1.00 81.69 624 PHE A CA 1
ATOM 5175 C C . PHE A 1 624 ? 14.611 -3.878 -16.209 1.00 81.69 624 PHE A C 1
ATOM 5177 O O . PHE A 1 624 ? 14.883 -4.608 -17.151 1.00 81.69 624 PHE A O 1
ATOM 5184 N N . ILE A 1 625 ? 13.382 -3.791 -15.709 1.00 86.56 625 ILE A N 1
ATOM 5185 C CA . ILE A 1 625 ? 12.212 -4.460 -16.282 1.00 86.56 625 ILE A CA 1
ATOM 5186 C C . ILE A 1 625 ? 11.114 -3.434 -16.520 1.00 86.56 625 ILE A C 1
ATOM 5188 O O . ILE A 1 625 ? 11.026 -2.439 -15.803 1.00 86.56 625 ILE A O 1
ATOM 5192 N N . PHE A 1 626 ? 10.251 -3.702 -17.491 1.00 90.44 626 PHE A N 1
ATOM 5193 C CA . PHE A 1 626 ? 9.001 -2.971 -17.677 1.00 90.44 626 PHE A CA 1
ATOM 5194 C C . PHE A 1 626 ? 7.856 -3.970 -17.908 1.00 90.44 626 PHE A C 1
ATOM 5196 O O . PHE A 1 626 ? 8.058 -4.989 -18.576 1.00 90.44 626 PHE A O 1
ATOM 5203 N N . PRO A 1 627 ? 6.663 -3.742 -17.335 1.00 93.31 627 PRO A N 1
ATOM 5204 C CA . PRO A 1 627 ? 5.571 -4.707 -17.395 1.00 93.31 627 PRO A CA 1
ATOM 5205 C C . PRO A 1 627 ? 4.883 -4.683 -18.759 1.00 93.31 627 PRO A C 1
ATOM 5207 O O . PRO A 1 627 ? 4.348 -3.658 -19.176 1.00 93.31 627 PRO A O 1
ATOM 5210 N N . LEU A 1 628 ? 4.830 -5.820 -19.445 1.00 96.19 628 LEU A N 1
ATOM 5211 C CA . LEU A 1 628 ? 4.103 -5.952 -20.709 1.00 96.19 628 LEU A CA 1
ATOM 5212 C C . LEU A 1 628 ? 2.638 -6.346 -20.467 1.00 96.19 628 LEU A C 1
ATOM 5214 O O . LEU A 1 628 ? 2.401 -7.239 -19.647 1.00 96.19 628 LEU A O 1
ATOM 5218 N N . PRO A 1 629 ? 1.662 -5.763 -21.191 1.00 97.12 629 PRO A N 1
ATOM 5219 C CA . PRO A 1 629 ? 0.270 -6.207 -21.140 1.00 97.12 629 PRO A CA 1
ATOM 5220 C C . PRO A 1 629 ? 0.126 -7.695 -21.479 1.00 97.12 629 PRO A C 1
ATOM 5222 O O . PRO A 1 629 ? 0.871 -8.231 -22.307 1.00 97.12 629 PRO A O 1
ATOM 5225 N N . LYS A 1 630 ? -0.854 -8.378 -20.875 1.00 97.31 630 LYS A N 1
ATOM 5226 C CA . LYS A 1 630 ? -1.023 -9.832 -21.014 1.00 97.31 630 LYS A CA 1
ATOM 5227 C C . LYS A 1 630 ? -1.125 -10.277 -22.475 1.00 97.31 630 LYS A C 1
ATOM 5229 O O . LYS A 1 630 ? -0.463 -11.237 -22.850 1.00 97.31 630 LYS A O 1
ATOM 5234 N N . ASN A 1 631 ? -1.890 -9.569 -23.305 1.00 97.38 631 ASN A N 1
ATOM 5235 C CA . ASN A 1 631 ? -2.026 -9.893 -24.729 1.00 97.38 631 ASN A CA 1
ATOM 5236 C C . ASN A 1 631 ? -0.681 -9.836 -25.477 1.00 97.38 631 ASN A C 1
ATOM 5238 O O . ASN A 1 631 ? -0.432 -10.663 -26.347 1.00 97.38 631 ASN A O 1
ATOM 5242 N N . ILE A 1 632 ? 0.210 -8.908 -25.116 1.00 98.19 632 ILE A N 1
ATOM 5243 C CA . ILE A 1 632 ? 1.557 -8.819 -25.696 1.00 98.19 632 ILE A CA 1
ATOM 5244 C C . ILE A 1 632 ? 2.431 -9.981 -25.213 1.00 98.19 632 ILE A C 1
ATOM 5246 O O . ILE A 1 632 ? 3.121 -10.610 -26.017 1.00 98.19 632 ILE A O 1
ATOM 5250 N N . ARG A 1 633 ? 2.363 -10.327 -23.920 1.00 97.31 633 ARG A N 1
ATOM 5251 C CA . ARG A 1 633 ? 3.073 -11.496 -23.367 1.00 97.31 633 ARG A CA 1
ATOM 5252 C C . ARG A 1 633 ? 2.607 -12.800 -24.014 1.00 97.31 633 ARG A C 1
ATOM 5254 O O . ARG A 1 633 ? 3.437 -13.649 -24.328 1.00 97.31 633 ARG A O 1
ATOM 5261 N N . ASP A 1 634 ? 1.306 -12.951 -24.246 1.00 97.88 634 ASP A N 1
ATOM 5262 C CA . ASP A 1 634 ? 0.730 -14.121 -24.911 1.00 97.88 634 ASP A CA 1
ATOM 5263 C C . ASP A 1 634 ? 1.247 -14.247 -26.356 1.00 97.88 634 ASP A C 1
ATOM 5265 O O . ASP A 1 634 ? 1.640 -15.338 -26.763 1.00 97.88 634 ASP A O 1
ATOM 5269 N N . LEU A 1 635 ? 1.339 -13.140 -27.107 1.00 98.19 635 LEU A N 1
ATOM 5270 C CA . LEU A 1 635 ? 1.920 -13.125 -28.459 1.00 98.19 635 LEU A CA 1
ATOM 5271 C C . LEU A 1 635 ? 3.416 -13.476 -28.460 1.00 98.19 635 LEU A C 1
ATOM 5273 O O . LEU A 1 635 ? 3.880 -14.215 -29.330 1.00 98.19 635 LEU A O 1
ATOM 5277 N N . LEU A 1 636 ? 4.177 -12.987 -27.475 1.00 97.25 636 LEU A N 1
ATOM 5278 C CA . LEU A 1 636 ? 5.580 -13.372 -27.295 1.00 97.25 636 LEU A CA 1
ATOM 5279 C C . LEU A 1 636 ? 5.714 -14.871 -27.007 1.00 97.25 636 LEU A C 1
ATOM 5281 O O . LEU A 1 636 ? 6.521 -15.537 -27.652 1.00 97.25 636 LEU A O 1
ATOM 5285 N N . LYS A 1 637 ? 4.892 -15.422 -26.107 1.00 96.62 637 LYS A N 1
ATOM 5286 C CA . LYS A 1 637 ? 4.867 -16.866 -25.825 1.00 96.62 637 LYS A CA 1
ATOM 5287 C C . LYS A 1 637 ? 4.423 -17.686 -27.030 1.00 96.62 637 LYS A C 1
ATOM 5289 O O . LYS A 1 637 ? 4.973 -18.753 -27.268 1.00 96.62 637 LYS A O 1
ATOM 5294 N N . GLN A 1 638 ? 3.475 -17.196 -27.825 1.00 97.62 638 GLN A N 1
ATOM 5295 C CA . GLN A 1 638 ? 3.055 -17.871 -29.052 1.00 97.62 638 GLN A CA 1
ATOM 5296 C C . GLN A 1 638 ? 4.210 -17.987 -30.055 1.00 97.62 638 GLN A C 1
ATOM 5298 O O . GLN A 1 638 ? 4.342 -19.015 -30.715 1.00 97.62 638 GLN A O 1
ATOM 5303 N N . LYS A 1 639 ? 5.044 -16.945 -30.174 1.00 96.88 639 LYS A N 1
ATOM 5304 C CA . LYS A 1 639 ? 6.154 -16.920 -31.134 1.00 96.88 639 LYS A CA 1
ATOM 5305 C C . LYS A 1 639 ? 7.422 -17.615 -30.629 1.00 96.88 639 LYS A C 1
ATOM 5307 O O . LYS A 1 639 ? 8.078 -18.298 -31.409 1.00 96.88 639 LYS A O 1
ATOM 5312 N N . TYR A 1 640 ? 7.778 -17.422 -29.361 1.00 96.12 640 TYR A N 1
ATOM 5313 C CA . TYR A 1 640 ? 9.063 -17.848 -28.790 1.00 96.12 640 TYR A CA 1
ATOM 5314 C C . TYR A 1 640 ? 8.934 -18.965 -27.741 1.00 96.12 640 TYR A C 1
ATOM 5316 O O . TYR A 1 640 ? 9.943 -19.417 -27.206 1.00 96.12 640 TYR A O 1
ATOM 5324 N N . GLY A 1 641 ? 7.715 -19.427 -27.446 1.00 95.38 641 GLY A N 1
ATOM 5325 C CA . GLY A 1 641 ? 7.455 -20.498 -26.485 1.00 95.38 641 GLY A CA 1
ATOM 5326 C C . GLY A 1 641 ? 8.015 -20.195 -25.095 1.00 95.38 641 GLY A C 1
ATOM 5327 O O . GLY A 1 641 ? 7.973 -19.060 -24.617 1.00 95.38 641 GLY A O 1
ATOM 5328 N N . ASP A 1 642 ? 8.600 -21.222 -24.481 1.00 93.19 642 ASP A N 1
ATOM 5329 C CA . ASP A 1 642 ? 9.305 -21.132 -23.198 1.00 93.19 642 ASP A CA 1
ATOM 5330 C C . ASP A 1 642 ? 10.730 -20.564 -23.338 1.00 93.19 642 ASP A C 1
ATOM 5332 O O . ASP A 1 642 ? 11.539 -20.685 -22.418 1.00 93.19 642 ASP A O 1
ATOM 5336 N N . GLY A 1 643 ? 11.076 -19.972 -24.485 1.00 95.75 643 GLY A N 1
ATOM 5337 C CA . GLY A 1 643 ? 12.352 -19.290 -24.705 1.00 95.75 643 GLY A CA 1
ATOM 5338 C C . GLY A 1 643 ? 12.410 -17.878 -24.123 1.00 95.75 643 GLY A C 1
ATOM 5339 O O . GLY A 1 643 ? 13.467 -17.244 -24.163 1.00 95.75 643 GLY A O 1
ATOM 5340 N N . ILE A 1 644 ? 11.295 -17.382 -23.574 1.00 95.75 644 ILE A N 1
ATOM 5341 C CA . ILE A 1 644 ? 11.184 -16.091 -22.886 1.00 95.75 644 ILE A CA 1
ATOM 5342 C C . ILE A 1 644 ? 10.529 -16.298 -21.519 1.00 95.75 644 ILE A C 1
ATOM 5344 O O . ILE A 1 644 ? 9.513 -16.984 -21.401 1.00 95.75 644 ILE A O 1
ATOM 5348 N N . VAL A 1 645 ? 11.081 -15.658 -20.491 1.00 94.12 645 VAL A N 1
ATOM 5349 C CA . VAL A 1 645 ? 10.517 -15.617 -19.139 1.00 94.12 645 VAL A CA 1
ATOM 5350 C C . VAL A 1 645 ? 10.089 -14.201 -18.765 1.00 94.12 645 VAL A C 1
ATOM 5352 O O . VAL A 1 645 ? 10.654 -13.216 -19.237 1.00 94.12 645 VAL A O 1
ATOM 5355 N N . PHE A 1 646 ? 9.084 -14.110 -17.896 1.00 92.19 646 PHE A N 1
ATOM 5356 C CA . PHE A 1 646 ? 8.552 -12.852 -17.375 1.00 92.19 646 PHE A CA 1
ATOM 5357 C C . PHE A 1 646 ? 8.610 -12.868 -15.853 1.00 92.19 646 PHE A C 1
ATOM 5359 O O . PHE A 1 646 ? 8.442 -13.926 -15.241 1.00 92.19 646 PHE A O 1
ATOM 5366 N N . SER A 1 647 ? 8.813 -11.706 -15.240 1.00 88.75 647 SER A N 1
ATOM 5367 C CA . SER A 1 647 ? 8.675 -11.558 -13.791 1.00 88.75 647 SER A CA 1
ATOM 5368 C C . SER A 1 647 ? 7.192 -11.599 -13.361 1.00 88.75 647 SER A C 1
ATOM 5370 O O . SER A 1 647 ? 6.309 -11.517 -14.219 1.00 88.75 647 SER A O 1
ATOM 5372 N N . PRO A 1 648 ? 6.873 -11.724 -12.056 1.00 87.69 648 PRO A N 1
ATOM 5373 C CA . PRO A 1 648 ? 5.491 -11.878 -11.590 1.00 87.69 648 PRO A CA 1
ATOM 5374 C C . PRO A 1 648 ? 4.543 -10.715 -11.880 1.00 87.69 648 PRO A C 1
ATOM 5376 O O . PRO A 1 648 ? 3.343 -10.925 -11.850 1.00 87.69 648 PRO A O 1
ATOM 5379 N N . GLU A 1 649 ? 5.038 -9.509 -12.161 1.00 88.56 649 GLU A N 1
ATOM 5380 C CA . GLU A 1 649 ? 4.239 -8.385 -12.677 1.00 88.56 649 GLU A CA 1
ATOM 5381 C C . GLU A 1 649 ? 4.101 -8.375 -14.207 1.00 88.56 649 GLU A C 1
ATOM 5383 O O . GLU A 1 649 ? 3.615 -7.409 -14.792 1.00 88.56 649 GLU A O 1
ATOM 5388 N N . GLY A 1 650 ? 4.594 -9.420 -14.874 1.00 91.38 650 GLY A N 1
ATOM 5389 C CA . GLY A 1 650 ? 4.748 -9.460 -16.321 1.00 91.38 650 GLY A CA 1
ATOM 5390 C C . GLY A 1 650 ? 5.896 -8.611 -16.850 1.00 91.38 650 GLY A C 1
ATOM 5391 O O . GLY A 1 650 ? 5.845 -8.180 -18.003 1.00 91.38 650 GLY A O 1
ATOM 5392 N N . GLY A 1 651 ? 6.897 -8.335 -16.016 1.00 91.25 651 GLY A N 1
ATOM 5393 C CA . GLY A 1 651 ? 8.077 -7.567 -16.388 1.00 91.25 651 GLY A CA 1
ATOM 5394 C C . GLY A 1 651 ? 8.920 -8.301 -17.421 1.00 91.25 651 GLY A C 1
ATOM 5395 O O . GLY A 1 651 ? 9.132 -9.513 -17.326 1.00 91.25 651 GLY A O 1
ATOM 5396 N N . PHE A 1 652 ? 9.391 -7.548 -18.407 1.00 92.50 652 PHE A N 1
ATOM 5397 C CA . PHE A 1 652 ? 10.246 -8.017 -19.486 1.00 92.50 652 PHE A CA 1
ATOM 5398 C C . PHE A 1 652 ? 11.505 -7.146 -19.591 1.00 92.50 652 PHE A C 1
ATOM 5400 O O . PHE A 1 652 ? 11.453 -5.937 -19.361 1.00 92.50 652 PHE A O 1
ATOM 5407 N N . SER A 1 653 ? 12.622 -7.780 -19.945 1.00 90.00 653 SER A N 1
ATOM 5408 C CA . SER A 1 653 ? 13.881 -7.153 -20.366 1.00 90.00 653 SER A CA 1
ATOM 5409 C C . SER A 1 653 ? 14.684 -8.148 -21.211 1.00 90.00 653 SER A C 1
ATOM 5411 O O . SER A 1 653 ? 14.261 -9.295 -21.397 1.00 90.00 653 SER A O 1
ATOM 5413 N N . MET A 1 654 ? 15.868 -7.746 -21.679 1.00 90.69 654 MET A N 1
ATOM 5414 C CA . MET A 1 654 ? 16.787 -8.648 -22.376 1.00 90.69 654 MET A CA 1
ATOM 5415 C C . MET A 1 654 ? 17.210 -9.852 -21.529 1.00 90.69 654 MET A C 1
ATOM 5417 O O . MET A 1 654 ? 17.412 -10.944 -22.057 1.00 90.69 654 MET A O 1
ATOM 5421 N N . TYR A 1 655 ? 17.274 -9.712 -20.208 1.00 92.31 655 TYR A N 1
ATOM 5422 C CA . TYR A 1 655 ? 17.573 -10.831 -19.312 1.00 92.31 655 TYR A CA 1
ATOM 5423 C C . TYR A 1 655 ? 16.410 -11.825 -19.148 1.00 92.31 655 TYR A C 1
ATOM 5425 O O . TYR A 1 655 ? 16.568 -12.861 -18.506 1.00 92.31 655 TYR A O 1
ATOM 5433 N N . GLY A 1 656 ? 15.258 -11.563 -19.775 1.00 93.50 656 GLY A N 1
ATOM 5434 C CA . GLY A 1 656 ? 14.164 -12.525 -19.918 1.00 93.50 656 GLY A CA 1
ATOM 5435 C C . GLY A 1 656 ? 14.358 -13.532 -21.060 1.00 93.50 656 GLY A C 1
ATOM 5436 O O . GLY A 1 656 ? 13.530 -14.424 -21.231 1.00 93.50 656 GLY A O 1
ATOM 5437 N N . LEU A 1 657 ? 15.420 -13.412 -21.860 1.00 96.50 657 LEU A N 1
ATOM 5438 C CA . LEU A 1 657 ? 15.671 -14.231 -23.052 1.00 96.50 657 LEU A CA 1
ATOM 5439 C C . LEU A 1 657 ? 16.371 -15.549 -22.699 1.00 96.50 657 LEU A C 1
ATOM 5441 O O . LEU A 1 657 ? 17.587 -15.699 -22.838 1.00 96.50 657 LEU A O 1
ATOM 5445 N N . LYS A 1 658 ? 15.584 -16.507 -22.210 1.00 96.19 658 LYS A N 1
ATOM 5446 C CA . LYS A 1 658 ? 16.070 -17.778 -21.664 1.00 96.19 658 LYS A CA 1
ATOM 5447 C C . LYS A 1 658 ? 16.992 -18.541 -22.612 1.00 96.19 658 LYS A C 1
ATOM 5449 O O . LYS A 1 658 ? 18.078 -18.926 -22.198 1.00 96.19 658 LYS A O 1
ATOM 5454 N N . ASP A 1 659 ? 16.573 -18.778 -23.850 1.00 97.50 659 ASP A N 1
ATOM 5455 C CA . ASP A 1 659 ? 17.296 -19.698 -24.739 1.00 97.50 659 ASP A CA 1
ATOM 5456 C C . ASP A 1 659 ? 18.674 -19.157 -25.147 1.00 97.50 659 ASP A C 1
ATOM 5458 O O . ASP A 1 659 ? 19.643 -19.911 -25.251 1.00 97.50 659 ASP A O 1
ATOM 5462 N N . GLY A 1 660 ? 18.779 -17.847 -25.361 1.00 97.12 660 GLY A N 1
ATOM 5463 C CA . GLY A 1 660 ? 20.040 -17.167 -25.621 1.00 97.12 660 GLY A CA 1
ATOM 5464 C C . GLY A 1 660 ? 20.944 -17.182 -24.393 1.00 97.12 660 GLY A C 1
ATOM 5465 O O . GLY A 1 660 ? 22.094 -17.602 -24.484 1.00 97.12 660 GLY A O 1
ATOM 5466 N N . LEU A 1 661 ? 20.407 -16.831 -23.221 1.00 96.62 661 LEU A N 1
ATOM 5467 C CA . LEU A 1 661 ? 21.162 -16.853 -21.966 1.00 96.62 661 LEU A CA 1
ATOM 5468 C C . LEU A 1 661 ? 21.651 -18.257 -21.583 1.00 96.62 661 LEU A C 1
ATOM 5470 O O . LEU A 1 661 ? 22.770 -18.411 -21.095 1.00 96.62 661 LEU A O 1
ATOM 5474 N N . GLU A 1 662 ? 20.848 -19.294 -21.818 1.00 96.56 662 GLU A N 1
ATOM 5475 C CA . GLU A 1 662 ? 21.237 -20.685 -21.580 1.00 96.56 662 GLU A CA 1
ATOM 5476 C C . GLU A 1 662 ? 22.429 -21.097 -22.458 1.00 96.56 662 GLU A C 1
ATOM 5478 O O . GLU A 1 662 ? 23.365 -21.743 -21.968 1.00 96.56 662 GLU A O 1
ATOM 5483 N N . LYS A 1 663 ? 22.428 -20.684 -23.733 1.00 97.00 663 LYS A N 1
ATOM 5484 C CA . LYS A 1 663 ? 23.549 -20.889 -24.667 1.00 97.00 663 LYS A CA 1
ATOM 5485 C C . LYS A 1 663 ? 24.785 -20.075 -24.286 1.00 97.00 663 LYS A C 1
ATOM 5487 O O . LYS A 1 663 ? 25.898 -20.561 -24.462 1.00 97.00 663 LYS A O 1
ATOM 5492 N N . ASP A 1 664 ? 24.593 -18.893 -23.704 1.00 96.25 664 ASP A N 1
ATOM 5493 C CA . ASP A 1 664 ? 25.666 -18.069 -23.130 1.00 96.25 664 ASP A CA 1
ATOM 5494 C C . ASP A 1 664 ? 26.195 -18.618 -21.788 1.00 96.25 664 ASP A C 1
ATOM 5496 O O . ASP A 1 664 ? 27.123 -18.066 -21.197 1.00 96.25 664 ASP A O 1
ATOM 5500 N N . GLY A 1 665 ? 25.647 -19.738 -21.303 1.00 95.06 665 GLY A N 1
ATOM 5501 C CA . GLY A 1 665 ? 26.135 -20.440 -20.119 1.00 95.06 665 GLY A CA 1
ATOM 5502 C C . GLY A 1 665 ? 25.543 -19.948 -18.800 1.00 95.06 665 GLY A C 1
ATOM 5503 O O . GLY A 1 665 ? 26.070 -20.295 -17.738 1.00 95.06 665 GLY A O 1
ATOM 5504 N N . MET A 1 666 ? 24.454 -19.174 -18.832 1.00 94.50 666 MET A N 1
ATOM 5505 C CA . MET A 1 666 ? 23.730 -18.820 -17.615 1.00 94.50 666 MET A CA 1
ATOM 5506 C C . MET A 1 666 ? 23.103 -20.071 -16.992 1.00 94.50 666 MET A C 1
ATOM 5508 O O . MET A 1 666 ? 22.670 -21.002 -17.669 1.00 94.50 666 MET A O 1
ATOM 5512 N N . LEU A 1 667 ? 23.091 -20.097 -15.668 1.00 93.31 667 LEU A N 1
ATOM 5513 C CA . LEU A 1 667 ? 22.558 -21.161 -14.824 1.00 93.31 667 LEU A CA 1
ATOM 5514 C C . LEU A 1 667 ? 21.185 -20.809 -14.251 1.00 93.31 667 LEU A C 1
ATOM 5516 O O . LEU A 1 667 ? 20.446 -21.706 -13.866 1.00 93.31 667 LEU A O 1
ATOM 5520 N N . GLU A 1 668 ? 20.860 -19.525 -14.136 1.00 91.44 668 GLU A N 1
ATOM 5521 C CA . GLU A 1 668 ? 19.637 -19.041 -13.512 1.00 91.44 668 GLU A CA 1
ATOM 5522 C C . GLU A 1 668 ? 19.264 -17.653 -14.047 1.00 91.44 668 GLU A C 1
ATOM 5524 O O . GLU A 1 668 ? 20.129 -16.803 -14.267 1.00 91.44 668 GLU A O 1
ATOM 5529 N N . ILE A 1 669 ? 17.960 -17.436 -14.207 1.00 91.50 669 ILE A N 1
ATOM 5530 C CA . ILE A 1 669 ? 17.322 -16.133 -14.365 1.00 91.50 669 ILE A CA 1
ATOM 5531 C C . ILE A 1 669 ? 16.393 -15.961 -13.171 1.00 91.50 669 ILE A C 1
ATOM 5533 O O . ILE A 1 669 ? 15.600 -16.854 -12.853 1.00 91.50 669 ILE A O 1
ATOM 5537 N N . GLY A 1 670 ? 16.456 -14.813 -12.516 1.00 87.19 670 GLY A N 1
ATOM 5538 C CA . GLY A 1 670 ? 15.561 -14.522 -11.411 1.00 87.19 670 GLY A CA 1
ATOM 5539 C C . GLY A 1 670 ? 15.177 -13.063 -11.326 1.00 87.19 670 GLY A C 1
ATOM 5540 O O . GLY A 1 670 ? 15.641 -12.218 -12.078 1.00 87.19 670 GLY A O 1
ATOM 5541 N N . THR A 1 671 ? 14.294 -12.769 -10.392 1.00 84.25 671 THR A N 1
ATOM 5542 C CA . THR A 1 671 ? 13.920 -11.414 -10.003 1.00 84.25 671 THR A CA 1
ATOM 5543 C C . THR A 1 671 ? 13.777 -11.371 -8.490 1.00 84.25 671 THR A C 1
ATOM 5545 O O . THR A 1 671 ? 13.970 -12.373 -7.799 1.00 84.25 671 THR A O 1
ATOM 5548 N N . CYS A 1 672 ? 13.475 -10.211 -7.938 1.00 72.12 672 CYS A N 1
ATOM 5549 C CA . CYS A 1 672 ? 13.400 -10.043 -6.505 1.00 72.12 672 CYS A CA 1
ATOM 5550 C C . CYS A 1 672 ? 12.408 -8.954 -6.116 1.00 72.12 672 CYS A C 1
ATOM 5552 O O . CYS A 1 672 ? 12.430 -7.845 -6.647 1.00 72.12 672 CYS A O 1
ATOM 5554 N N . PHE A 1 673 ? 11.574 -9.267 -5.124 1.00 68.81 673 PHE A N 1
ATOM 5555 C CA . PHE A 1 673 ? 10.784 -8.269 -4.416 1.00 68.81 673 PHE A CA 1
ATOM 5556 C C . PHE A 1 673 ? 11.312 -8.150 -3.007 1.00 68.81 673 PHE A C 1
ATOM 5558 O O . PHE A 1 673 ? 11.048 -8.987 -2.143 1.00 68.81 673 PHE A O 1
ATOM 5565 N N . TYR A 1 674 ? 12.081 -7.094 -2.787 1.00 64.31 674 TYR A N 1
ATOM 5566 C CA . TYR A 1 674 ? 12.645 -6.825 -1.486 1.00 64.31 674 TYR A CA 1
ATOM 5567 C C . TYR A 1 674 ? 11.829 -5.761 -0.783 1.00 64.31 674 TYR A C 1
ATOM 5569 O O . TYR A 1 674 ? 11.754 -4.621 -1.228 1.00 64.31 674 TYR A O 1
ATOM 5577 N N . ARG A 1 675 ? 11.283 -6.132 0.371 1.00 65.31 675 ARG A N 1
ATOM 5578 C CA . ARG A 1 675 ? 10.915 -5.168 1.396 1.00 65.31 675 ARG A CA 1
ATOM 5579 C C . ARG A 1 675 ? 11.789 -5.385 2.614 1.00 65.31 675 ARG A C 1
ATOM 5581 O O . ARG A 1 675 ? 11.480 -6.153 3.518 1.00 65.31 675 ARG A O 1
ATOM 5588 N N . ILE A 1 676 ? 12.961 -4.770 2.576 1.00 59.88 676 ILE A N 1
ATOM 5589 C CA . ILE A 1 676 ? 13.939 -4.861 3.655 1.00 59.88 676 ILE A CA 1
ATOM 5590 C C . ILE A 1 676 ? 13.499 -3.916 4.764 1.00 59.88 676 ILE A C 1
ATOM 5592 O O . ILE A 1 676 ? 13.512 -2.699 4.584 1.00 59.88 676 ILE A O 1
ATOM 5596 N N . THR A 1 677 ? 13.155 -4.466 5.920 1.00 58.91 677 THR A N 1
ATOM 5597 C CA . THR A 1 677 ? 12.868 -3.649 7.098 1.00 58.91 677 THR A CA 1
ATOM 5598 C C . THR A 1 677 ? 14.074 -3.458 7.984 1.00 58.91 677 THR A C 1
ATOM 5600 O O . THR A 1 677 ? 15.073 -4.178 7.891 1.00 58.91 677 THR A O 1
ATOM 5603 N N . LYS A 1 678 ? 13.956 -2.485 8.890 1.00 58.03 678 LYS A N 1
ATOM 5604 C CA . LYS A 1 678 ? 14.926 -2.209 9.957 1.00 58.03 678 LYS A CA 1
ATOM 5605 C C . LYS A 1 678 ? 15.317 -3.470 10.747 1.00 58.03 678 LYS A C 1
ATOM 5607 O O . LYS A 1 678 ? 16.474 -3.589 11.149 1.00 58.03 678 LYS A O 1
ATOM 5612 N N . ASP A 1 679 ? 14.406 -4.436 10.878 1.00 53.69 679 ASP A N 1
ATOM 5613 C CA . ASP A 1 679 ? 14.607 -5.669 11.652 1.00 53.69 679 ASP A CA 1
ATOM 5614 C C . ASP A 1 679 ? 15.447 -6.732 10.923 1.00 53.69 679 ASP A C 1
ATOM 5616 O O . ASP A 1 679 ? 15.991 -7.650 11.546 1.00 53.69 679 ASP A O 1
ATOM 5620 N N . VAL A 1 680 ? 15.609 -6.612 9.601 1.00 54.84 680 VAL A N 1
ATOM 5621 C CA . VAL A 1 680 ? 16.418 -7.545 8.810 1.00 54.84 680 VAL A CA 1
ATOM 5622 C C . VAL A 1 680 ? 17.902 -7.249 9.042 1.00 54.84 680 VAL A C 1
ATOM 5624 O O . VAL A 1 680 ? 18.454 -6.259 8.552 1.00 54.84 680 VAL A O 1
ATOM 5627 N N . LYS A 1 681 ? 18.584 -8.119 9.799 1.00 47.72 681 LYS A N 1
ATOM 5628 C CA . LYS A 1 681 ? 20.025 -7.983 10.095 1.00 47.72 681 LYS A CA 1
ATOM 5629 C C . LYS A 1 681 ? 20.915 -8.313 8.893 1.00 47.72 681 LYS A C 1
ATOM 5631 O O . LYS A 1 681 ? 21.891 -7.604 8.667 1.00 47.72 681 LYS A O 1
ATOM 5636 N N . VAL A 1 682 ? 20.558 -9.337 8.117 1.00 48.62 682 VAL A N 1
ATOM 5637 C CA . VAL A 1 682 ? 21.267 -9.794 6.910 1.00 48.62 682 VAL A CA 1
ATOM 5638 C C . VAL A 1 682 ? 20.219 -10.169 5.867 1.00 48.62 682 VAL A C 1
ATOM 5640 O O . VAL A 1 682 ? 19.300 -10.919 6.189 1.00 48.62 682 VAL A O 1
ATOM 5643 N N . ILE A 1 683 ? 20.335 -9.647 4.642 1.00 54.50 683 ILE A N 1
ATOM 5644 C CA . ILE A 1 683 ? 19.530 -10.157 3.529 1.00 54.50 683 ILE A CA 1
ATOM 5645 C C . ILE A 1 683 ? 20.163 -11.460 3.072 1.00 54.50 683 ILE A C 1
ATOM 5647 O O . ILE A 1 683 ? 21.354 -11.492 2.776 1.00 54.50 683 ILE A O 1
ATOM 5651 N N . ASP A 1 684 ? 19.354 -12.508 3.025 1.00 56.94 684 ASP A N 1
ATOM 5652 C CA . ASP A 1 684 ? 19.686 -13.771 2.385 1.00 56.94 684 ASP A CA 1
ATOM 5653 C C . ASP A 1 684 ? 19.099 -13.742 0.964 1.00 56.94 684 ASP A C 1
ATOM 5655 O O . ASP A 1 684 ? 17.885 -13.920 0.807 1.00 56.94 684 ASP A O 1
ATOM 5659 N N . PRO A 1 685 ? 19.905 -13.450 -0.076 1.00 58.19 685 PRO A N 1
ATOM 5660 C CA . PRO A 1 685 ? 19.400 -13.332 -1.439 1.00 58.19 685 PRO A CA 1
ATOM 5661 C C . PRO A 1 685 ? 18.772 -14.640 -1.924 1.00 58.19 685 PRO A C 1
ATOM 5663 O O . PRO A 1 685 ? 17.856 -14.606 -2.737 1.00 58.19 685 PRO A O 1
ATOM 5666 N N . GLU A 1 686 ? 19.199 -15.792 -1.395 1.00 60.94 686 GLU A N 1
ATOM 5667 C CA . GLU A 1 686 ? 18.639 -17.092 -1.766 1.00 60.94 686 GLU A CA 1
ATOM 5668 C C . GLU A 1 686 ? 17.216 -17.300 -1.240 1.00 60.94 686 GLU A C 1
ATOM 5670 O O . GLU A 1 686 ? 16.438 -18.002 -1.879 1.00 60.94 686 GLU A O 1
ATOM 5675 N N . LYS A 1 687 ? 16.839 -16.654 -0.127 1.00 60.16 687 LYS A N 1
ATOM 5676 C CA . LYS A 1 687 ? 15.484 -16.746 0.454 1.00 60.16 687 LYS A CA 1
ATOM 5677 C C . LYS A 1 687 ? 14.470 -15.776 -0.141 1.00 60.16 687 LYS A C 1
ATOM 5679 O O . LYS A 1 687 ? 13.271 -15.952 0.064 1.00 60.16 687 LYS A O 1
ATOM 5684 N N . HIS A 1 688 ? 14.938 -14.728 -0.810 1.00 64.62 688 HIS A N 1
ATOM 5685 C CA . HIS A 1 688 ? 14.091 -13.624 -1.273 1.00 64.62 688 HIS A CA 1
ATOM 5686 C C . HIS A 1 688 ? 14.126 -13.423 -2.790 1.00 64.62 688 HIS A C 1
ATOM 5688 O O . HIS A 1 688 ? 13.427 -12.553 -3.313 1.00 64.62 688 HIS A O 1
ATOM 5694 N N . LYS A 1 689 ? 14.912 -14.237 -3.498 1.00 76.62 689 LYS A N 1
ATOM 5695 C CA . LYS A 1 689 ? 14.882 -14.309 -4.952 1.00 76.62 689 LYS A CA 1
ATOM 5696 C C . LYS A 1 689 ? 13.694 -15.132 -5.441 1.00 76.62 689 LYS A C 1
ATOM 5698 O O . LYS A 1 689 ? 13.344 -16.156 -4.864 1.00 76.62 689 LYS A O 1
ATOM 5703 N N . ILE A 1 690 ? 13.112 -14.688 -6.543 1.00 80.94 690 ILE A N 1
ATOM 5704 C CA . ILE A 1 690 ? 12.127 -15.418 -7.331 1.00 80.94 690 ILE A CA 1
ATOM 5705 C C . ILE A 1 690 ? 12.873 -15.988 -8.519 1.00 80.94 690 ILE A C 1
ATOM 5707 O O . ILE A 1 690 ? 13.297 -15.241 -9.400 1.00 80.94 690 ILE A O 1
ATOM 5711 N N . VAL A 1 691 ? 13.037 -17.305 -8.547 1.00 87.06 691 VAL A N 1
ATOM 5712 C CA . VAL A 1 691 ? 13.665 -17.958 -9.690 1.00 87.06 691 VAL A CA 1
ATOM 5713 C C . VAL A 1 691 ? 12.648 -18.067 -10.825 1.00 87.06 691 VAL A C 1
ATOM 5715 O O . VAL A 1 691 ? 11.607 -18.711 -10.681 1.00 87.06 691 VAL A O 1
ATOM 5718 N N . LEU A 1 692 ? 12.961 -17.425 -11.950 1.00 89.00 692 LEU A N 1
ATOM 5719 C CA . LEU A 1 692 ? 12.164 -17.435 -13.182 1.00 89.00 692 LEU A CA 1
ATOM 5720 C C . LEU A 1 692 ? 12.623 -18.540 -14.133 1.00 89.00 692 LEU A C 1
ATOM 5722 O O . LEU A 1 692 ? 11.862 -19.032 -14.955 1.00 89.00 692 LEU A O 1
ATOM 5726 N N . TRP A 1 693 ? 13.873 -18.964 -14.034 1.00 93.06 693 TRP A N 1
ATOM 5727 C CA . TRP A 1 693 ? 14.368 -20.153 -14.707 1.00 93.06 693 TRP A CA 1
ATOM 5728 C C . TRP A 1 693 ? 15.672 -20.578 -14.057 1.00 93.06 693 TRP A C 1
ATOM 5730 O O . TRP A 1 693 ? 16.440 -19.735 -13.600 1.00 93.06 693 TRP A O 1
ATOM 5740 N N . LYS A 1 694 ? 15.947 -21.879 -14.037 1.00 90.44 694 LYS A N 1
ATOM 5741 C CA . LYS A 1 694 ? 17.259 -22.393 -13.667 1.00 90.44 694 LYS A CA 1
ATOM 5742 C C . LYS A 1 694 ? 17.566 -23.663 -14.445 1.00 90.44 694 LYS A C 1
ATOM 5744 O O . LYS A 1 694 ? 16.699 -24.516 -14.643 1.00 90.44 694 LYS A O 1
ATOM 5749 N N . LYS A 1 695 ? 18.810 -23.739 -14.912 1.00 88.88 695 LYS A N 1
ATOM 5750 C CA . LYS A 1 695 ? 19.352 -24.849 -15.687 1.00 88.88 695 LYS A CA 1
ATOM 5751 C C . LYS A 1 695 ? 19.277 -26.127 -14.853 1.00 88.88 695 LYS A C 1
ATOM 5753 O O . LYS A 1 695 ? 19.658 -26.115 -13.679 1.00 88.88 695 LYS A O 1
ATOM 5758 N N . SER A 1 696 ? 18.707 -27.172 -15.452 1.00 81.62 696 SER A N 1
ATOM 5759 C CA . SER A 1 696 ? 18.508 -28.483 -14.817 1.00 81.62 696 SER A CA 1
ATOM 5760 C C . SER A 1 696 ? 19.808 -29.253 -14.647 1.00 81.62 696 SER A C 1
ATOM 5762 O O . SER A 1 696 ? 20.720 -29.059 -15.485 1.00 81.62 696 SER A O 1
#

Nearest PDB structures (foldseek):
  2cry-assembly1_A  TM=6.492E-01  e=1.091E-02  Homo sapiens
  8te6-assembly1_A  TM=5.369E-01  e=8.723E-02  Homo sapiens
  7kgz-assembly1_B  TM=5.049E-01  e=7.336E-02  Roseburia hominis
  2y23-assembly1_A  TM=5.388E-01  e=2.575E-01  Homo sapiens
  6se8-assembly1_A  TM=5.528E-01  e=2.911E+00  Arthrobacter sp. 32cB